Protein AF-A0A921SE31-F1 (afdb_monomer)

Foldseek 3Di:
DPCPLVCLVVVVDALVNVLVVLLVVVVVVVVVDVDDDDDADDAQQPCVSRPCGNLLSCLSNVHADEAEAEDDQPVRLVSVVVRVVSNVVSVHHHQAYEHEQHAPVCQVVCQPCVCVVCVVVVDNHYHPYYHHRFLLQFFDFLLLLCVLQVFDWLEQPVRRRQGASEEDEPPDDLVVLLVQLPDPVCQQYEYEYELVPPSNLVSVQVSQVVCCVVVVDGRRYAYEYEEPPPVSHRDPVSSVSSHPGNHTYTYHRHDSVVSVVSVVPDGDDDDPPSVVSVQLVLLLAAAQAEAEEDDPQFFPLVVLQVQLLVLLLVLCCVLPVVLCVVQPSVNLVVQLVVCLVVPVLCVLPSLCSNLVSVVVSCVVSDCVVSVNPDPVSSVVSSVVSSCSNQLSSQEGDTDPQSLVLLVLQVVLSVVLDPDPDPWFHYAYQYSDDHDLVSHDPSSNVRHPYYFYCNNQSHAFLALSSVVVVVVSGDPPDDLSSYEYEYADLRGTQVSSVVNVHAYEHAALPPPDAWFLALVSDDPVCCVVSVSHRTYHPHSNCVSVSSNSSSVSNVVSVVD

Secondary structure (DSSP, 8-state):
-TTHHHHHHTTSS-HHHHHHHHHHHHHHHHHHSS----PPPSSTTTTGGGT--HHHHHHHHT--EEEEEES-SHHHHHHHHHHHHHHHHTTPPEEEEEEEEE-GGGHHHH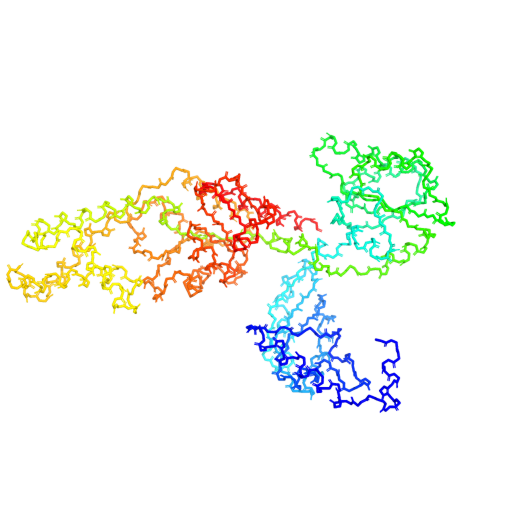HHHHHHHHGGGSS---EEEEEE--HHHHSPBHHHHHHHHT--BSS-GGGTT-B-SEEEE--S-HHHHHHHHTSGGGTTEEEEEETT-HHHHHHHHHHHHHHHHHHSS----EEEEE-SSTT-PPPHHHHHHHHH--S-EEEE-S-HHHHHHHHHT------TT-HHHHHHHHHTSPP-EEEE--BTTTB-HHHHHHHHHHHHHHHHHHH-HHHHHHS-HHHHHHHHHHHHHH-GGGTT-HHHHHHHHHHHHHHHH-TTTTT--SHHHHHHHHHHHHHHHHHHHT---BPTTHHHHHHHHHHHHHHH--S------EEEEESS---GGGS-HHHHHH---EEEHHHHT--TTSHHHHHHHHTTS-TT--GGGEEEEES-IIIIIIHHHHTT-EEEEE-TT--SPPBSSGGGS-HHHHHHTTT-SEEESSGGGHHHHHHHHHHHHHHHHH-

Mean predicted aligned error: 13.55 Å

Nearest PDB structures (foldseek):
  4ygs-assembly1_A  TM=6.760E-01  e=1.000E-08  Thermococcus onnurineus NA1
  3i76-assembly1_A  TM=6.382E-01  e=3.552E-08  Bacillus subtilis
  3i76-assembly3_C  TM=6.240E-01  e=3.744E-08  Bacillus subtilis
  4yb8-assembly1_A  TM=1.518E-01  e=4.815E-01  Candidatus Korarchaeum cryptofilum OPF8
  4yaj-assembly1_C  TM=1.578E-01  e=3.980E+00  Candidatus Korarchaeum cryptofilum OPF8

Radius of gyration: 31.65 Å; Cα contacts (8 Å, |Δi|>4): 863; chains: 1; bounding box: 87×54×91 Å

pLDDT: mean 89.16, std 10.4, range [32.12, 98.75]

Solvent-accessible surface area (backbone atoms only — not comparable to full-atom values): 30206 Å² total; per-residue (Å²): 114,92,61,54,72,54,40,38,76,73,62,79,44,57,58,63,66,50,51,54,51,52,52,52,52,47,53,55,52,45,73,75,36,100,70,76,86,85,85,67,66,86,57,40,62,44,41,56,93,64,72,56,16,41,25,49,49,30,38,79,68,71,43,75,40,71,48,76,38,57,47,53,74,63,69,23,49,56,54,44,51,59,37,49,52,51,19,55,76,44,68,34,53,60,73,22,35,30,32,34,60,18,57,68,95,46,48,67,57,45,70,64,49,47,55,62,59,44,54,77,74,77,51,97,51,43,72,76,43,77,41,56,54,51,63,83,74,56,38,43,26,50,53,52,50,26,65,75,70,73,42,61,64,64,21,36,72,92,48,33,76,48,47,27,84,40,79,43,76,64,82,67,59,55,74,62,46,52,60,44,63,75,30,81,95,35,41,35,25,30,36,34,40,56,41,85,44,57,64,51,54,51,51,51,52,54,46,40,54,51,45,23,70,74,69,76,44,84,49,53,35,34,40,39,34,17,19,64,60,77,82,49,55,56,55,70,72,54,42,55,54,48,55,73,34,83,51,40,31,33,56,42,75,35,48,60,67,63,50,49,56,52,57,75,72,56,74,66,69,92,52,96,83,51,56,66,49,60,53,46,63,69,38,48,44,44,56,52,32,43,32,29,36,48,68,63,43,48,25,58,40,68,61,28,49,49,54,9,52,50,40,25,53,50,47,37,42,70,80,37,47,73,56,32,70,77,44,41,69,74,55,44,54,49,50,37,57,49,46,38,68,75,35,67,94,47,48,46,27,64,65,56,43,51,46,51,42,51,52,51,54,41,58,76,74,32,31,64,81,71,75,34,64,46,72,68,57,35,53,51,51,46,48,53,43,47,46,44,22,44,53,43,44,10,52,66,68,67,44,88,50,54,68,62,30,53,56,50,41,52,53,54,31,58,73,68,51,94,68,94,68,93,66,56,44,32,31,36,48,36,60,59,80,66,46,69,89,52,33,58,68,72,57,51,78,58,42,68,46,76,42,35,6,58,82,66,73,40,33,66,40,45,45,65,44,51,51,59,52,56,67,68,39,65,88,87,59,56,49,62,23,29,34,35,36,22,45,48,58,66,38,38,21,39,15,33,31,76,54,46,29,37,21,37,33,36,34,75,83,57,88,64,80,69,18,63,33,48,85,65,43,53,72,68,54,38,64,74,44,60,46,36,46,17,40,28,48,48,65,49,51,52,44,58,27,54,51,51,34,36,47,45,12,52,51,59,70,75,108

Sequence (559 aa):
MPGYTKRFLDGEITVQDQLDKIRRSFEVISKANEFTVVEGTGHTGVGSIVDCNNARIAAELGVDMVLVANGGLGSAFDDLALNYSMCKVHGVKIRGVILNKVRRDRVAMLREYFPKAMKLWGEDVPLIGIVPNLPALSDPSMLDFEGLFKTQMLTSRSRRFQQYSKTTLVTAGLRRFLSKLTSPEFDNALFVTHVSRNDIILGFLSHAQTFELTNGIPYGGGLILTGSPSEDQPQDYLMNIIKHAQAPILYVPMTTFAAMEKITHFTAKFNPTDENRVHTLSSSVAVRGVTFDLDDTLWCGKTVIHKATSAFHAFLTQETPQLAEKFPPAVFDTLLSDFQRSLPDHAHDYTFLRKYTLRYCVKEVGAQNLQLGDAIKLETYLEEAFQAFLVPRSQPDLFDGVEQLFQGLEMELKASHTGTDSAPLLGVITNGNCEMDGLPKYFQDHMSFMVSAELVGTPKPSRVIFDAAVAKFPASYSRQHLVHVGDHYECDVEGAKRAGLRTIWVNAMWSKPDALTQADLTKEDAEQYAAADAIVKEVNAVLSVVKRWNMLAKTSLKE

Structure (mmCIF, N/CA/C/O backbone):
data_AF-A0A921SE31-F1
#
_entry.id   AF-A0A921SE31-F1
#
loop_
_atom_site.group_PDB
_atom_site.id
_atom_site.type_symbol
_atom_site.label_atom_id
_atom_site.label_alt_id
_atom_site.label_comp_id
_atom_site.label_asym_id
_atom_site.label_entity_id
_atom_site.label_seq_id
_atom_site.pdbx_PDB_ins_code
_atom_site.Cartn_x
_atom_site.Cartn_y
_atom_site.Cartn_z
_atom_site.occupancy
_atom_site.B_iso_or_equiv
_atom_site.auth_seq_id
_atom_site.auth_comp_id
_atom_site.auth_asym_id
_atom_site.auth_atom_id
_atom_site.pdbx_PDB_model_num
ATOM 1 N N . MET A 1 1 ? 7.044 -19.687 -32.511 1.00 45.94 1 MET A N 1
ATOM 2 C CA . MET A 1 1 ? 7.802 -20.708 -33.271 1.00 45.94 1 MET A CA 1
ATOM 3 C C . MET A 1 1 ? 7.979 -20.220 -34.699 1.00 45.94 1 MET A C 1
ATOM 5 O O . MET A 1 1 ? 6.991 -19.755 -35.267 1.00 45.94 1 MET A O 1
ATOM 9 N N . PRO A 1 2 ? 9.189 -20.279 -35.279 1.00 55.50 2 PRO A N 1
ATOM 10 C CA . PRO A 1 2 ? 9.375 -19.991 -36.699 1.00 55.50 2 PRO A CA 1
ATOM 11 C C . PRO A 1 2 ? 8.421 -20.855 -37.535 1.00 55.50 2 PRO A C 1
ATOM 13 O O . PRO A 1 2 ? 8.280 -22.044 -37.270 1.00 55.50 2 PRO A O 1
ATOM 16 N N . GLY A 1 3 ? 7.723 -20.250 -38.498 1.00 77.56 3 GLY A N 1
ATOM 17 C CA . GLY A 1 3 ? 6.825 -20.972 -39.407 1.00 77.56 3 GLY A CA 1
ATOM 18 C C . GLY A 1 3 ? 5.404 -21.246 -38.898 1.00 77.56 3 GLY A C 1
ATOM 19 O O . GLY A 1 3 ? 4.632 -21.826 -39.648 1.00 77.56 3 GLY A O 1
ATOM 20 N N . TYR A 1 4 ? 5.016 -20.799 -37.695 1.00 82.75 4 TYR A N 1
ATOM 21 C CA . TYR A 1 4 ? 3.659 -21.016 -37.155 1.00 82.75 4 TYR A CA 1
ATOM 22 C C . TYR A 1 4 ? 2.538 -20.588 -38.118 1.00 82.75 4 TYR A C 1
ATOM 24 O O . TYR A 1 4 ? 1.668 -21.381 -38.458 1.00 82.75 4 TYR A O 1
ATOM 32 N N . THR A 1 5 ? 2.605 -19.351 -38.612 1.00 86.06 5 THR A N 1
ATOM 33 C CA . THR A 1 5 ? 1.625 -18.803 -39.558 1.00 86.06 5 THR A CA 1
ATOM 34 C C . THR A 1 5 ? 1.603 -19.564 -40.883 1.00 86.06 5 THR A C 1
ATOM 36 O O . THR A 1 5 ? 0.540 -19.725 -41.465 1.00 86.06 5 THR A O 1
ATOM 39 N N . LYS A 1 6 ? 2.759 -20.060 -41.348 1.00 88.75 6 LYS A N 1
ATOM 40 C CA . LYS A 1 6 ? 2.844 -20.849 -42.587 1.00 88.75 6 LYS A CA 1
ATOM 41 C C . LYS A 1 6 ? 2.113 -22.179 -42.425 1.00 88.75 6 LYS A C 1
ATOM 43 O O . LYS A 1 6 ? 1.202 -22.447 -43.184 1.00 88.75 6 LYS A O 1
ATOM 48 N N . ARG A 1 7 ? 2.390 -22.905 -41.339 1.00 88.50 7 ARG A N 1
ATOM 49 C CA . ARG A 1 7 ? 1.728 -24.178 -41.013 1.00 88.50 7 ARG A CA 1
ATOM 50 C C . ARG A 1 7 ? 0.205 -24.062 -40.897 1.00 88.50 7 ARG A C 1
ATOM 52 O O . ARG A 1 7 ? -0.504 -24.988 -41.266 1.00 88.50 7 ARG A O 1
ATOM 59 N N . PHE A 1 8 ? -0.301 -22.933 -40.394 1.00 89.75 8 PHE A N 1
ATOM 60 C CA . PHE A 1 8 ? -1.740 -22.653 -40.403 1.00 89.75 8 PHE A CA 1
ATOM 61 C C . PHE A 1 8 ? -2.286 -22.491 -41.828 1.00 89.75 8 PHE A C 1
ATOM 63 O O . PHE A 1 8 ? -3.282 -23.114 -42.174 1.00 89.75 8 PHE A O 1
ATOM 70 N N . LEU A 1 9 ? -1.618 -21.689 -42.665 1.00 89.88 9 LEU A N 1
ATOM 71 C CA . LEU A 1 9 ? -2.009 -21.494 -44.067 1.00 89.88 9 LEU A CA 1
ATOM 72 C C . LEU A 1 9 ? -1.899 -22.787 -44.892 1.00 89.88 9 LEU A C 1
ATOM 74 O O . LEU A 1 9 ? -2.696 -22.994 -45.802 1.00 89.88 9 LEU A O 1
ATOM 78 N N . ASP A 1 10 ? -0.963 -23.664 -44.531 1.00 92.44 10 ASP A N 1
ATOM 79 C CA . ASP A 1 10 ? -0.776 -24.992 -45.120 1.00 92.44 10 ASP A CA 1
ATOM 80 C C . ASP A 1 10 ? -1.804 -26.025 -44.595 1.00 92.44 10 ASP A C 1
ATOM 82 O O . ASP A 1 10 ? -1.807 -27.176 -45.026 1.00 92.44 10 ASP A O 1
ATOM 86 N N . GLY A 1 11 ? -2.692 -25.632 -43.670 1.00 89.00 11 GLY A N 1
ATOM 87 C CA . GLY A 1 11 ? -3.770 -26.471 -43.134 1.00 89.00 11 GLY A CA 1
ATOM 88 C C . GLY A 1 11 ? -3.342 -27.482 -42.065 1.00 89.00 11 GLY A C 1
ATOM 89 O O . GLY A 1 11 ? -4.162 -28.278 -41.616 1.00 89.00 11 GLY A O 1
ATOM 90 N N . GLU A 1 12 ? -2.085 -27.452 -41.613 1.00 90.44 12 GLU A N 1
ATOM 91 C CA . GLU A 1 12 ? -1.586 -28.339 -40.551 1.00 90.44 12 GLU A CA 1
ATOM 92 C C . GLU A 1 12 ? -2.132 -27.980 -39.160 1.00 90.44 12 GLU A C 1
ATOM 94 O O . GLU A 1 12 ? -2.024 -28.765 -38.216 1.00 90.44 12 GLU A O 1
ATOM 99 N N . ILE A 1 13 ? -2.636 -26.754 -39.002 1.00 88.19 13 ILE A N 1
ATOM 100 C CA . ILE A 1 13 ? -3.166 -26.218 -37.750 1.00 88.19 13 ILE A CA 1
ATOM 101 C C . ILE A 1 13 ? -4.526 -25.608 -38.054 1.00 88.19 13 ILE A C 1
ATOM 103 O O . ILE A 1 13 ? -4.623 -24.718 -38.894 1.00 88.19 13 ILE A O 1
ATOM 107 N N . THR A 1 14 ? -5.565 -26.041 -37.343 1.00 90.81 14 THR A N 1
ATOM 108 C CA . THR A 1 14 ? -6.908 -25.472 -37.498 1.00 90.81 14 THR A CA 1
ATOM 109 C C . THR A 1 14 ? -7.176 -24.373 -36.468 1.00 90.81 14 THR A C 1
ATOM 111 O O . THR A 1 14 ? -6.492 -24.261 -35.446 1.00 90.81 14 THR A O 1
ATOM 114 N N . VAL A 1 15 ? -8.176 -23.527 -36.729 1.00 90.88 15 VAL A N 1
ATOM 115 C CA . VAL A 1 15 ? -8.653 -22.525 -35.755 1.00 90.88 15 VAL A CA 1
ATOM 116 C C . VAL A 1 15 ? -9.191 -23.225 -34.503 1.00 90.88 15 VAL A C 1
ATOM 118 O O . VAL A 1 15 ? -8.845 -22.844 -33.387 1.00 90.88 15 VAL A O 1
ATOM 121 N N . GLN A 1 16 ? -9.968 -24.297 -34.683 1.00 91.06 16 GLN A N 1
ATOM 122 C CA . GLN A 1 16 ? -10.597 -25.023 -33.580 1.00 91.06 16 GLN A CA 1
ATOM 123 C C . GLN A 1 16 ? -9.561 -25.633 -32.628 1.00 91.06 16 GLN A C 1
ATOM 125 O O . GLN A 1 16 ? -9.652 -25.427 -31.421 1.00 91.06 16 GLN A O 1
ATOM 130 N N . ASP A 1 17 ? -8.514 -26.272 -33.163 1.00 89.81 17 ASP A N 1
ATOM 131 C CA . ASP A 1 17 ? -7.447 -26.859 -32.340 1.00 89.81 17 ASP A CA 1
ATOM 132 C C . ASP A 1 17 ? -6.728 -25.816 -31.474 1.00 89.81 17 ASP A C 1
ATOM 134 O O . ASP A 1 17 ? -6.214 -26.127 -30.397 1.00 89.81 17 ASP A O 1
ATOM 138 N N . GLN A 1 18 ? -6.628 -24.577 -31.962 1.00 90.44 18 GLN A N 1
ATOM 139 C CA . GLN A 1 18 ? -6.024 -23.475 -31.217 1.00 90.44 18 GLN A CA 1
ATOM 140 C C . GLN A 1 18 ? -6.957 -22.996 -30.104 1.00 90.44 18 GLN A C 1
ATOM 142 O O . GLN A 1 18 ? -6.515 -22.866 -28.961 1.00 90.44 18 GLN A O 1
ATOM 147 N N . LEU A 1 19 ? -8.235 -22.773 -30.421 1.00 91.75 19 LEU A N 1
ATOM 148 C CA . LEU A 1 19 ? -9.238 -22.333 -29.451 1.00 91.75 19 LEU A CA 1
ATOM 149 C C . LEU A 1 19 ? -9.420 -23.355 -28.325 1.00 91.75 19 LEU A C 1
ATOM 151 O O . LEU A 1 19 ? -9.438 -22.971 -27.157 1.00 91.75 19 LEU A O 1
ATOM 155 N N . ASP A 1 20 ? -9.450 -24.648 -28.645 1.00 93.31 20 ASP A N 1
ATOM 156 C CA . ASP A 1 20 ? -9.587 -25.713 -27.648 1.00 93.31 20 ASP A CA 1
ATOM 157 C C . ASP A 1 20 ? -8.391 -25.751 -26.686 1.00 93.31 20 ASP A C 1
ATOM 159 O O . ASP A 1 20 ? -8.559 -25.919 -25.474 1.00 93.31 20 ASP A O 1
ATOM 163 N N . LYS A 1 21 ? -7.170 -25.532 -27.196 1.00 92.75 21 LYS A N 1
ATOM 164 C CA . LYS A 1 21 ? -5.966 -25.417 -26.356 1.00 92.75 21 LYS A CA 1
ATOM 165 C C . LYS A 1 21 ? -6.038 -24.204 -25.437 1.00 92.75 21 LYS A C 1
ATOM 167 O O . LYS A 1 21 ? -5.751 -24.340 -24.250 1.00 92.75 21 LYS A O 1
ATOM 172 N N . ILE A 1 22 ? -6.437 -23.046 -25.966 1.00 93.00 22 ILE A N 1
ATOM 173 C CA . ILE A 1 22 ? -6.564 -21.806 -25.190 1.00 93.00 22 ILE A CA 1
ATOM 174 C C . ILE A 1 22 ? -7.615 -21.975 -24.089 1.00 93.00 22 ILE A C 1
ATOM 176 O O . ILE A 1 22 ? -7.317 -21.700 -22.927 1.00 93.00 22 ILE A O 1
ATOM 180 N N . ARG A 1 23 ? -8.804 -22.497 -24.422 1.00 94.38 23 ARG A N 1
ATOM 181 C CA . ARG A 1 23 ? -9.887 -22.742 -23.459 1.00 94.38 23 ARG A CA 1
ATOM 182 C C . ARG A 1 23 ? -9.435 -23.684 -22.349 1.00 94.38 23 ARG A C 1
ATOM 184 O O . ARG A 1 23 ? -9.585 -23.362 -21.175 1.00 94.38 23 ARG A O 1
ATOM 191 N N . ARG A 1 24 ? -8.803 -24.806 -22.707 1.00 94.94 24 ARG A N 1
ATOM 192 C CA . ARG A 1 24 ? -8.286 -25.767 -21.726 1.00 94.94 24 ARG A CA 1
ATOM 193 C C . ARG A 1 24 ? -7.247 -25.136 -20.799 1.00 94.94 24 ARG A C 1
ATOM 195 O O . ARG A 1 24 ? -7.298 -25.362 -19.594 1.00 94.94 24 ARG A O 1
ATOM 202 N N . SER A 1 25 ? -6.302 -24.367 -21.338 1.00 93.62 25 SER A N 1
ATOM 203 C CA . SER A 1 25 ? -5.296 -23.674 -20.527 1.00 93.62 25 SER A CA 1
ATOM 204 C C . SER A 1 25 ? -5.926 -22.644 -19.590 1.00 93.62 25 SER A C 1
ATOM 206 O O . SER A 1 25 ? -5.564 -22.605 -18.416 1.00 93.62 25 SER A O 1
ATOM 208 N N . PHE A 1 26 ? -6.887 -21.861 -20.083 1.00 95.19 26 PHE A N 1
ATOM 209 C CA . PHE A 1 26 ? -7.617 -20.887 -19.277 1.00 95.19 26 PHE A CA 1
ATOM 210 C C . PHE A 1 26 ? -8.385 -21.563 -18.138 1.00 95.19 26 PHE A C 1
ATOM 212 O O . PHE A 1 26 ? -8.190 -21.202 -16.985 1.00 95.19 26 PHE A O 1
ATOM 219 N N . GLU A 1 27 ? -9.161 -22.613 -18.419 1.00 94.81 27 GLU A N 1
ATOM 220 C CA . GLU A 1 27 ? -9.915 -23.349 -17.395 1.00 94.81 27 GLU A CA 1
ATOM 221 C C . GLU A 1 27 ? -9.021 -23.942 -16.300 1.00 94.81 27 GLU A C 1
ATOM 223 O O . GLU A 1 27 ? -9.385 -23.917 -15.124 1.00 94.81 27 GLU A O 1
ATOM 228 N N . VAL A 1 28 ? -7.858 -24.487 -16.670 1.00 95.06 28 VAL A N 1
ATOM 229 C CA . VAL A 1 28 ? -6.901 -25.045 -15.703 1.00 95.06 28 VAL A CA 1
ATOM 230 C C . VAL A 1 28 ? -6.371 -23.951 -14.779 1.00 95.06 28 VAL A C 1
ATOM 232 O O . VAL A 1 28 ? -6.342 -24.145 -13.566 1.00 95.06 28 VAL A O 1
ATOM 235 N N . ILE A 1 29 ? -5.984 -22.802 -15.336 1.00 93.81 29 ILE A N 1
ATOM 236 C CA . ILE A 1 29 ? -5.458 -21.678 -14.553 1.00 93.81 29 ILE A CA 1
ATOM 237 C C . ILE A 1 29 ? -6.565 -21.082 -13.679 1.00 93.81 29 ILE A C 1
ATOM 239 O O . ILE A 1 29 ? -6.357 -20.891 -12.485 1.00 93.81 29 ILE A O 1
ATOM 243 N N . SER A 1 30 ? -7.757 -20.855 -14.226 1.00 93.56 30 SER A N 1
ATOM 244 C CA . SER A 1 30 ? -8.867 -20.246 -13.491 1.00 93.56 30 SER A CA 1
ATOM 245 C C . SER A 1 30 ? -9.441 -21.130 -12.393 1.00 93.56 30 SER A C 1
ATOM 247 O O . SER A 1 30 ? -9.904 -20.607 -11.391 1.00 93.56 30 SER A O 1
ATOM 249 N N . LYS A 1 31 ? -9.379 -22.462 -12.513 1.00 93.25 31 LYS A N 1
ATOM 250 C CA . LYS A 1 31 ? -9.761 -23.360 -11.407 1.00 93.25 31 LYS A CA 1
ATOM 251 C C . LYS A 1 31 ? -8.754 -23.361 -10.258 1.00 93.25 31 LYS A C 1
ATOM 253 O O . LYS A 1 31 ? -9.133 -23.660 -9.132 1.00 93.25 31 LYS A O 1
ATOM 258 N N . ALA A 1 32 ? -7.485 -23.080 -10.545 1.00 90.94 32 ALA A N 1
ATOM 259 C CA . ALA A 1 32 ? -6.412 -23.109 -9.555 1.00 90.94 32 ALA A CA 1
ATOM 260 C C . ALA A 1 32 ? -6.214 -21.770 -8.824 1.00 90.94 32 ALA A C 1
ATOM 262 O O . ALA A 1 32 ? -5.442 -21.721 -7.872 1.00 90.94 32 ALA A O 1
ATOM 263 N N . ASN A 1 33 ? -6.867 -20.693 -9.270 1.00 86.88 33 ASN A N 1
ATOM 264 C CA . ASN A 1 33 ? -6.637 -19.339 -8.772 1.00 86.88 33 ASN A CA 1
ATOM 265 C C . ASN A 1 33 ? -7.968 -18.624 -8.511 1.00 86.88 33 ASN A C 1
ATOM 267 O O . ASN A 1 33 ? -8.901 -18.752 -9.296 1.00 86.88 33 ASN A O 1
ATOM 271 N N . GLU A 1 34 ? -8.037 -17.807 -7.459 1.00 83.31 34 GLU A N 1
ATOM 272 C CA . GLU A 1 34 ? -9.233 -17.004 -7.142 1.00 83.31 34 GLU A CA 1
ATOM 273 C C . GLU A 1 34 ? -9.549 -15.954 -8.221 1.00 83.31 34 GLU A C 1
ATOM 275 O O . GLU A 1 34 ? -10.698 -15.549 -8.398 1.00 83.31 34 GLU A O 1
ATOM 280 N N . PHE A 1 35 ? -8.528 -15.516 -8.961 1.00 88.50 35 PHE A N 1
ATOM 281 C CA . PHE A 1 35 ? -8.648 -14.546 -10.041 1.00 88.50 35 PHE A CA 1
ATOM 282 C C . PHE A 1 35 ? -7.652 -14.856 -11.162 1.00 88.50 35 PHE A C 1
ATOM 284 O O . PHE A 1 35 ? -6.535 -15.303 -10.909 1.00 88.50 35 PHE A O 1
ATOM 291 N N . THR A 1 36 ? -8.041 -14.621 -12.417 1.00 90.69 36 THR A N 1
ATOM 292 C CA . THR A 1 36 ? -7.179 -14.833 -13.592 1.00 90.69 36 THR A CA 1
ATOM 293 C C . THR A 1 36 ? -7.123 -13.569 -14.437 1.00 90.69 36 THR A C 1
ATOM 295 O O . THR A 1 36 ? -8.154 -13.064 -14.873 1.00 90.69 36 THR A O 1
ATOM 298 N N . VAL A 1 37 ? -5.909 -13.087 -14.708 1.00 91.75 37 VAL A N 1
ATOM 299 C CA . VAL A 1 37 ? -5.653 -11.997 -15.658 1.00 91.75 37 VAL A CA 1
ATOM 300 C C . VAL A 1 37 ? -5.124 -12.595 -16.955 1.00 91.75 37 VAL A C 1
ATOM 302 O O . VAL A 1 37 ? -4.167 -13.366 -16.935 1.00 91.75 37 VAL A O 1
ATOM 305 N N . VAL A 1 38 ? -5.734 -12.224 -18.082 1.00 92.06 38 VAL A N 1
ATOM 306 C CA . VAL A 1 38 ? -5.299 -12.646 -19.419 1.00 92.06 38 VAL A CA 1
ATOM 307 C C . VAL A 1 38 ? -4.651 -11.459 -20.124 1.00 92.06 38 VAL A C 1
ATOM 309 O O . VAL A 1 38 ? -5.313 -10.466 -20.418 1.00 92.06 38 VAL A O 1
ATOM 312 N N . GLU A 1 39 ? -3.350 -11.554 -20.395 1.00 91.44 39 GLU A N 1
ATOM 313 C CA . GLU A 1 39 ? -2.622 -10.551 -21.174 1.00 91.44 39 GLU A CA 1
ATOM 314 C C . GLU A 1 39 ? -2.725 -10.870 -22.674 1.00 91.44 39 GLU A C 1
ATOM 316 O O . GLU A 1 39 ? -2.334 -11.948 -23.124 1.00 91.44 39 GLU A O 1
ATOM 321 N N . GLY A 1 40 ? -3.250 -9.925 -23.456 1.00 85.44 40 GLY A N 1
ATOM 322 C CA . GLY A 1 40 ? -3.248 -10.005 -24.917 1.00 85.44 40 GLY A CA 1
ATOM 323 C C . GLY A 1 40 ? -1.899 -9.593 -25.510 1.00 85.44 40 GLY A C 1
ATOM 324 O O . GLY A 1 40 ? -1.165 -8.791 -24.937 1.00 85.44 40 GLY A O 1
ATOM 325 N N . THR A 1 41 ? -1.566 -10.095 -26.699 1.00 81.00 41 THR A N 1
ATOM 326 C CA . THR A 1 41 ? -0.307 -9.720 -27.360 1.00 81.00 41 THR A CA 1
ATOM 327 C C . THR A 1 41 ? -0.498 -8.505 -28.257 1.00 81.00 41 THR A C 1
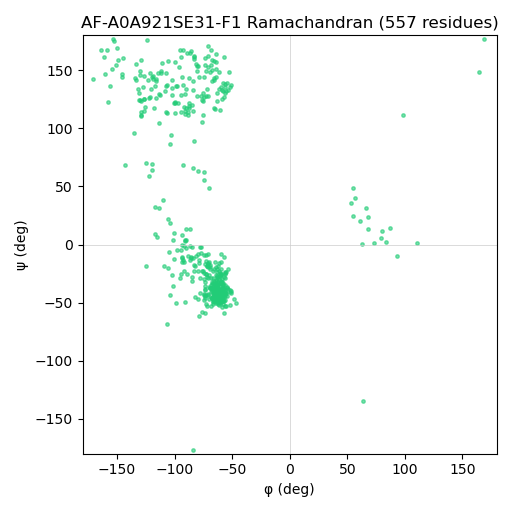ATOM 329 O O . THR A 1 41 ? -1.209 -8.598 -29.253 1.00 81.00 41 THR A O 1
ATOM 332 N N . GLY A 1 42 ? 0.175 -7.390 -27.968 1.00 83.62 42 GLY A N 1
ATOM 333 C CA . GLY A 1 42 ? 0.124 -6.196 -28.818 1.00 83.62 42 GLY A CA 1
ATOM 334 C C . GLY A 1 42 ? -1.276 -5.573 -28.890 1.00 83.62 42 GLY A C 1
ATOM 335 O O . GLY A 1 42 ? -1.928 -5.400 -27.867 1.00 83.62 42 GLY A O 1
ATOM 336 N N . HIS A 1 43 ? -1.723 -5.213 -30.095 1.00 87.06 43 HIS A N 1
ATOM 337 C CA . HIS A 1 43 ? -3.045 -4.619 -30.327 1.00 87.06 43 HIS A CA 1
ATOM 338 C C . HIS A 1 43 ? -4.131 -5.704 -30.492 1.00 87.06 43 HIS A C 1
ATOM 340 O O . HIS A 1 43 ? -3.832 -6.881 -30.700 1.00 87.06 43 HIS A O 1
ATOM 346 N N . THR A 1 44 ? -5.415 -5.350 -30.431 1.00 90.06 44 THR A N 1
ATOM 347 C CA . THR A 1 44 ? -6.530 -6.320 -30.378 1.00 90.06 44 THR A CA 1
ATOM 348 C C . THR A 1 44 ? -6.657 -7.213 -31.619 1.00 90.06 44 THR A C 1
ATOM 350 O O . THR A 1 44 ? -7.227 -8.297 -31.544 1.00 90.06 44 THR A O 1
ATOM 353 N N . GLY A 1 45 ? -6.085 -6.785 -32.747 1.00 87.88 45 GLY A N 1
ATOM 354 C CA . GLY A 1 45 ? -6.074 -7.499 -34.027 1.00 87.88 45 GLY A CA 1
ATOM 355 C C . GLY A 1 45 ? -4.868 -8.421 -34.254 1.00 87.88 45 GLY A C 1
ATOM 356 O O . GLY A 1 45 ? -4.774 -9.049 -35.306 1.00 87.88 45 GLY A O 1
ATOM 357 N N . VAL A 1 46 ? -3.914 -8.516 -33.325 1.00 87.25 46 VAL A N 1
ATOM 358 C CA . VAL A 1 46 ? -2.803 -9.470 -33.475 1.00 87.25 46 VAL A CA 1
ATOM 359 C C . VAL A 1 46 ? -3.370 -10.887 -33.483 1.00 87.25 46 VAL A C 1
ATOM 361 O O . VAL A 1 46 ? -4.060 -11.261 -32.546 1.00 87.25 46 VAL A O 1
ATOM 364 N N . GLY A 1 47 ? -3.083 -11.660 -34.536 1.00 86.94 47 GLY A N 1
ATOM 365 C CA . GLY A 1 47 ? -3.626 -13.013 -34.729 1.00 86.94 47 GLY A CA 1
ATOM 366 C C . GLY A 1 47 ? -4.631 -13.151 -35.877 1.00 86.94 47 GLY A C 1
ATOM 367 O O . GLY A 1 47 ? -5.092 -14.260 -36.128 1.00 86.94 47 GLY A O 1
ATOM 368 N N . SER A 1 48 ? -4.927 -12.081 -36.629 1.00 87.62 48 SER A N 1
ATOM 369 C CA . SER A 1 48 ? -5.930 -12.118 -37.710 1.00 87.62 48 SER A CA 1
ATOM 370 C C . SER A 1 48 ? -5.675 -13.149 -38.816 1.00 87.62 48 SER A C 1
ATOM 372 O O . SER A 1 48 ? -6.636 -13.691 -39.342 1.00 87.62 48 SER A O 1
ATOM 374 N N . ILE A 1 49 ? -4.418 -13.464 -39.169 1.00 88.69 49 ILE A N 1
ATOM 375 C CA . ILE A 1 49 ? -4.137 -14.489 -40.203 1.00 88.69 49 ILE A CA 1
ATOM 376 C C . ILE A 1 49 ? -4.618 -15.873 -39.757 1.00 88.69 49 ILE A C 1
ATOM 378 O O . ILE A 1 49 ? -5.101 -16.643 -40.576 1.00 88.69 49 ILE A O 1
ATOM 382 N N . VAL A 1 50 ? -4.473 -16.182 -38.468 1.00 88.81 50 VAL A N 1
ATOM 383 C CA . VAL A 1 50 ? -4.888 -17.470 -37.895 1.00 88.81 50 VAL A CA 1
ATOM 384 C C . VAL A 1 50 ? -6.302 -17.423 -37.317 1.00 88.81 50 VAL A C 1
ATOM 386 O O . VAL A 1 50 ? -6.716 -18.362 -36.647 1.00 88.81 50 VAL A O 1
ATOM 389 N N . ASP A 1 51 ? -7.010 -16.314 -37.552 1.00 88.19 51 ASP A N 1
ATOM 390 C CA . ASP A 1 51 ? -8.368 -16.036 -37.087 1.00 88.19 51 ASP A CA 1
ATOM 391 C C . ASP A 1 51 ? -8.559 -16.161 -35.558 1.00 88.19 51 ASP A C 1
ATOM 393 O O . ASP A 1 51 ? -9.660 -16.358 -35.056 1.00 88.19 51 ASP A O 1
ATOM 397 N N . CYS A 1 52 ? -7.476 -15.999 -34.795 1.00 90.19 52 CYS A N 1
ATOM 398 C CA . CYS A 1 52 ? -7.455 -16.032 -33.329 1.00 90.19 52 CYS A CA 1
ATOM 399 C C . CYS A 1 52 ? -6.890 -14.712 -32.800 1.00 90.19 52 CYS A C 1
ATOM 401 O O . CYS A 1 52 ? -5.843 -14.687 -32.152 1.00 90.19 52 CYS A O 1
ATOM 403 N N . ASN A 1 53 ? -7.537 -13.597 -33.146 1.00 93.38 53 ASN A N 1
ATOM 404 C CA . ASN A 1 53 ? -7.133 -12.294 -32.628 1.00 93.38 53 ASN A CA 1
ATOM 405 C C . ASN A 1 53 ? -7.525 -12.121 -31.146 1.00 93.38 53 ASN A C 1
ATOM 407 O O . ASN A 1 53 ? -8.399 -12.831 -30.645 1.00 93.38 53 ASN A O 1
ATOM 411 N N . ASN A 1 54 ? -6.891 -11.180 -30.439 1.00 94.50 54 ASN A N 1
ATOM 412 C CA . ASN A 1 54 ? -7.122 -10.986 -29.001 1.00 94.50 54 ASN A CA 1
ATOM 413 C C . ASN A 1 54 ? -8.598 -10.694 -28.665 1.00 94.50 54 ASN A C 1
ATOM 415 O O . ASN A 1 54 ? -9.093 -11.188 -27.655 1.00 94.50 54 ASN A O 1
ATOM 419 N N . ALA A 1 55 ? -9.306 -9.920 -29.497 1.00 94.44 55 ALA A N 1
ATOM 420 C CA . ALA A 1 55 ? -10.725 -9.629 -29.278 1.00 94.44 55 ALA A CA 1
ATOM 421 C C . ALA A 1 55 ? -11.589 -10.892 -29.415 1.00 94.44 55 ALA A C 1
ATOM 423 O O . ALA A 1 55 ? -12.428 -11.169 -28.563 1.00 94.44 55 ALA A O 1
ATOM 424 N N . ARG A 1 56 ? -11.348 -11.714 -30.439 1.00 94.38 56 ARG A N 1
ATOM 425 C CA .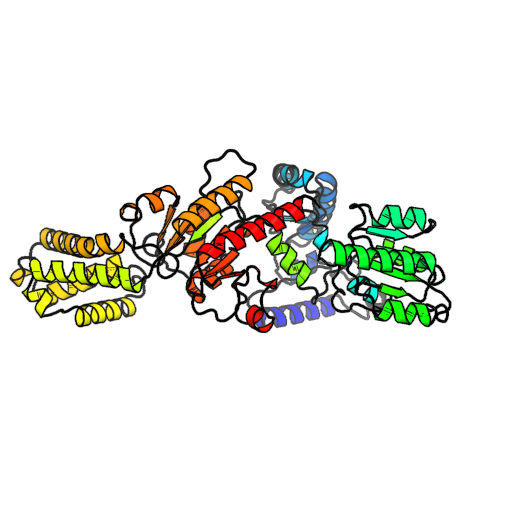 ARG A 1 56 ? -12.040 -12.995 -30.584 1.00 94.38 56 ARG A CA 1
ATOM 426 C C . ARG A 1 56 ? -11.744 -13.919 -29.411 1.00 94.38 56 ARG A C 1
ATOM 428 O O . ARG A 1 56 ? -12.670 -14.498 -28.862 1.00 94.38 56 ARG A O 1
ATOM 435 N N . ILE A 1 57 ? -10.478 -14.045 -29.013 1.00 94.88 57 ILE A N 1
ATOM 436 C CA . ILE A 1 57 ? -10.090 -14.888 -27.876 1.00 94.88 57 ILE A CA 1
ATOM 437 C C . ILE A 1 57 ? -10.829 -14.443 -26.609 1.00 94.88 57 ILE A C 1
ATOM 439 O O . ILE A 1 57 ? -11.360 -15.287 -25.894 1.00 94.88 57 ILE A O 1
ATOM 443 N N . ALA A 1 58 ? -10.920 -13.136 -26.350 1.00 95.56 58 ALA A N 1
ATOM 444 C CA . ALA A 1 58 ? -11.671 -12.622 -25.208 1.00 95.56 58 ALA A CA 1
ATOM 445 C C . ALA A 1 58 ? -13.160 -13.009 -25.266 1.00 95.56 58 ALA A C 1
ATOM 447 O O . ALA A 1 58 ? -13.712 -13.456 -24.262 1.00 95.56 58 ALA A O 1
ATOM 448 N N . ALA A 1 59 ? -13.784 -12.914 -26.445 1.00 95.00 59 ALA A N 1
ATOM 449 C CA . ALA A 1 59 ? -15.168 -13.340 -26.650 1.00 95.00 59 ALA A CA 1
ATOM 450 C C . ALA A 1 59 ? -15.357 -14.852 -26.424 1.00 95.00 59 ALA A C 1
ATOM 452 O O . ALA A 1 59 ? -16.270 -15.257 -25.711 1.00 95.00 59 ALA A O 1
ATOM 453 N N . GLU A 1 60 ? -14.466 -15.683 -26.971 1.00 93.88 60 GLU A N 1
ATOM 454 C CA . GLU A 1 60 ? -14.498 -17.149 -26.836 1.00 93.88 60 GLU A CA 1
ATOM 455 C C . GLU A 1 60 ? -14.300 -17.623 -25.390 1.00 93.88 60 GLU A C 1
ATOM 457 O O . GLU A 1 60 ? -14.822 -18.667 -24.995 1.00 93.88 60 GLU A O 1
ATOM 462 N N . LEU A 1 61 ? -13.537 -16.865 -24.599 1.00 94.56 61 LEU A N 1
ATOM 463 C CA . LEU A 1 61 ? -13.332 -17.115 -23.172 1.00 94.56 61 LEU A CA 1
ATOM 464 C C . LEU A 1 61 ? -14.419 -16.485 -22.288 1.00 94.56 61 LEU A C 1
ATOM 466 O O . LEU A 1 61 ? -14.474 -16.784 -21.097 1.00 94.56 61 LEU A O 1
ATOM 470 N N . GLY A 1 62 ? -15.272 -15.618 -22.843 1.00 94.31 62 GLY A N 1
ATOM 471 C CA . GLY A 1 62 ? -16.290 -14.885 -22.091 1.00 94.31 62 GLY A CA 1
ATOM 472 C C . GLY A 1 62 ? -15.712 -13.881 -21.090 1.00 94.31 62 GLY A C 1
ATOM 473 O O . GLY A 1 62 ? -16.309 -13.663 -20.037 1.00 94.31 62 GLY A O 1
ATOM 474 N N . VAL A 1 63 ? -14.544 -13.296 -21.383 1.00 94.94 63 VAL A N 1
ATOM 475 C CA . VAL A 1 63 ? -13.862 -12.348 -20.487 1.00 94.94 63 VAL A CA 1
ATOM 476 C C . VAL A 1 63 ? -14.046 -10.898 -20.931 1.00 94.94 63 VAL A C 1
ATOM 478 O O . VAL A 1 63 ? -14.004 -10.566 -22.116 1.00 94.94 63 VAL A O 1
ATOM 481 N N . ASP A 1 64 ? -14.208 -10.018 -19.946 1.00 94.31 64 ASP A N 1
ATOM 482 C CA . ASP A 1 64 ? -14.220 -8.569 -20.132 1.00 94.31 64 ASP A CA 1
ATOM 483 C C . ASP A 1 64 ? -12.795 -8.049 -20.428 1.00 94.31 64 ASP A C 1
ATOM 485 O O . ASP A 1 64 ? -11.807 -8.576 -19.912 1.00 94.31 64 ASP A O 1
ATOM 489 N N . MET A 1 65 ? -12.672 -6.971 -21.211 1.00 94.81 65 MET A N 1
ATOM 490 C CA . MET A 1 65 ? -11.374 -6.374 -21.561 1.00 94.81 65 MET A CA 1
ATOM 491 C C . MET A 1 65 ? -11.147 -4.996 -20.933 1.00 94.81 65 MET A C 1
ATOM 493 O O . MET A 1 65 ? -12.056 -4.174 -20.805 1.00 94.81 65 MET A O 1
ATOM 497 N N . VAL A 1 66 ? -9.884 -4.709 -20.622 1.00 95.56 66 VAL A N 1
ATOM 498 C CA . VAL A 1 66 ? -9.372 -3.359 -20.361 1.00 95.56 66 VAL A CA 1
ATOM 499 C C . VAL A 1 66 ? -8.406 -3.011 -21.483 1.00 95.56 66 VAL A C 1
ATOM 501 O O . VAL A 1 66 ? -7.501 -3.789 -21.781 1.00 95.56 66 VAL A O 1
ATOM 504 N N . LEU A 1 67 ? -8.588 -1.850 -22.112 1.00 94.75 67 LEU A N 1
ATOM 505 C CA . LEU A 1 67 ? -7.680 -1.390 -23.160 1.00 94.75 67 LEU A CA 1
ATOM 506 C C . LEU A 1 67 ? -6.581 -0.509 -22.566 1.00 94.75 67 LEU A C 1
ATOM 508 O O . LEU A 1 67 ? -6.848 0.366 -21.742 1.00 94.75 67 LEU A O 1
ATOM 512 N N . VAL A 1 68 ? -5.347 -0.714 -23.017 1.00 94.25 68 VAL A N 1
ATOM 513 C CA . VAL A 1 68 ? -4.183 0.063 -22.584 1.00 94.25 68 VAL A CA 1
ATOM 514 C C . VAL A 1 68 ? -3.553 0.722 -23.803 1.00 94.25 68 VAL A C 1
ATOM 516 O O . VAL A 1 68 ? -3.228 0.035 -24.766 1.00 94.25 68 VAL A O 1
ATOM 519 N N . ALA A 1 69 ? -3.354 2.038 -23.755 1.00 93.12 69 ALA A N 1
ATOM 520 C CA . ALA A 1 69 ? -2.692 2.787 -24.823 1.00 93.12 69 ALA A CA 1
ATOM 521 C C . ALA A 1 69 ? -1.638 3.740 -24.269 1.00 93.12 69 ALA A C 1
ATOM 523 O O . ALA A 1 69 ? -1.719 4.178 -23.122 1.00 93.12 69 ALA A O 1
ATOM 524 N N . ASN A 1 70 ? -0.643 4.082 -25.087 1.00 90.94 70 ASN A N 1
ATOM 525 C CA . ASN A 1 70 ? 0.341 5.095 -24.711 1.00 90.94 70 ASN A CA 1
ATOM 526 C C . ASN A 1 70 ? -0.297 6.488 -24.668 1.00 90.94 70 ASN A C 1
ATOM 528 O O . ASN A 1 70 ? -1.202 6.802 -25.434 1.00 90.94 70 ASN A O 1
ATOM 532 N N . GLY A 1 71 ? 0.202 7.340 -23.780 1.00 88.44 71 GLY A N 1
ATOM 533 C CA . GLY A 1 71 ? -0.368 8.645 -23.497 1.00 88.44 71 GLY A CA 1
ATOM 534 C C . GLY A 1 71 ? -0.393 9.607 -24.683 1.00 88.44 71 GLY A C 1
ATOM 535 O O . GLY A 1 71 ? 0.614 9.840 -25.345 1.00 88.44 71 GLY A O 1
ATOM 536 N N . GLY A 1 72 ? -1.540 10.250 -24.875 1.00 89.81 72 GLY A N 1
ATOM 537 C CA . GLY A 1 72 ? -1.780 11.277 -25.884 1.00 89.81 72 GLY A CA 1
ATOM 538 C C . GLY A 1 72 ? -3.282 11.489 -26.034 1.00 89.81 72 GLY A C 1
ATOM 539 O O . GLY A 1 72 ? -4.044 10.560 -25.811 1.00 89.81 72 GLY A O 1
ATOM 540 N N . LEU A 1 73 ? -3.736 12.701 -26.361 1.00 90.25 73 LEU A N 1
ATOM 541 C CA . LEU A 1 73 ? -5.178 12.921 -26.523 1.00 90.25 73 LEU A CA 1
ATOM 542 C C . LEU A 1 73 ? -5.657 12.354 -27.864 1.00 90.25 73 LEU A C 1
ATOM 544 O O . LEU A 1 73 ? -6.488 11.461 -27.873 1.00 90.25 73 LEU A O 1
ATOM 548 N N . GLY A 1 74 ? -5.084 12.828 -28.975 1.00 91.31 74 GLY A N 1
ATOM 549 C CA . GLY A 1 74 ? -5.408 12.327 -30.316 1.00 91.31 74 GLY A CA 1
ATOM 550 C C . GLY A 1 74 ? -4.814 10.946 -30.577 1.00 91.31 74 GLY A C 1
ATOM 551 O O . GLY A 1 74 ? -5.548 9.985 -30.740 1.00 91.31 74 GLY A O 1
ATOM 552 N N . SER A 1 75 ? -3.485 10.817 -30.495 1.00 92.38 75 SER A N 1
ATOM 553 C CA . SER A 1 75 ? -2.785 9.574 -30.853 1.00 92.38 75 SER A CA 1
ATOM 554 C C . SER A 1 75 ? -3.269 8.338 -30.091 1.00 92.38 75 SER A C 1
ATOM 556 O O . SER A 1 75 ? -3.373 7.269 -30.680 1.00 92.38 75 SER A O 1
ATOM 558 N N . ALA A 1 76 ? -3.567 8.469 -28.793 1.00 93.75 76 ALA A N 1
ATOM 559 C CA . ALA A 1 76 ? -4.085 7.348 -28.013 1.00 93.75 76 ALA A CA 1
ATOM 560 C C . ALA A 1 76 ? -5.542 7.047 -28.363 1.00 93.75 76 ALA A C 1
ATOM 562 O O . ALA A 1 76 ? -5.922 5.885 -28.416 1.00 93.75 76 ALA A O 1
ATOM 563 N N . PHE A 1 77 ? -6.358 8.079 -28.591 1.00 94.06 77 PHE A N 1
ATOM 564 C CA . PHE A 1 77 ? -7.751 7.895 -28.976 1.00 94.06 77 PHE A CA 1
ATOM 565 C C . PHE A 1 77 ? -7.870 7.229 -30.349 1.00 94.06 77 PHE A C 1
ATOM 567 O O . PHE A 1 77 ? -8.668 6.310 -30.493 1.00 94.06 77 PHE A O 1
ATOM 574 N N . ASP A 1 78 ? -7.042 7.626 -31.316 1.00 92.56 78 ASP A N 1
ATOM 575 C CA . ASP A 1 78 ? -7.005 7.031 -32.655 1.00 92.56 78 ASP A CA 1
ATOM 576 C C . ASP A 1 78 ? -6.603 5.549 -32.598 1.00 92.56 78 ASP A C 1
ATOM 578 O O . ASP A 1 78 ? -7.286 4.694 -33.166 1.00 92.56 78 ASP A O 1
ATOM 582 N N . ASP A 1 79 ? -5.537 5.226 -31.855 1.00 92.44 79 ASP A N 1
ATOM 583 C CA . ASP A 1 79 ? -5.102 3.842 -31.629 1.00 92.44 79 ASP A CA 1
ATOM 584 C C . ASP A 1 79 ? -6.206 3.026 -30.937 1.00 92.44 79 ASP A C 1
ATOM 586 O O . ASP A 1 79 ? -6.619 1.960 -31.404 1.00 92.44 79 ASP A O 1
ATOM 590 N N . LEU A 1 80 ? -6.776 3.554 -29.853 1.00 94.50 80 LEU A N 1
ATOM 591 C CA . LEU A 1 80 ? -7.847 2.878 -29.133 1.00 94.50 80 LEU A CA 1
ATOM 592 C C . LEU A 1 80 ? -9.118 2.721 -29.963 1.00 94.50 80 LEU A C 1
ATOM 594 O O . LEU A 1 80 ? -9.780 1.705 -29.805 1.00 94.50 80 LEU A O 1
ATOM 598 N N . ALA A 1 81 ? -9.465 3.655 -30.849 1.00 92.56 81 ALA A N 1
ATOM 599 C CA . ALA A 1 81 ? -10.659 3.557 -31.686 1.00 92.56 81 ALA A CA 1
ATOM 600 C C . ALA A 1 81 ? -10.584 2.359 -32.645 1.00 92.56 81 ALA A C 1
ATOM 602 O O . ALA A 1 81 ? -11.573 1.639 -32.823 1.00 92.56 81 ALA A O 1
ATOM 603 N N . LEU A 1 82 ? -9.402 2.090 -33.211 1.00 90.56 82 LEU A N 1
ATOM 604 C CA . LEU A 1 82 ? -9.163 0.889 -34.016 1.00 90.56 82 LEU A CA 1
ATOM 605 C C . LEU A 1 82 ? -9.307 -0.378 -33.166 1.00 90.56 82 LEU A C 1
ATOM 607 O O . LEU A 1 82 ? -9.994 -1.323 -33.559 1.00 90.56 82 LEU A O 1
ATOM 611 N N . ASN A 1 83 ? -8.709 -0.375 -31.972 1.00 92.88 83 ASN A N 1
ATOM 612 C CA . ASN A 1 83 ? -8.760 -1.516 -31.063 1.00 92.88 83 ASN A CA 1
ATOM 613 C C . ASN A 1 83 ? -10.186 -1.808 -30.564 1.00 92.88 83 ASN A C 1
ATOM 615 O O . ASN A 1 83 ? -10.624 -2.960 -30.566 1.00 92.88 83 ASN A O 1
ATOM 619 N N . TYR A 1 84 ? -10.908 -0.753 -30.192 1.00 92.56 84 TYR A N 1
ATOM 620 C CA . TYR A 1 84 ? -12.295 -0.746 -29.743 1.00 92.56 84 TYR A CA 1
ATOM 621 C C . TYR A 1 84 ? -13.236 -1.306 -30.808 1.00 92.56 84 TYR A C 1
ATOM 623 O O . TYR A 1 84 ? -14.092 -2.137 -30.508 1.00 92.56 84 TYR A O 1
ATOM 631 N N . SER A 1 85 ? -13.040 -0.906 -32.068 1.00 91.75 85 SER A N 1
ATOM 632 C CA . SER A 1 85 ? -13.852 -1.385 -33.190 1.00 91.75 85 SER A CA 1
ATOM 633 C C . SER A 1 85 ? -13.759 -2.904 -33.348 1.00 91.75 85 SER A C 1
ATOM 635 O O . SER A 1 85 ? -14.778 -3.563 -33.541 1.00 91.75 85 SER A O 1
ATOM 637 N N . MET A 1 86 ? -12.562 -3.478 -33.189 1.00 92.19 86 MET A N 1
ATOM 638 C CA . MET A 1 86 ? -12.373 -4.931 -33.232 1.00 92.19 86 MET A CA 1
ATOM 639 C C . MET A 1 86 ? -13.090 -5.641 -32.073 1.00 92.19 86 MET A C 1
ATOM 641 O O . MET A 1 86 ? -13.743 -6.662 -32.280 1.00 92.19 86 MET A O 1
ATOM 645 N N . CYS A 1 87 ? -13.026 -5.081 -30.862 1.00 92.94 87 CYS A N 1
ATOM 646 C CA . CYS A 1 87 ? -13.759 -5.614 -29.711 1.00 92.94 87 CYS A CA 1
ATOM 647 C C . CYS A 1 87 ? -15.276 -5.578 -29.930 1.00 92.94 87 CYS A C 1
ATOM 649 O O . CYS A 1 87 ? -15.947 -6.565 -29.634 1.00 92.94 87 CYS A O 1
ATOM 651 N N . LYS A 1 88 ? -15.811 -4.497 -30.519 1.00 91.50 88 LYS A N 1
ATOM 652 C CA . LYS A 1 88 ? -17.234 -4.410 -30.879 1.00 91.50 88 LYS A CA 1
ATOM 653 C C . LYS A 1 88 ? -17.661 -5.484 -31.869 1.00 91.50 88 LYS A C 1
ATOM 655 O O . LYS A 1 88 ? -18.712 -6.084 -31.672 1.00 91.50 88 LYS A O 1
ATOM 660 N N . VAL A 1 89 ? -16.859 -5.740 -32.905 1.00 93.31 89 VAL A N 1
ATOM 661 C CA . VAL A 1 89 ? -17.158 -6.780 -33.907 1.00 93.31 89 VAL A CA 1
ATOM 662 C C . VAL A 1 89 ? -17.322 -8.153 -33.252 1.00 93.31 89 VAL A C 1
ATOM 664 O O . VAL A 1 89 ? -18.212 -8.907 -33.635 1.00 93.31 89 VAL A O 1
ATOM 667 N N . HIS A 1 90 ? -16.512 -8.458 -32.238 1.00 93.94 90 HIS A N 1
ATOM 668 C CA . HIS A 1 90 ? -16.582 -9.720 -31.501 1.00 93.94 90 HIS A CA 1
ATOM 669 C C . HIS A 1 90 ? -17.503 -9.681 -30.267 1.00 93.94 90 HIS A C 1
ATOM 671 O O . HIS A 1 90 ? -17.590 -10.673 -29.549 1.00 93.94 90 HIS A O 1
ATOM 677 N N . GLY A 1 91 ? -18.203 -8.570 -30.009 1.00 93.31 91 GLY A N 1
ATOM 678 C CA . GLY A 1 91 ? -19.121 -8.439 -28.873 1.00 93.31 91 GLY A CA 1
ATOM 679 C C . GLY A 1 91 ? -18.438 -8.427 -27.500 1.00 93.31 91 GLY A C 1
ATOM 680 O O . GLY A 1 91 ? -19.067 -8.771 -26.501 1.00 93.31 91 GLY A O 1
ATOM 681 N N . VAL A 1 92 ? -17.160 -8.049 -27.431 1.00 94.50 92 VAL A N 1
ATOM 682 C CA . VAL A 1 92 ? -16.402 -8.022 -26.175 1.00 94.50 92 VAL A CA 1
ATOM 683 C C . VAL A 1 92 ? -16.715 -6.758 -25.389 1.00 94.50 92 VAL A C 1
ATOM 685 O O . VAL A 1 92 ? -16.558 -5.642 -25.889 1.00 94.50 92 VAL A O 1
ATOM 688 N N . LYS A 1 93 ? -17.087 -6.925 -24.120 1.00 92.75 93 LYS A N 1
ATOM 689 C CA . LYS A 1 93 ? -17.355 -5.808 -23.219 1.00 92.75 93 LYS A CA 1
ATOM 690 C C . LYS A 1 93 ? -16.055 -5.184 -22.719 1.00 92.75 93 LYS A C 1
ATOM 692 O O . LYS A 1 93 ? -15.196 -5.858 -22.150 1.00 92.75 93 LYS A O 1
ATOM 697 N N . ILE A 1 94 ? -15.940 -3.868 -22.870 1.00 94.00 94 ILE A N 1
ATOM 698 C CA . ILE A 1 94 ? -14.783 -3.110 -22.392 1.00 94.00 94 ILE A CA 1
ATOM 699 C C . ILE A 1 94 ? -15.132 -2.442 -21.064 1.00 94.00 94 ILE A C 1
ATOM 701 O O . ILE A 1 94 ? -16.088 -1.676 -20.968 1.00 94.00 94 ILE A O 1
ATOM 705 N N . ARG A 1 95 ? -14.349 -2.730 -20.021 1.00 93.31 95 ARG A N 1
ATOM 706 C CA . ARG A 1 95 ? -14.571 -2.219 -18.655 1.00 93.31 95 ARG A CA 1
ATOM 707 C C . ARG A 1 95 ? -13.833 -0.935 -18.347 1.00 93.31 95 ARG A C 1
ATOM 709 O O . ARG A 1 95 ? -14.158 -0.280 -17.362 1.00 93.31 95 ARG A O 1
ATOM 716 N N . GLY A 1 96 ? -12.881 -0.562 -19.189 1.00 94.12 96 GLY A N 1
ATOM 717 C CA . GLY A 1 96 ? -12.250 0.737 -19.107 1.00 94.12 96 GLY A CA 1
ATOM 718 C C . GLY A 1 96 ? -11.008 0.863 -19.968 1.00 94.12 96 GLY A C 1
ATOM 719 O O . GLY A 1 96 ? -10.555 -0.092 -20.603 1.00 94.12 96 GLY A O 1
ATOM 720 N N . VAL A 1 97 ? -10.461 2.073 -19.953 1.00 95.19 97 VAL A N 1
ATOM 721 C CA . VAL A 1 97 ? -9.203 2.429 -20.609 1.00 95.19 97 VAL A CA 1
ATOM 722 C C . VAL A 1 97 ? -8.167 2.846 -19.570 1.00 95.19 97 VAL A C 1
ATOM 724 O O . VAL A 1 97 ? -8.481 3.561 -18.614 1.00 95.19 97 VAL A O 1
ATOM 727 N N . ILE A 1 98 ? -6.920 2.432 -19.789 1.00 95.44 98 ILE A N 1
ATOM 728 C CA . ILE A 1 98 ? -5.743 2.924 -19.077 1.00 95.44 98 ILE A CA 1
ATOM 729 C C . ILE A 1 98 ? -4.823 3.634 -20.070 1.00 95.44 98 ILE A C 1
ATOM 731 O O . ILE A 1 98 ? -4.404 3.059 -21.074 1.00 95.44 98 ILE A O 1
ATOM 735 N N . LEU A 1 99 ? -4.462 4.879 -19.763 1.00 94.31 99 LEU A N 1
ATOM 736 C CA . LEU A 1 99 ? -3.436 5.609 -20.505 1.00 94.31 99 LEU A CA 1
ATOM 737 C C . LEU A 1 99 ? -2.089 5.434 -19.816 1.00 94.31 99 LEU A C 1
ATOM 739 O O . LEU A 1 99 ? -1.901 5.906 -18.699 1.00 94.31 99 LEU A O 1
ATOM 743 N N . ASN A 1 100 ? -1.154 4.766 -20.479 1.00 90.56 100 ASN A N 1
ATOM 744 C CA . ASN A 1 100 ? 0.169 4.460 -19.957 1.00 90.56 100 ASN A CA 1
ATOM 745 C C . ASN A 1 100 ? 1.237 5.427 -20.484 1.00 90.56 100 ASN A C 1
ATOM 747 O O . ASN A 1 100 ? 1.079 6.020 -21.549 1.00 90.56 100 ASN A O 1
ATOM 751 N N . LYS A 1 101 ? 2.350 5.578 -19.760 1.00 86.50 101 LYS A N 1
ATOM 752 C CA . LYS A 1 101 ? 3.503 6.411 -20.155 1.00 86.50 101 LYS A CA 1
ATOM 753 C C . LYS A 1 101 ? 3.117 7.851 -20.512 1.00 86.50 101 LYS A C 1
ATOM 755 O O . LYS A 1 101 ? 3.680 8.473 -21.414 1.00 86.50 101 LYS A O 1
ATOM 760 N N . VAL A 1 102 ? 2.133 8.399 -19.808 1.00 85.94 102 VAL A N 1
ATOM 761 C CA . VAL A 1 102 ? 1.638 9.754 -20.055 1.00 85.94 102 VAL A CA 1
ATOM 762 C C . VAL A 1 102 ? 2.658 10.767 -19.557 1.00 85.94 102 VAL A C 1
ATOM 764 O O . VAL A 1 102 ? 3.059 10.736 -18.397 1.00 85.94 102 VAL A O 1
ATOM 767 N N . ARG A 1 103 ? 3.063 11.716 -20.404 1.00 82.56 103 ARG A N 1
ATOM 768 C CA . ARG A 1 103 ? 3.911 12.821 -19.936 1.00 82.56 103 ARG A CA 1
ATOM 769 C C . ARG A 1 103 ? 3.243 13.539 -18.760 1.00 82.56 103 ARG A C 1
ATOM 771 O O . ARG A 1 103 ? 2.062 13.878 -18.841 1.00 82.56 103 ARG A O 1
ATOM 778 N N . ARG A 1 104 ? 3.993 13.780 -17.682 1.00 76.94 104 ARG A N 1
ATOM 779 C CA . ARG A 1 104 ? 3.446 14.313 -16.421 1.00 76.94 104 ARG A CA 1
ATOM 780 C C . ARG A 1 104 ? 2.687 15.625 -16.591 1.00 76.94 104 ARG A C 1
ATOM 782 O O . ARG A 1 104 ? 1.590 15.760 -16.057 1.00 76.94 104 ARG A O 1
ATOM 789 N N . ASP A 1 105 ? 3.214 16.532 -17.408 1.00 78.12 105 ASP A N 1
ATOM 790 C CA . ASP A 1 105 ? 2.594 17.819 -17.746 1.00 78.12 105 ASP A CA 1
ATOM 791 C C . ASP A 1 105 ? 1.231 17.682 -18.448 1.00 78.12 105 ASP A C 1
ATOM 793 O O . ASP A 1 105 ? 0.453 18.630 -18.495 1.00 78.12 105 ASP A O 1
ATOM 797 N N . ARG A 1 106 ? 0.905 16.493 -18.969 1.00 83.44 106 ARG A N 1
ATOM 798 C CA . ARG A 1 106 ? -0.357 16.201 -19.659 1.00 83.44 106 ARG A CA 1
ATOM 799 C C . ARG A 1 106 ? -1.346 15.379 -18.839 1.00 83.44 106 ARG A C 1
ATOM 801 O O . ARG A 1 106 ? -2.477 15.214 -19.286 1.00 83.44 106 ARG A O 1
ATOM 808 N N . VAL A 1 107 ? -0.976 14.887 -17.654 1.00 81.12 107 VAL A N 1
ATOM 809 C CA . VAL A 1 107 ? -1.845 14.020 -16.832 1.00 81.12 107 VAL A CA 1
ATOM 810 C C . VAL A 1 107 ? -3.154 14.715 -16.462 1.00 81.12 107 VAL A C 1
ATOM 812 O O . VAL A 1 107 ? -4.220 14.131 -16.643 1.00 81.12 107 VAL A O 1
ATOM 815 N N . ALA A 1 108 ? -3.089 15.958 -15.972 1.00 76.06 108 ALA A N 1
ATOM 816 C CA . ALA A 1 108 ? -4.277 16.715 -15.571 1.00 76.06 108 ALA A CA 1
ATOM 817 C C . ALA A 1 108 ? -5.217 16.962 -16.761 1.00 76.06 108 ALA A C 1
ATOM 819 O O . ALA A 1 108 ? -6.414 16.695 -16.678 1.00 76.06 108 ALA A O 1
ATOM 820 N N . MET A 1 109 ? -4.648 17.373 -17.897 1.00 90.12 109 MET A N 1
ATOM 821 C CA . MET A 1 109 ? -5.395 17.586 -19.133 1.00 90.12 109 MET A CA 1
ATOM 822 C C . MET A 1 109 ? -6.060 16.291 -19.623 1.00 90.12 109 MET A C 1
ATOM 824 O O . MET A 1 109 ? -7.255 16.284 -19.900 1.00 90.12 109 MET A O 1
ATOM 828 N N . LEU A 1 110 ? -5.347 15.164 -19.671 1.00 89.56 110 LEU A N 1
ATOM 829 C CA . LEU A 1 110 ? -5.950 13.900 -20.106 1.00 89.56 110 LEU A CA 1
ATOM 830 C C . LEU A 1 110 ? -7.022 13.399 -19.134 1.00 89.56 110 LEU A C 1
ATOM 832 O O . LEU A 1 110 ? -8.042 12.886 -19.582 1.00 89.56 110 LEU A O 1
ATOM 836 N N . ARG A 1 111 ? -6.846 13.600 -17.824 1.00 89.19 111 ARG A N 1
ATOM 837 C CA . ARG A 1 111 ? -7.866 13.249 -16.825 1.00 89.19 111 ARG A CA 1
ATOM 838 C C . ARG A 1 111 ? -9.184 13.977 -17.069 1.00 89.19 111 ARG A C 1
ATOM 840 O O . ARG A 1 111 ? -10.241 13.388 -16.876 1.00 89.19 111 ARG A O 1
ATOM 847 N N . GLU A 1 112 ? -9.121 15.229 -17.504 1.00 86.44 112 GLU A N 1
ATOM 848 C CA . GLU A 1 112 ? -10.311 16.032 -17.767 1.00 86.44 112 GLU A CA 1
ATOM 849 C C . GLU A 1 112 ? -10.921 15.759 -19.153 1.00 86.44 112 GLU A C 1
ATOM 851 O O . GLU A 1 112 ? -12.138 15.622 -19.287 1.00 86.44 112 GLU A O 1
ATOM 856 N N . TYR A 1 113 ? -10.094 15.697 -20.200 1.00 92.00 113 TYR A N 1
ATOM 857 C CA . TYR A 1 113 ? -10.573 15.711 -21.586 1.00 92.00 113 TYR A CA 1
ATOM 858 C C . TYR A 1 113 ? -10.731 14.324 -22.206 1.00 92.00 113 TYR A C 1
ATOM 860 O O . TYR A 1 113 ? -11.601 14.144 -23.058 1.00 92.00 113 TYR A O 1
ATOM 868 N N . PHE A 1 114 ? -9.950 13.329 -21.785 1.00 93.88 114 PHE A N 1
ATOM 869 C CA . PHE A 1 114 ? -10.031 11.993 -22.375 1.00 93.88 114 PHE A CA 1
ATOM 870 C C . PHE A 1 114 ? -11.388 11.305 -22.122 1.00 93.88 114 PHE A C 1
ATOM 872 O O . PHE A 1 114 ? -11.960 10.782 -23.080 1.00 93.88 114 PHE A O 1
ATOM 879 N N . PRO A 1 115 ? -12.001 11.392 -20.918 1.00 92.12 115 PRO A N 1
ATOM 880 C CA . PRO A 1 115 ? -13.360 10.889 -20.708 1.00 92.12 115 PRO A CA 1
ATOM 881 C C . PRO A 1 115 ? -14.400 11.580 -21.599 1.00 92.12 115 PRO A C 1
ATOM 883 O O . PRO A 1 115 ? -15.353 10.945 -22.039 1.00 92.12 115 PRO A O 1
ATOM 886 N N . LYS A 1 116 ? -14.218 12.876 -21.906 1.00 92.00 116 LYS A N 1
ATOM 887 C CA . LYS A 1 116 ? -15.102 13.611 -22.829 1.00 92.00 116 LYS A CA 1
ATOM 888 C C . LYS A 1 116 ? -14.994 13.051 -24.252 1.00 92.00 116 LYS A C 1
ATOM 890 O O . LYS A 1 116 ? -16.020 12.893 -24.903 1.00 92.00 116 LYS A O 1
ATOM 895 N N . ALA A 1 117 ? -13.783 12.720 -24.709 1.00 90.94 117 ALA A N 1
ATOM 896 C CA . ALA A 1 117 ? -13.557 12.112 -26.022 1.00 90.94 117 ALA A CA 1
ATOM 897 C C . ALA A 1 117 ? -14.172 10.706 -26.124 1.00 90.94 117 ALA A C 1
ATOM 899 O O . ALA A 1 117 ? -14.822 10.385 -27.114 1.00 90.94 117 ALA A O 1
ATOM 900 N N . MET A 1 118 ? -14.045 9.888 -25.076 1.00 90.69 118 MET A N 1
ATOM 901 C CA . MET A 1 118 ? -14.586 8.522 -25.054 1.00 90.69 118 MET A CA 1
ATOM 902 C C . MET A 1 118 ? -16.115 8.452 -25.152 1.00 90.69 118 MET A C 1
ATOM 904 O O . MET A 1 118 ? -16.636 7.462 -25.659 1.00 90.69 118 MET A O 1
ATOM 908 N N . LYS A 1 119 ? -16.843 9.517 -24.779 1.00 89.06 119 LYS A N 1
ATOM 909 C CA . LYS A 1 119 ? -18.303 9.593 -24.988 1.00 89.06 119 LYS A CA 1
ATOM 910 C C . LYS A 1 119 ? -18.714 9.407 -26.452 1.00 89.06 119 LYS A C 1
ATOM 912 O O . LYS A 1 119 ? -19.838 8.992 -26.716 1.00 89.06 119 LYS A O 1
ATOM 917 N N . LEU A 1 120 ? -17.816 9.677 -27.403 1.00 84.88 120 LEU A N 1
ATOM 918 C CA . LEU A 1 120 ? -18.060 9.471 -28.833 1.00 84.88 120 LEU A CA 1
ATOM 919 C C . LEU A 1 120 ? -18.281 7.996 -29.207 1.00 84.88 120 LEU A C 1
ATOM 921 O O . LEU A 1 120 ? -18.849 7.721 -30.259 1.00 84.88 120 LEU A O 1
ATOM 925 N N . TRP A 1 121 ? -17.860 7.042 -28.371 1.00 83.88 121 TRP A N 1
ATOM 926 C CA . TRP A 1 121 ? -18.039 5.609 -28.633 1.00 83.88 121 TRP A CA 1
ATOM 927 C C . TRP A 1 121 ? -19.450 5.084 -28.305 1.00 83.88 121 TRP A C 1
ATOM 929 O O . TRP A 1 121 ? -19.778 3.948 -28.665 1.00 83.88 121 TRP A O 1
ATOM 939 N N . GLY A 1 122 ? -20.300 5.907 -27.674 1.00 69.38 122 GLY A N 1
ATOM 940 C CA . GLY A 1 122 ? -21.705 5.596 -27.374 1.00 69.38 122 GLY A CA 1
ATOM 941 C C . GLY A 1 122 ? -21.923 4.582 -26.243 1.00 69.38 122 GLY A C 1
ATOM 942 O O . GLY A 1 122 ? -23.065 4.256 -25.936 1.00 69.38 122 GLY A O 1
ATOM 943 N N . GLU A 1 123 ? -20.848 4.096 -25.626 1.00 68.94 123 GLU A N 1
ATOM 944 C CA . GLU A 1 123 ? -20.861 3.235 -24.443 1.00 68.94 123 GLU A CA 1
ATOM 945 C C . GLU A 1 123 ? -20.241 3.975 -23.253 1.00 68.94 123 GLU A C 1
ATOM 947 O O . GLU A 1 123 ? -19.297 4.751 -23.423 1.00 68.94 123 GLU A O 1
ATOM 952 N N . ASP A 1 124 ? -20.725 3.690 -22.041 1.00 79.19 124 ASP A N 1
ATOM 953 C CA . ASP A 1 124 ? -20.145 4.185 -20.787 1.00 79.19 124 ASP A CA 1
ATOM 954 C C . ASP A 1 124 ? -18.847 3.430 -20.452 1.00 79.19 124 ASP A C 1
ATOM 956 O O . ASP A 1 124 ? -18.752 2.720 -19.451 1.00 79.19 124 ASP A O 1
ATOM 960 N N . VAL A 1 125 ? -17.831 3.549 -21.311 1.00 89.56 125 VAL A N 1
ATOM 961 C CA . VAL A 1 125 ? -16.487 3.031 -21.032 1.00 89.56 125 VAL A CA 1
ATOM 962 C C . VAL A 1 125 ? -15.731 4.073 -20.199 1.00 89.56 125 VAL A C 1
ATOM 964 O O . VAL A 1 125 ? -15.450 5.165 -20.698 1.00 89.56 125 VAL A O 1
ATOM 967 N N . PRO A 1 126 ? -15.370 3.782 -18.936 1.00 91.06 126 PRO A N 1
ATOM 968 C CA . PRO A 1 126 ? -14.663 4.743 -18.102 1.00 91.06 126 PRO A CA 1
ATOM 969 C C . PRO A 1 126 ? -13.163 4.787 -18.414 1.00 91.06 126 PRO A C 1
ATOM 971 O O . PRO A 1 126 ? -12.523 3.777 -18.721 1.00 91.06 126 PRO A O 1
ATOM 974 N N . LEU A 1 127 ? -12.561 5.962 -18.235 1.00 91.69 127 LEU A N 1
ATOM 975 C CA . LEU A 1 127 ? -11.118 6.064 -18.040 1.00 91.69 127 LEU A CA 1
ATOM 976 C C . LEU A 1 127 ? -10.806 5.627 -16.605 1.00 91.69 127 LEU A C 1
ATOM 978 O O . LEU A 1 127 ? -11.068 6.368 -15.660 1.00 91.69 127 LEU A O 1
ATOM 982 N N . ILE A 1 128 ? -10.259 4.426 -16.443 1.00 91.38 128 ILE A N 1
ATOM 983 C CA . ILE A 1 128 ? -10.017 3.828 -15.121 1.00 91.38 128 ILE A CA 1
ATOM 984 C C . ILE A 1 128 ? -8.607 4.102 -14.597 1.00 91.38 128 ILE A C 1
ATOM 986 O O . ILE A 1 128 ? -8.358 3.939 -13.405 1.00 91.38 128 ILE A O 1
ATOM 990 N N . GLY A 1 129 ? -7.682 4.549 -15.454 1.00 86.38 129 GLY A N 1
ATOM 991 C CA . GLY A 1 129 ? -6.315 4.834 -15.030 1.00 86.38 129 GLY A CA 1
ATOM 992 C C . GLY A 1 129 ? -5.535 5.748 -15.968 1.00 86.38 129 GLY A C 1
ATOM 993 O O . GLY A 1 129 ? -5.676 5.706 -17.188 1.00 86.38 129 GLY A O 1
ATOM 994 N N . ILE A 1 130 ? -4.660 6.558 -15.374 1.00 87.44 130 ILE A N 1
ATOM 995 C CA . ILE A 1 130 ? -3.605 7.291 -16.073 1.00 87.44 130 ILE A CA 1
ATOM 996 C C . ILE A 1 130 ? -2.304 6.996 -15.339 1.00 87.44 130 ILE A C 1
ATOM 998 O O . ILE A 1 130 ? -2.141 7.401 -14.188 1.00 87.44 130 ILE A O 1
ATOM 1002 N N . VAL A 1 131 ? -1.390 6.307 -16.010 1.00 84.44 131 VAL A N 1
ATOM 1003 C CA . VAL A 1 131 ? -0.055 6.006 -15.507 1.00 84.44 131 VAL A CA 1
ATOM 1004 C C . VAL A 1 131 ? 0.915 7.011 -16.133 1.00 84.44 131 VAL A C 1
ATOM 1006 O O . VAL A 1 131 ? 1.095 7.012 -17.359 1.00 84.44 131 VAL A O 1
ATOM 1009 N N . PRO A 1 132 ? 1.511 7.915 -15.334 1.00 80.19 132 PRO A N 1
ATOM 1010 C CA . PRO A 1 132 ? 2.503 8.843 -15.848 1.00 80.19 132 PRO A CA 1
ATOM 1011 C C . PRO A 1 132 ? 3.738 8.086 -16.347 1.00 80.19 132 PRO A C 1
ATOM 1013 O O . PRO A 1 132 ? 4.023 6.972 -15.915 1.00 80.19 132 PRO A O 1
ATOM 1016 N N . ASN A 1 133 ? 4.499 8.703 -17.245 1.00 79.94 133 ASN A N 1
ATOM 1017 C CA . ASN A 1 133 ? 5.815 8.203 -17.595 1.00 79.94 133 ASN A CA 1
ATOM 1018 C C . ASN A 1 133 ? 6.721 8.321 -16.366 1.00 79.94 133 ASN A C 1
ATOM 1020 O O . ASN A 1 133 ? 6.943 9.425 -15.867 1.00 79.94 133 ASN A O 1
ATOM 1024 N N . LEU A 1 134 ? 7.199 7.179 -15.882 1.00 72.25 134 LEU A N 1
ATOM 1025 C CA . LEU A 1 134 ? 8.130 7.068 -14.769 1.00 72.25 134 LEU A CA 1
ATOM 1026 C C . LEU A 1 134 ? 9.447 6.522 -15.342 1.00 72.25 134 LEU A C 1
ATOM 1028 O O . LEU A 1 134 ? 9.494 5.331 -15.672 1.00 72.25 134 LEU A O 1
ATOM 1032 N N . PRO A 1 135 ? 10.490 7.363 -15.508 1.00 66.12 135 PRO A N 1
ATOM 1033 C CA . PRO A 1 135 ? 11.787 6.931 -16.037 1.00 66.12 135 PRO A CA 1
ATOM 1034 C C . PRO A 1 135 ? 12.346 5.713 -15.294 1.00 66.12 135 PRO A C 1
ATOM 1036 O O . PRO A 1 135 ? 12.697 4.72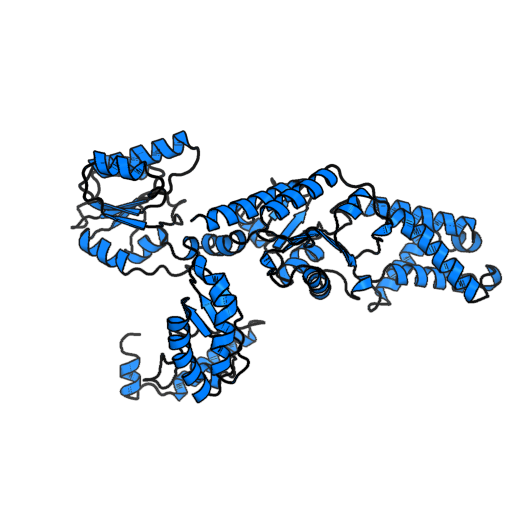6 -15.930 1.00 66.12 135 PRO A O 1
ATOM 1039 N N . ALA A 1 136 ? 12.213 5.690 -13.963 1.00 63.12 136 ALA A N 1
ATOM 1040 C CA . ALA A 1 136 ? 12.617 4.576 -13.098 1.00 63.12 136 ALA A CA 1
ATOM 1041 C C . ALA A 1 136 ? 11.976 3.201 -13.418 1.00 63.12 136 ALA A C 1
ATOM 1043 O O . ALA A 1 136 ? 12.379 2.174 -12.878 1.00 63.12 136 ALA A O 1
ATOM 1044 N N . LEU A 1 137 ? 10.955 3.144 -14.280 1.00 65.75 137 LEU A N 1
ATOM 1045 C CA . LEU A 1 137 ? 10.351 1.891 -14.757 1.00 65.75 137 LEU A CA 1
ATOM 1046 C C . LEU A 1 137 ? 10.733 1.539 -16.194 1.00 65.75 137 LEU A C 1
ATOM 1048 O O . LEU A 1 137 ? 10.588 0.387 -16.608 1.00 65.75 137 LEU A O 1
ATOM 1052 N N . SER A 1 138 ? 11.179 2.533 -16.959 1.00 71.00 138 SER A N 1
ATOM 1053 C CA . SER A 1 138 ? 11.476 2.415 -18.387 1.00 71.00 138 SER A CA 1
ATOM 1054 C C . SER A 1 138 ? 12.974 2.315 -18.665 1.00 71.00 138 SER A C 1
ATOM 1056 O O . SER A 1 138 ? 13.355 1.722 -19.675 1.00 71.00 138 SER A O 1
ATOM 1058 N N . ASP A 1 139 ? 13.804 2.860 -17.778 1.00 82.56 139 ASP A N 1
ATOM 1059 C CA . ASP A 1 139 ? 15.246 2.947 -17.961 1.00 82.56 139 ASP A CA 1
ATOM 1060 C C . ASP A 1 139 ? 15.900 1.564 -17.837 1.00 82.56 139 ASP A C 1
ATOM 1062 O O . ASP A 1 139 ? 15.668 0.849 -16.855 1.00 82.56 139 ASP A O 1
ATOM 1066 N N . PRO A 1 140 ? 16.710 1.145 -18.825 1.00 87.38 140 PRO A N 1
ATOM 1067 C CA . PRO A 1 140 ? 17.347 -0.162 -18.816 1.00 87.38 140 PRO A CA 1
ATOM 1068 C C . PRO A 1 140 ? 18.363 -0.274 -17.676 1.00 87.38 140 PRO A C 1
ATOM 1070 O O . PRO A 1 140 ? 19.102 0.663 -17.370 1.00 87.38 140 PRO A O 1
ATOM 1073 N N . SER A 1 141 ? 18.402 -1.453 -17.064 1.00 88.12 141 SER A N 1
ATOM 1074 C CA . SER A 1 141 ? 19.366 -1.822 -16.032 1.00 88.12 141 SER A CA 1
ATOM 1075 C C . SER A 1 141 ? 20.597 -2.514 -16.622 1.00 88.12 141 SER A C 1
ATOM 1077 O O . SER A 1 141 ? 20.588 -2.958 -17.772 1.00 88.12 141 SER A O 1
ATOM 1079 N N . MET A 1 142 ? 21.665 -2.681 -15.837 1.00 90.50 142 MET A N 1
ATOM 1080 C CA . MET A 1 142 ? 22.811 -3.475 -16.301 1.00 90.50 142 MET A CA 1
ATOM 1081 C C . MET A 1 142 ? 22.440 -4.947 -16.568 1.00 90.50 142 MET A C 1
ATOM 1083 O O . MET A 1 142 ? 22.960 -5.551 -17.507 1.00 90.50 142 MET A O 1
ATOM 1087 N N . LEU A 1 143 ? 21.487 -5.499 -15.807 1.00 88.94 143 LEU A N 1
ATOM 1088 C CA . LEU A 1 143 ? 20.890 -6.817 -16.041 1.00 88.94 143 LEU A CA 1
ATOM 1089 C C . LEU A 1 143 ? 20.269 -6.926 -17.439 1.00 88.94 143 LEU A C 1
ATOM 1091 O O . LEU A 1 143 ? 20.441 -7.936 -18.125 1.00 88.94 143 LEU A O 1
ATOM 1095 N N . ASP A 1 144 ? 19.558 -5.882 -17.864 1.00 89.19 144 ASP A N 1
ATOM 1096 C CA . ASP A 1 144 ? 18.935 -5.834 -19.184 1.00 89.19 144 ASP A CA 1
ATOM 1097 C C . ASP A 1 144 ? 19.993 -5.911 -20.293 1.00 89.19 144 ASP A C 1
ATOM 1099 O O . ASP A 1 144 ? 19.834 -6.651 -21.269 1.00 89.19 144 ASP A O 1
ATOM 1103 N N . PHE A 1 145 ? 21.114 -5.204 -20.119 1.00 92.56 145 PHE A N 1
ATOM 1104 C CA . PHE A 1 145 ? 22.214 -5.213 -21.081 1.00 92.56 145 PHE A CA 1
ATOM 1105 C C . PHE A 1 145 ? 22.976 -6.541 -21.116 1.00 92.56 145 PHE A C 1
ATOM 1107 O O . PHE A 1 145 ? 23.336 -7.001 -22.200 1.00 92.56 145 PHE A O 1
ATOM 1114 N N . GLU A 1 146 ? 23.168 -7.217 -19.983 1.00 91.31 146 GLU A N 1
ATOM 1115 C CA . GLU A 1 146 ? 23.692 -8.590 -19.976 1.00 91.31 146 GLU A CA 1
ATOM 1116 C C . GLU A 1 146 ? 22.791 -9.546 -20.766 1.00 91.31 146 GLU A C 1
ATOM 1118 O O . GLU A 1 146 ? 23.290 -10.366 -21.538 1.00 91.31 146 GLU A O 1
ATOM 1123 N N . GLY A 1 147 ? 21.466 -9.414 -20.631 1.00 89.06 147 GLY A N 1
ATOM 1124 C CA . GLY A 1 147 ? 20.497 -10.179 -21.416 1.00 89.06 147 GLY A CA 1
ATOM 1125 C C . GLY A 1 147 ? 20.562 -9.861 -22.913 1.00 89.06 147 GLY A C 1
ATOM 1126 O O . GLY A 1 147 ? 20.594 -10.775 -23.742 1.00 89.06 147 GLY A O 1
ATOM 1127 N N . LEU A 1 148 ? 20.640 -8.572 -23.265 1.00 92.25 148 LEU A N 1
ATOM 1128 C CA . LEU A 1 148 ? 20.749 -8.093 -24.647 1.00 92.25 148 LEU A CA 1
ATOM 1129 C C . LEU A 1 148 ? 22.006 -8.624 -25.348 1.00 92.25 148 LEU A C 1
ATOM 1131 O O . LEU A 1 148 ? 21.950 -9.062 -26.502 1.00 92.25 148 LEU A O 1
ATOM 1135 N N . PHE A 1 149 ? 23.145 -8.575 -24.658 1.00 93.25 149 PHE A N 1
ATOM 1136 C CA . PHE A 1 149 ? 24.442 -8.939 -25.221 1.00 93.25 149 PHE A CA 1
ATOM 1137 C C . PHE A 1 149 ? 24.844 -10.391 -24.972 1.00 93.25 149 PHE A C 1
ATOM 1139 O O . PHE A 1 149 ? 25.765 -10.874 -25.630 1.00 93.25 149 PHE A O 1
ATOM 1146 N N . LYS A 1 150 ? 24.128 -11.101 -24.093 1.00 90.38 150 LYS A N 1
ATOM 1147 C CA . LYS A 1 150 ? 24.456 -12.456 -23.625 1.00 90.38 150 LYS A CA 1
ATOM 1148 C C . LYS A 1 150 ? 25.855 -12.527 -23.003 1.00 90.38 150 LYS A C 1
ATOM 1150 O O . LYS A 1 150 ? 26.592 -13.487 -23.223 1.00 90.38 150 LYS A O 1
ATOM 1155 N N . THR A 1 151 ? 26.219 -11.500 -22.239 1.00 90.44 151 THR A N 1
ATOM 1156 C CA . THR A 1 151 ? 27.492 -11.404 -21.508 1.00 90.44 151 THR A CA 1
ATOM 1157 C C . THR A 1 151 ? 27.243 -11.182 -20.019 1.00 90.44 151 THR A C 1
ATOM 1159 O O . THR A 1 151 ? 26.096 -11.103 -19.586 1.00 90.44 151 THR A O 1
ATOM 1162 N N . GLN A 1 152 ? 28.311 -11.151 -19.218 1.00 87.50 152 GLN A N 1
ATOM 1163 C CA . GLN A 1 152 ? 28.231 -10.906 -17.778 1.00 87.50 152 GLN A CA 1
ATOM 1164 C C . GLN A 1 152 ? 29.061 -9.683 -17.388 1.00 87.50 152 GLN A C 1
ATOM 1166 O O . GLN A 1 152 ? 30.110 -9.425 -17.986 1.00 87.50 152 GLN A O 1
ATOM 1171 N N . MET A 1 153 ? 28.605 -8.951 -16.370 1.00 90.62 153 MET A N 1
ATOM 1172 C CA . MET A 1 153 ? 29.347 -7.841 -15.780 1.00 90.62 153 MET A CA 1
ATOM 1173 C C . MET A 1 153 ? 30.727 -8.308 -15.311 1.00 90.62 153 MET A C 1
ATOM 1175 O O . MET A 1 153 ? 30.872 -9.370 -14.696 1.00 90.62 153 MET A O 1
ATOM 1179 N N . LEU A 1 154 ? 31.736 -7.477 -15.571 1.00 88.75 154 LEU A N 1
ATOM 1180 C CA . LEU A 1 154 ? 33.113 -7.718 -15.146 1.00 88.75 154 LEU A CA 1
ATOM 1181 C C . LEU A 1 154 ? 33.303 -7.516 -13.636 1.00 88.75 154 LEU A C 1
ATOM 1183 O O . LEU A 1 154 ? 34.215 -8.099 -13.056 1.00 88.75 154 LEU A O 1
ATOM 1187 N N . THR A 1 155 ? 32.461 -6.699 -13.000 1.00 88.19 155 THR A N 1
ATOM 1188 C CA . THR A 1 155 ? 32.540 -6.380 -11.568 1.00 88.19 155 THR A CA 1
ATOM 1189 C C . THR A 1 155 ? 31.165 -6.004 -11.000 1.00 88.19 155 THR A C 1
ATOM 1191 O O . THR A 1 155 ? 30.201 -5.896 -11.751 1.00 88.19 155 THR A O 1
ATOM 1194 N N . SER A 1 156 ? 31.070 -5.790 -9.683 1.00 82.31 156 SER A N 1
ATOM 1195 C CA . SER A 1 156 ? 29.939 -5.137 -9.006 1.00 82.31 156 SER A CA 1
ATOM 1196 C C . SER A 1 156 ? 28.579 -5.771 -9.288 1.00 82.31 156 SER A C 1
ATOM 1198 O O . SER A 1 156 ? 27.598 -5.089 -9.578 1.00 82.31 156 SER A O 1
ATOM 1200 N N . ARG A 1 157 ? 28.497 -7.103 -9.166 1.00 81.38 157 ARG A N 1
ATOM 1201 C CA . ARG A 1 157 ? 27.241 -7.851 -9.359 1.00 81.38 157 ARG A CA 1
ATOM 1202 C C . ARG A 1 157 ? 26.129 -7.449 -8.392 1.00 81.38 157 ARG A C 1
ATOM 1204 O O . ARG A 1 157 ? 24.963 -7.603 -8.729 1.00 81.38 157 ARG A O 1
ATOM 1211 N N . SER A 1 158 ? 26.465 -6.903 -7.225 1.00 80.62 158 SER A N 1
ATOM 1212 C CA . SER A 1 158 ? 25.490 -6.298 -6.307 1.00 80.62 158 SER A CA 1
ATOM 1213 C C . SER A 1 158 ? 24.748 -5.108 -6.930 1.00 80.62 158 SER A C 1
ATOM 1215 O O . SER A 1 158 ? 23.636 -4.797 -6.522 1.00 80.62 158 SER A O 1
ATOM 1217 N N . ARG A 1 159 ? 25.324 -4.472 -7.958 1.00 85.00 159 ARG A N 1
ATOM 1218 C CA . ARG A 1 159 ? 24.789 -3.290 -8.651 1.00 85.00 159 ARG A CA 1
ATOM 1219 C C . ARG A 1 159 ? 24.179 -3.606 -10.018 1.00 85.00 159 ARG A C 1
ATOM 1221 O O . ARG A 1 159 ? 23.989 -2.718 -10.843 1.00 85.00 159 ARG A O 1
ATOM 1228 N N . ARG A 1 160 ? 23.852 -4.873 -10.268 1.00 85.69 160 ARG A N 1
ATOM 1229 C CA . ARG A 1 160 ? 23.290 -5.370 -11.536 1.00 85.69 160 ARG A CA 1
ATOM 1230 C C . ARG A 1 160 ? 21.949 -4.722 -11.914 1.00 85.69 160 ARG A C 1
ATOM 1232 O O . ARG A 1 160 ? 21.629 -4.625 -13.093 1.00 85.69 160 ARG A O 1
ATOM 1239 N N . PHE A 1 161 ? 21.201 -4.240 -10.924 1.00 83.44 161 PHE A N 1
ATOM 1240 C CA . PHE A 1 161 ? 19.923 -3.543 -11.104 1.00 83.44 161 PHE A CA 1
ATOM 1241 C C . PHE A 1 161 ? 20.061 -2.017 -11.249 1.00 83.44 161 PHE A C 1
ATOM 1243 O O . PHE A 1 161 ? 19.049 -1.332 -11.349 1.00 83.44 161 PHE A O 1
ATOM 1250 N N . GLN A 1 162 ? 21.287 -1.470 -11.272 1.00 84.69 162 GLN A N 1
ATOM 1251 C CA . GLN A 1 162 ? 21.511 -0.046 -11.544 1.00 84.69 162 GLN A CA 1
ATOM 1252 C C . GLN A 1 162 ? 20.896 0.320 -12.897 1.00 84.69 162 GLN A C 1
ATOM 1254 O O . GLN A 1 162 ? 21.205 -0.323 -13.903 1.00 84.69 162 GLN A O 1
ATOM 1259 N N . GLN A 1 163 ? 20.048 1.347 -12.900 1.00 85.81 163 GLN A N 1
ATOM 1260 C CA . GLN A 1 163 ? 19.359 1.854 -14.083 1.00 85.81 163 GLN A CA 1
ATOM 1261 C C . GLN A 1 163 ? 20.095 3.038 -14.696 1.00 85.81 163 GLN A C 1
ATOM 1263 O O . GLN A 1 163 ? 20.780 3.788 -13.994 1.00 85.81 163 GLN A O 1
ATOM 1268 N N . TYR A 1 164 ? 19.917 3.201 -16.007 1.00 88.31 164 TYR A N 1
ATOM 1269 C CA . TYR A 1 164 ? 20.578 4.244 -16.775 1.00 88.31 164 TYR A CA 1
ATOM 1270 C C . TYR A 1 164 ? 19.585 5.079 -17.572 1.00 88.31 164 TYR A C 1
ATOM 1272 O O . TYR A 1 164 ? 18.993 4.599 -18.539 1.00 88.31 164 TYR A O 1
ATOM 1280 N N . SER A 1 165 ? 19.480 6.359 -17.219 1.00 83.25 165 SER A N 1
ATOM 1281 C CA . SER A 1 165 ? 18.550 7.307 -17.849 1.00 83.25 165 SER A CA 1
ATOM 1282 C C . SER A 1 165 ? 18.962 7.713 -19.260 1.00 83.25 165 SER A C 1
ATOM 1284 O O . SER A 1 165 ? 18.168 8.225 -20.051 1.00 83.25 165 SER A O 1
ATOM 1286 N N . LYS A 1 166 ? 20.233 7.495 -19.605 1.00 87.88 166 LYS A N 1
ATOM 1287 C CA . LYS A 1 166 ? 20.759 7.745 -20.945 1.00 87.88 166 LYS A CA 1
ATOM 1288 C C . LYS A 1 166 ? 21.962 6.884 -21.254 1.00 87.88 166 LYS A C 1
ATOM 1290 O O . LYS A 1 166 ? 22.769 6.586 -20.382 1.00 87.88 166 LYS A O 1
ATOM 1295 N N . THR A 1 167 ? 22.129 6.581 -22.537 1.00 92.38 167 THR A N 1
ATOM 1296 C CA . THR A 1 167 ? 23.349 5.969 -23.068 1.00 92.38 167 THR A CA 1
ATOM 1297 C C . THR A 1 167 ? 24.128 6.987 -23.893 1.00 92.38 167 THR A C 1
ATOM 1299 O O . THR A 1 167 ? 23.563 7.665 -24.747 1.00 92.38 167 THR A O 1
ATOM 1302 N N . THR A 1 168 ? 25.433 7.102 -23.652 1.00 93.00 168 THR A N 1
ATOM 1303 C CA . THR A 1 168 ? 26.329 8.027 -24.351 1.00 93.00 168 THR A CA 1
ATOM 1304 C C . THR A 1 168 ? 27.557 7.299 -24.880 1.00 93.00 168 THR A C 1
ATOM 1306 O O . THR A 1 168 ? 28.337 6.732 -24.118 1.00 93.00 168 THR A O 1
ATOM 1309 N N . LEU A 1 169 ? 27.794 7.401 -26.187 1.00 94.81 169 LEU A N 1
ATOM 1310 C CA . LEU A 1 169 ? 29.058 6.985 -26.787 1.00 94.81 169 LEU A CA 1
ATOM 1311 C C . LEU A 1 169 ? 30.166 8.005 -26.469 1.00 94.81 169 LEU A C 1
ATOM 1313 O O . LEU A 1 169 ? 30.026 9.202 -26.742 1.00 94.81 169 LEU A O 1
ATOM 1317 N N . VAL A 1 170 ? 31.289 7.542 -25.919 1.00 95.25 170 VAL A N 1
ATOM 1318 C CA . VAL A 1 170 ? 32.437 8.395 -25.587 1.00 95.25 170 VAL A CA 1
ATOM 1319 C C . VAL A 1 170 ? 33.306 8.614 -26.825 1.00 95.25 170 VAL A C 1
ATOM 1321 O O . VAL A 1 170 ? 34.261 7.890 -27.091 1.00 95.25 170 VAL A O 1
ATOM 1324 N N . THR A 1 171 ? 32.984 9.656 -27.588 1.00 90.44 171 THR A N 1
ATOM 1325 C CA . THR A 1 171 ? 33.759 10.065 -28.775 1.00 90.44 171 THR A CA 1
ATOM 1326 C C . THR A 1 171 ? 34.837 11.107 -28.472 1.00 90.44 171 THR A C 1
ATOM 1328 O O . THR A 1 171 ? 35.729 11.334 -29.283 1.00 90.44 171 THR A O 1
ATOM 1331 N N . ALA A 1 172 ? 34.774 11.754 -27.306 1.00 90.88 172 ALA A N 1
ATOM 1332 C CA . ALA A 1 172 ? 35.681 12.834 -26.935 1.00 90.88 172 ALA A CA 1
ATOM 1333 C C . ALA A 1 172 ? 36.960 12.334 -26.229 1.00 90.88 172 ALA A C 1
ATOM 1335 O O . ALA A 1 172 ? 37.042 11.202 -25.743 1.00 90.88 172 ALA A O 1
ATOM 1336 N N . GLY A 1 173 ? 37.966 13.209 -26.145 1.00 93.69 173 GLY A N 1
ATOM 1337 C CA . GLY A 1 173 ? 39.149 12.986 -25.309 1.00 93.69 173 GLY A CA 1
ATOM 1338 C C . GLY A 1 173 ? 38.842 13.091 -23.809 1.00 93.69 173 GLY A C 1
ATOM 1339 O O . GLY A 1 173 ? 37.838 13.696 -23.413 1.00 93.69 173 GLY A O 1
ATOM 1340 N N . LEU A 1 174 ? 39.741 12.551 -22.977 1.00 94.31 174 LEU A N 1
ATOM 1341 C CA . LEU A 1 174 ? 39.578 12.430 -21.522 1.00 94.31 174 LEU A CA 1
ATOM 1342 C C . LEU A 1 174 ? 39.110 13.720 -20.832 1.00 94.31 174 LEU A C 1
ATOM 1344 O O . LEU A 1 174 ? 38.150 13.687 -20.070 1.00 94.31 174 LEU A O 1
ATOM 1348 N N . ARG A 1 175 ? 39.710 14.877 -21.142 1.00 93.81 175 ARG A N 1
ATOM 1349 C CA . ARG A 1 175 ? 39.342 16.163 -20.516 1.00 93.81 175 ARG A CA 1
ATOM 1350 C C . ARG A 1 175 ? 37.848 16.482 -20.648 1.00 93.81 175 ARG A C 1
ATOM 1352 O O . ARG A 1 175 ? 37.219 16.917 -19.689 1.00 93.81 175 ARG A O 1
ATOM 1359 N N . ARG A 1 176 ? 37.273 16.273 -21.836 1.00 92.94 176 ARG A N 1
ATOM 1360 C CA . ARG A 1 176 ? 35.852 16.559 -22.082 1.00 92.94 176 ARG A CA 1
ATOM 1361 C C . ARG A 1 176 ? 34.950 15.467 -21.517 1.00 92.94 176 ARG A C 1
ATOM 1363 O O . ARG A 1 176 ? 33.826 15.766 -21.135 1.00 92.94 176 ARG A O 1
ATOM 1370 N N . PHE A 1 177 ? 35.440 14.232 -21.449 1.00 95.62 177 PHE A N 1
ATOM 1371 C CA . PHE A 1 177 ? 34.739 13.143 -20.781 1.00 95.62 177 PHE A CA 1
ATOM 1372 C C . PHE A 1 177 ? 34.628 13.376 -19.267 1.00 95.62 177 PHE A C 1
ATOM 1374 O O . PHE A 1 177 ? 33.522 13.330 -18.745 1.00 95.62 177 PHE A O 1
ATOM 1381 N N . LEU A 1 178 ? 35.715 13.752 -18.585 1.00 93.12 178 LEU A N 1
ATOM 1382 C CA . LEU A 1 178 ? 35.685 14.101 -17.158 1.00 93.12 178 LEU A CA 1
ATOM 1383 C C . LEU A 1 178 ? 34.732 15.268 -16.872 1.00 93.12 178 LEU A C 1
ATOM 1385 O O . LEU A 1 178 ? 33.955 15.199 -15.931 1.00 93.12 178 LEU A O 1
ATOM 1389 N N . SER A 1 179 ? 34.717 16.294 -17.730 1.00 91.00 179 SER A N 1
ATOM 1390 C CA . SER A 1 179 ? 33.754 17.399 -17.610 1.00 91.00 179 SER A CA 1
ATOM 1391 C C . SER A 1 179 ? 32.293 16.956 -17.753 1.00 91.00 179 SER A C 1
ATOM 1393 O O . SER A 1 179 ? 31.416 17.618 -17.202 1.00 91.00 179 SER A O 1
ATOM 1395 N N . LYS A 1 180 ? 32.016 15.882 -18.509 1.00 91.19 180 LYS A N 1
ATOM 1396 C CA . LYS A 1 180 ? 30.674 15.285 -18.571 1.00 91.19 180 LYS A CA 1
ATOM 1397 C C . LYS A 1 180 ? 30.366 14.502 -17.302 1.00 91.19 180 LYS A C 1
ATOM 1399 O O . LYS A 1 180 ? 29.271 14.644 -16.787 1.00 91.19 180 LYS A O 1
ATOM 1404 N N . LEU A 1 181 ? 31.323 13.721 -16.801 1.00 90.81 181 LEU A N 1
ATOM 1405 C CA . LEU A 1 181 ? 31.157 12.936 -15.575 1.00 90.81 181 LEU A CA 1
ATOM 1406 C C . LEU A 1 181 ? 30.854 13.815 -14.355 1.00 90.81 181 LEU A C 1
ATOM 1408 O O . LEU A 1 181 ? 30.067 13.427 -13.511 1.00 90.81 181 LEU A O 1
ATOM 1412 N N . THR A 1 182 ? 31.413 15.026 -14.290 1.00 87.31 182 THR A N 1
ATOM 1413 C CA . THR A 1 182 ? 31.127 15.990 -13.212 1.00 87.31 182 THR A CA 1
ATOM 1414 C C . THR A 1 182 ? 29.788 16.721 -13.352 1.00 87.31 182 THR A C 1
ATOM 1416 O O . THR A 1 182 ? 29.484 17.586 -12.535 1.00 87.31 182 THR A O 1
ATOM 1419 N N . SER A 1 183 ? 29.029 16.478 -14.421 1.00 87.00 183 SER A N 1
ATOM 1420 C CA . SER A 1 183 ? 27.749 17.145 -14.650 1.00 87.00 183 SER A CA 1
ATOM 1421 C C . SER A 1 183 ? 26.604 16.285 -14.103 1.00 87.00 183 SER A C 1
ATOM 1423 O O . SER A 1 183 ? 26.490 15.138 -14.534 1.00 87.00 183 SER A O 1
ATOM 1425 N N . PRO A 1 184 ? 25.697 16.849 -13.276 1.00 80.25 184 PRO A N 1
ATOM 1426 C CA . PRO A 1 184 ? 24.565 16.107 -12.705 1.00 80.25 184 PRO A CA 1
ATOM 1427 C C . PRO A 1 184 ? 23.660 15.442 -13.750 1.00 80.25 184 PRO A C 1
ATOM 1429 O O . PRO A 1 184 ? 23.005 14.439 -13.492 1.00 80.25 184 PRO A O 1
ATOM 1432 N N . GLU A 1 185 ? 23.643 15.976 -14.975 1.00 80.75 185 GLU A N 1
ATOM 1433 C CA . GLU A 1 185 ? 22.910 15.402 -16.105 1.00 80.75 185 GLU A CA 1
ATOM 1434 C C . GLU A 1 185 ? 23.359 13.960 -16.451 1.00 80.75 185 GLU A C 1
ATOM 1436 O O . GLU A 1 185 ? 22.625 13.220 -17.119 1.00 80.75 185 GLU A O 1
ATOM 1441 N N . PHE A 1 186 ? 24.565 13.567 -16.033 1.00 86.12 186 PHE A N 1
ATOM 1442 C CA . PHE A 1 186 ? 25.203 12.299 -16.375 1.00 86.12 186 PHE A CA 1
ATOM 1443 C C . PHE A 1 186 ? 25.460 11.383 -15.169 1.00 86.12 186 PHE A C 1
ATOM 1445 O O . PHE A 1 186 ? 26.096 10.344 -15.346 1.00 86.12 186 PHE A O 1
ATOM 1452 N N . ASP A 1 187 ? 24.935 11.706 -13.984 1.00 83.94 187 ASP A N 1
ATOM 1453 C CA . ASP A 1 187 ? 25.154 10.909 -12.767 1.00 83.94 187 ASP A CA 1
ATOM 1454 C C . ASP A 1 187 ? 24.651 9.463 -12.908 1.00 83.94 187 ASP A C 1
ATOM 1456 O O . ASP A 1 187 ? 25.270 8.544 -12.383 1.00 83.94 187 ASP A O 1
ATOM 1460 N N . ASN A 1 188 ? 23.585 9.252 -13.691 1.00 87.75 188 ASN A N 1
ATOM 1461 C CA . ASN A 1 188 ? 23.002 7.940 -14.004 1.00 87.75 188 ASN A CA 1
ATOM 1462 C C . ASN A 1 188 ? 23.164 7.566 -15.492 1.00 87.75 188 ASN A C 1
ATOM 1464 O O . ASN A 1 188 ? 22.302 6.917 -16.085 1.00 87.75 188 ASN A O 1
ATOM 1468 N N . ALA A 1 189 ? 24.240 8.018 -16.143 1.00 92.38 189 ALA A N 1
ATOM 1469 C CA . ALA A 1 189 ? 24.489 7.714 -17.551 1.00 92.38 189 ALA A CA 1
ATOM 1470 C C . ALA A 1 189 ? 25.252 6.393 -17.748 1.00 92.38 189 ALA A C 1
ATOM 1472 O O . ALA A 1 189 ? 26.185 6.058 -17.018 1.00 92.38 189 ALA A O 1
ATOM 1473 N N . LEU A 1 190 ? 24.893 5.674 -18.811 1.00 95.62 190 LEU A N 1
ATOM 1474 C CA . LEU A 1 190 ? 25.652 4.553 -19.346 1.00 95.62 190 LEU A CA 1
ATOM 1475 C C . LEU A 1 190 ? 26.616 5.051 -20.416 1.00 95.62 190 LEU A C 1
ATOM 1477 O O . LEU A 1 190 ? 26.207 5.573 -21.455 1.00 95.62 190 LEU A O 1
ATOM 1481 N N . PHE A 1 191 ? 27.905 4.867 -20.190 1.00 97.12 191 PHE A N 1
ATOM 1482 C CA . PHE A 1 191 ? 28.937 5.246 -21.140 1.00 97.12 191 PHE A CA 1
ATOM 1483 C C . PHE A 1 191 ? 29.367 4.043 -21.964 1.00 97.12 191 PHE A C 1
ATOM 1485 O O . PHE A 1 191 ? 29.588 2.964 -21.429 1.00 97.12 191 PHE A O 1
ATOM 1492 N N . VAL A 1 192 ? 29.524 4.229 -23.271 1.00 97.38 192 VAL A N 1
ATOM 1493 C CA . VAL A 1 192 ? 30.031 3.193 -24.178 1.00 97.38 192 VAL A CA 1
ATOM 1494 C C . VAL A 1 192 ? 31.380 3.646 -24.717 1.00 97.38 192 VAL A C 1
ATOM 1496 O O . VAL A 1 192 ? 31.505 4.770 -25.207 1.00 97.38 192 VAL A O 1
ATOM 1499 N N . THR A 1 193 ? 32.399 2.796 -24.632 1.00 95.94 193 THR A N 1
ATOM 1500 C CA . THR A 1 193 ? 33.726 3.075 -25.199 1.00 95.94 193 THR A CA 1
ATOM 1501 C C . THR A 1 193 ? 34.371 1.805 -25.747 1.00 95.94 193 THR A C 1
ATOM 1503 O O . THR A 1 193 ? 33.987 0.686 -25.401 1.00 95.94 193 THR A O 1
ATOM 1506 N N . HIS A 1 194 ? 35.354 1.969 -26.629 1.00 94.31 194 HIS A N 1
ATOM 1507 C CA . HIS A 1 194 ? 36.191 0.859 -27.065 1.00 94.31 194 HIS A CA 1
ATOM 1508 C C . HIS A 1 194 ? 37.182 0.481 -25.959 1.00 94.31 194 HIS A C 1
ATOM 1510 O O . HIS A 1 194 ? 37.706 1.348 -25.258 1.00 94.31 194 HIS A O 1
ATOM 1516 N N . VAL A 1 195 ? 37.471 -0.807 -25.835 1.00 92.56 195 VAL A N 1
ATOM 1517 C CA . VAL A 1 195 ? 38.362 -1.391 -24.826 1.00 92.56 195 VAL A CA 1
ATOM 1518 C C . VAL A 1 195 ? 39.801 -0.859 -24.876 1.00 92.56 195 VAL A C 1
ATOM 1520 O O . VAL A 1 195 ? 40.468 -0.800 -23.851 1.00 92.56 195 VAL A O 1
ATOM 1523 N N . SER A 1 196 ? 40.259 -0.387 -26.039 1.00 90.44 196 SER A N 1
ATOM 1524 C CA . SER A 1 196 ? 41.591 0.217 -26.210 1.00 90.44 196 SER A CA 1
ATOM 1525 C C . SER A 1 196 ? 41.720 1.632 -25.627 1.00 90.44 196 SER A C 1
ATOM 1527 O O . SER A 1 196 ? 42.822 2.180 -25.566 1.00 90.44 196 SER A O 1
ATOM 1529 N N . ARG A 1 197 ? 40.615 2.256 -25.196 1.00 92.62 197 ARG A N 1
ATOM 1530 C CA . ARG A 1 197 ? 40.605 3.600 -24.594 1.00 92.62 197 ARG A CA 1
ATOM 1531 C C . ARG A 1 197 ? 40.919 3.546 -23.101 1.00 92.62 197 ARG A C 1
ATOM 1533 O O . ARG A 1 197 ? 40.082 3.887 -22.264 1.00 92.62 197 ARG A O 1
ATOM 1540 N N . ASN A 1 198 ? 42.148 3.147 -22.777 1.00 92.69 198 ASN A N 1
ATOM 1541 C CA . ASN A 1 198 ? 42.644 3.051 -21.399 1.00 92.69 198 ASN A CA 1
ATOM 1542 C C . ASN A 1 198 ? 42.475 4.373 -20.626 1.00 92.69 198 ASN A C 1
ATOM 1544 O O . ASN A 1 198 ? 42.130 4.359 -19.448 1.00 92.69 198 ASN A O 1
ATOM 1548 N N . ASP A 1 199 ? 42.656 5.512 -21.303 1.00 93.88 199 ASP A N 1
ATOM 1549 C CA . ASP A 1 199 ? 42.468 6.854 -20.743 1.00 93.88 199 ASP A CA 1
ATOM 1550 C C . ASP A 1 199 ? 41.044 7.070 -20.211 1.00 93.88 199 ASP A C 1
ATOM 1552 O O . ASP A 1 199 ? 40.861 7.556 -19.097 1.00 93.88 199 ASP A O 1
ATOM 1556 N N . ILE A 1 200 ? 40.032 6.669 -20.985 1.00 96.25 200 ILE A N 1
ATOM 1557 C CA . ILE A 1 200 ? 38.616 6.805 -20.620 1.00 96.25 200 ILE A CA 1
ATOM 1558 C C . ILE A 1 200 ? 38.243 5.846 -19.499 1.00 96.25 200 ILE A C 1
ATOM 1560 O O . ILE A 1 200 ? 37.543 6.247 -18.573 1.00 96.25 200 ILE A O 1
ATOM 1564 N N . ILE A 1 201 ? 38.721 4.602 -19.567 1.00 95.19 201 ILE A N 1
ATOM 1565 C CA . ILE A 1 201 ? 38.411 3.578 -18.565 1.00 95.19 201 ILE A CA 1
ATOM 1566 C C . ILE A 1 201 ? 38.965 4.003 -17.202 1.00 95.19 201 ILE A C 1
ATOM 1568 O O . ILE A 1 201 ? 38.226 4.035 -16.220 1.00 95.19 201 ILE A O 1
ATOM 1572 N N . LEU A 1 202 ? 40.236 4.412 -17.147 1.00 94.56 202 LEU A N 1
ATOM 1573 C CA . LEU A 1 202 ? 40.856 4.908 -15.917 1.00 94.56 202 LEU A CA 1
ATOM 1574 C C . LEU A 1 202 ? 40.207 6.208 -15.429 1.00 94.56 202 LEU A C 1
ATOM 1576 O O . LEU A 1 202 ? 39.978 6.360 -14.231 1.00 94.56 202 LEU A O 1
ATOM 1580 N N . GLY A 1 203 ? 39.861 7.122 -16.341 1.00 95.75 203 GLY A N 1
ATOM 1581 C CA . GLY A 1 203 ? 39.155 8.357 -16.003 1.00 95.75 203 GLY A CA 1
ATOM 1582 C C . GLY A 1 203 ? 37.786 8.112 -15.365 1.00 95.75 203 GLY A C 1
ATOM 1583 O O . GLY A 1 203 ? 37.462 8.735 -14.356 1.00 95.75 203 GLY A O 1
ATOM 1584 N N . PHE A 1 204 ? 37.007 7.177 -15.916 1.00 96.38 204 PHE A N 1
ATOM 1585 C CA . PHE A 1 204 ? 35.714 6.768 -15.364 1.00 96.38 204 PHE A CA 1
ATOM 1586 C C . PHE A 1 204 ? 35.868 6.152 -13.971 1.00 96.38 204 PHE A C 1
ATOM 1588 O O . PHE A 1 204 ? 35.191 6.571 -13.036 1.00 96.38 204 PHE A O 1
ATOM 1595 N N . LEU A 1 205 ? 36.795 5.202 -13.820 1.00 95.06 205 LEU A N 1
ATOM 1596 C CA . LEU A 1 205 ? 37.056 4.525 -12.549 1.00 95.06 205 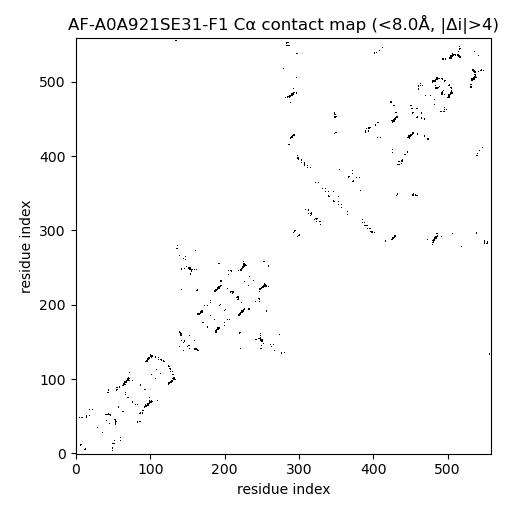LEU A CA 1
ATOM 1597 C C . LEU A 1 205 ? 37.509 5.501 -11.455 1.00 95.06 205 LEU A C 1
ATOM 1599 O O . LEU A 1 205 ? 36.993 5.458 -10.340 1.00 95.06 205 LEU A O 1
ATOM 1603 N N . SER A 1 206 ? 38.427 6.412 -11.786 1.00 94.25 206 SER A N 1
ATOM 1604 C CA . SER A 1 206 ? 38.916 7.438 -10.861 1.00 94.25 206 SER A CA 1
ATOM 1605 C C . SER A 1 206 ? 37.802 8.389 -10.425 1.00 94.25 206 SER A C 1
ATOM 1607 O O . SER A 1 206 ? 37.696 8.710 -9.239 1.00 94.25 206 SER A O 1
ATOM 1609 N N . HIS A 1 207 ? 36.944 8.808 -11.358 1.00 94.06 207 HIS A N 1
ATOM 1610 C CA . HIS A 1 207 ? 35.797 9.646 -11.036 1.00 94.06 207 HIS A CA 1
ATOM 1611 C C . HIS A 1 207 ? 34.803 8.921 -10.124 1.00 94.06 207 HIS A C 1
ATOM 1613 O O . HIS A 1 207 ? 34.454 9.465 -9.080 1.00 94.06 207 HIS A O 1
ATOM 1619 N N . ALA A 1 208 ? 34.402 7.694 -10.475 1.00 92.44 208 ALA A N 1
ATOM 1620 C CA . ALA A 1 208 ? 33.459 6.904 -9.688 1.00 92.44 208 ALA A CA 1
ATOM 1621 C C . ALA A 1 208 ? 33.952 6.718 -8.245 1.00 92.44 208 ALA A C 1
ATOM 1623 O O . ALA A 1 208 ? 33.232 7.023 -7.301 1.00 92.44 208 ALA A O 1
ATOM 1624 N N . GLN A 1 209 ? 35.217 6.328 -8.069 1.00 91.94 209 GLN A N 1
ATOM 1625 C CA . GLN A 1 209 ? 35.813 6.169 -6.742 1.00 91.94 209 GLN A CA 1
ATOM 1626 C C . GLN A 1 209 ? 35.837 7.485 -5.951 1.00 91.94 209 GLN A C 1
ATOM 1628 O O . GLN A 1 209 ? 35.520 7.505 -4.764 1.00 91.94 209 GLN A O 1
ATOM 1633 N N . THR A 1 210 ? 36.200 8.595 -6.600 1.00 90.62 210 THR A N 1
ATOM 1634 C CA . THR A 1 210 ? 36.242 9.914 -5.947 1.00 90.62 210 THR A CA 1
ATOM 1635 C C . THR A 1 210 ? 34.845 10.366 -5.528 1.00 90.62 210 THR A C 1
ATOM 1637 O O . THR A 1 210 ? 34.673 10.872 -4.420 1.00 90.62 210 THR A O 1
ATOM 1640 N N . PHE A 1 211 ? 33.843 10.163 -6.386 1.00 88.81 211 PHE A N 1
ATOM 1641 C CA . PHE A 1 211 ? 32.451 10.486 -6.095 1.00 88.81 211 PHE A CA 1
ATOM 1642 C C . PHE A 1 211 ? 31.948 9.710 -4.874 1.00 88.81 211 PHE A C 1
ATOM 1644 O O . PHE A 1 211 ? 31.364 10.308 -3.973 1.00 88.81 211 PHE A O 1
ATOM 1651 N N . GLU A 1 212 ? 32.224 8.407 -4.816 1.00 88.31 212 GLU A N 1
ATOM 1652 C CA . GLU A 1 212 ? 31.795 7.539 -3.716 1.00 88.31 212 GLU A CA 1
ATOM 1653 C C . GLU A 1 212 ? 32.451 7.924 -2.388 1.00 88.31 212 GLU A C 1
ATOM 1655 O O . GLU A 1 212 ? 31.766 8.048 -1.373 1.00 88.31 212 GLU A O 1
ATOM 1660 N N . LEU A 1 213 ? 33.757 8.206 -2.400 1.00 88.12 213 LEU A N 1
ATOM 1661 C CA . LEU A 1 213 ? 34.482 8.682 -1.218 1.00 88.12 213 LEU A CA 1
ATOM 1662 C C . LEU A 1 213 ? 33.994 10.054 -0.736 1.00 88.12 213 LEU A C 1
ATOM 1664 O O . LEU A 1 213 ? 33.959 10.301 0.466 1.00 88.12 213 LEU A O 1
ATOM 1668 N N . THR A 1 214 ? 33.636 10.948 -1.660 1.00 85.06 214 THR A N 1
ATOM 1669 C CA . THR A 1 214 ? 33.237 12.325 -1.326 1.00 85.06 214 THR A CA 1
ATOM 1670 C C . THR A 1 214 ? 31.807 12.392 -0.798 1.00 85.06 214 THR A C 1
ATOM 1672 O O . THR A 1 214 ? 31.537 13.128 0.147 1.00 85.06 214 THR A O 1
ATOM 1675 N N . ASN A 1 215 ? 30.888 11.640 -1.406 1.00 77.62 215 ASN A N 1
ATOM 1676 C CA . ASN A 1 215 ? 29.457 11.746 -1.118 1.00 77.62 215 ASN A CA 1
ATOM 1677 C C . ASN A 1 215 ? 28.938 10.642 -0.184 1.00 77.62 215 ASN A C 1
ATOM 1679 O O . ASN A 1 215 ? 27.810 10.735 0.291 1.00 77.62 215 ASN A O 1
ATOM 1683 N N . GLY A 1 216 ? 29.723 9.588 0.066 1.00 79.81 216 GLY A N 1
ATOM 1684 C CA . GLY A 1 216 ? 29.307 8.450 0.890 1.00 79.81 216 GLY A CA 1
ATOM 1685 C C . GLY A 1 216 ? 28.205 7.587 0.261 1.00 79.81 216 GLY A C 1
ATOM 1686 O O . GLY A 1 216 ? 27.602 6.773 0.955 1.00 79.81 216 GLY A O 1
ATOM 1687 N N . ILE A 1 217 ? 27.934 7.761 -1.037 1.00 80.44 217 ILE A N 1
ATOM 1688 C CA . ILE A 1 217 ? 26.922 7.018 -1.801 1.00 80.44 217 ILE A CA 1
ATOM 1689 C C . ILE A 1 217 ? 27.520 6.456 -3.104 1.00 80.44 217 ILE A C 1
ATOM 1691 O O . ILE A 1 217 ? 28.415 7.094 -3.662 1.00 80.44 217 ILE A O 1
ATOM 1695 N N . PRO A 1 218 ? 27.033 5.305 -3.619 1.00 84.06 218 PRO A N 1
ATOM 1696 C CA . PRO A 1 218 ? 27.504 4.724 -4.880 1.00 84.06 218 PRO A CA 1
ATOM 1697 C C . PRO A 1 218 ? 27.339 5.672 -6.078 1.00 84.06 218 PRO A C 1
ATOM 1699 O O . PRO A 1 218 ? 26.294 6.304 -6.227 1.00 84.06 218 PRO A O 1
ATOM 1702 N N . TYR A 1 219 ? 28.326 5.731 -6.977 1.00 88.50 219 TYR A N 1
ATOM 1703 C CA . TYR A 1 219 ? 28.225 6.540 -8.199 1.00 88.50 219 TYR A CA 1
ATOM 1704 C C . TYR A 1 219 ? 27.315 5.862 -9.224 1.00 88.50 219 TYR A C 1
ATOM 1706 O O . TYR A 1 219 ? 27.594 4.728 -9.608 1.00 88.50 219 TYR A O 1
ATOM 1714 N N . GLY A 1 220 ? 26.259 6.529 -9.694 1.00 87.69 220 GLY A N 1
ATOM 1715 C CA . GLY A 1 220 ? 25.205 5.931 -10.528 1.00 87.69 220 GLY A CA 1
ATOM 1716 C C . GLY A 1 220 ? 25.609 5.530 -11.955 1.00 87.69 220 GLY A C 1
ATOM 1717 O O . GLY A 1 220 ? 24.922 4.721 -12.581 1.00 87.69 220 GLY A O 1
ATOM 1718 N N . GLY A 1 221 ? 26.728 6.045 -12.470 1.00 92.25 221 GLY A N 1
ATOM 1719 C CA . GLY A 1 221 ? 27.161 5.817 -13.847 1.00 92.25 221 GLY A CA 1
ATOM 1720 C C . GLY A 1 221 ? 27.648 4.389 -14.112 1.00 92.25 221 GLY A C 1
ATOM 1721 O O . GLY A 1 221 ? 28.144 3.694 -13.226 1.00 92.25 221 GLY A O 1
ATOM 1722 N N . GLY A 1 222 ? 27.525 3.945 -15.363 1.00 95.50 222 GLY A N 1
ATOM 1723 C CA . GLY A 1 222 ? 27.948 2.614 -15.813 1.00 95.50 222 GLY A CA 1
ATOM 1724 C C . GLY A 1 222 ? 28.825 2.679 -17.056 1.00 95.50 222 GLY A C 1
ATOM 1725 O O . GLY A 1 222 ? 28.781 3.659 -17.800 1.00 95.50 222 GLY A O 1
ATOM 1726 N N . LEU A 1 223 ? 29.604 1.626 -17.308 1.00 96.75 223 LEU A N 1
ATOM 1727 C CA . LEU A 1 223 ? 30.502 1.560 -18.462 1.00 96.75 223 LEU A CA 1
ATOM 1728 C C . LEU A 1 223 ? 30.328 0.257 -19.254 1.00 96.75 223 LEU A C 1
ATOM 1730 O O . LEU A 1 223 ? 30.502 -0.838 -18.725 1.00 96.75 223 LEU A O 1
ATOM 1734 N N . ILE A 1 224 ? 30.050 0.378 -20.550 1.00 96.81 224 ILE A N 1
ATOM 1735 C CA . ILE A 1 224 ? 30.119 -0.713 -21.522 1.00 96.81 224 ILE A CA 1
ATOM 1736 C C . ILE A 1 224 ? 31.425 -0.598 -22.305 1.00 96.81 224 ILE A C 1
ATOM 1738 O O . ILE A 1 224 ? 31.685 0.396 -22.991 1.00 96.81 224 ILE A O 1
ATOM 1742 N N . LEU A 1 225 ? 32.224 -1.656 -22.232 1.00 95.44 225 LEU A N 1
ATOM 1743 C CA . LEU A 1 225 ? 33.446 -1.840 -22.999 1.00 95.44 225 LEU A CA 1
ATOM 1744 C C . LEU A 1 225 ? 33.145 -2.692 -24.229 1.00 95.44 225 LEU A C 1
ATOM 1746 O O . LEU A 1 225 ? 32.677 -3.822 -24.111 1.00 95.44 225 LEU A O 1
ATOM 1750 N N . THR A 1 226 ? 33.427 -2.145 -25.406 1.00 94.69 226 THR A N 1
ATOM 1751 C CA . THR A 1 226 ? 33.255 -2.825 -26.700 1.00 94.69 226 THR A CA 1
ATOM 1752 C C . THR A 1 226 ? 34.609 -3.207 -27.290 1.00 94.69 226 THR A C 1
ATOM 1754 O O . THR A 1 226 ? 35.587 -2.488 -27.083 1.00 94.69 226 THR A O 1
ATOM 1757 N N . GLY A 1 227 ? 34.676 -4.317 -28.019 1.00 89.62 227 GLY A N 1
ATOM 1758 C CA . GLY A 1 227 ? 35.903 -4.807 -28.655 1.00 89.62 227 GLY A CA 1
ATOM 1759 C C . GLY A 1 227 ? 35.614 -5.970 -29.601 1.00 89.62 227 GLY A C 1
ATOM 1760 O O . GLY A 1 227 ? 34.718 -6.770 -29.333 1.00 89.62 227 GLY A O 1
ATOM 1761 N N . SER A 1 228 ? 36.311 -6.038 -30.736 1.00 81.69 228 SER A N 1
ATOM 1762 C CA . SER A 1 228 ? 36.153 -7.111 -31.723 1.00 81.69 228 SER A CA 1
ATOM 1763 C C . SER A 1 228 ? 37.416 -7.219 -32.585 1.00 81.69 228 SER A C 1
ATOM 1765 O O . SER A 1 228 ? 37.695 -6.258 -33.308 1.00 81.69 228 SER A O 1
ATOM 1767 N N . PRO A 1 229 ? 38.089 -8.388 -32.652 1.00 73.31 229 PRO A N 1
ATOM 1768 C CA . PRO A 1 229 ? 37.645 -9.720 -32.209 1.00 73.31 229 PRO A CA 1
ATOM 1769 C C . PRO A 1 229 ? 37.578 -9.877 -30.680 1.00 73.31 229 PRO A C 1
ATOM 1771 O O . PRO A 1 229 ? 38.022 -9.010 -29.941 1.00 73.31 229 PRO A O 1
ATOM 1774 N N . SER A 1 230 ? 37.007 -10.978 -30.178 1.00 62.38 230 SER A N 1
ATOM 1775 C CA . SER A 1 230 ? 36.828 -11.242 -28.731 1.00 62.38 230 SER A CA 1
ATOM 1776 C C . SER A 1 230 ? 38.127 -11.283 -27.910 1.00 62.38 230 SER A C 1
ATOM 1778 O O . SER A 1 230 ? 38.078 -11.378 -26.684 1.00 62.38 230 SER A O 1
ATOM 1780 N N . GLU A 1 231 ? 39.270 -11.250 -28.594 1.00 66.38 231 GLU A N 1
ATOM 1781 C CA . GLU A 1 231 ? 40.624 -11.134 -28.048 1.00 66.38 231 GLU A CA 1
ATOM 1782 C C . GLU A 1 231 ? 40.974 -9.689 -27.646 1.00 66.38 231 GLU A C 1
ATOM 1784 O O . GLU A 1 231 ? 41.887 -9.489 -26.849 1.00 66.38 231 GLU A O 1
ATOM 1789 N N . ASP A 1 232 ? 40.205 -8.691 -28.102 1.00 71.44 232 ASP A N 1
ATOM 1790 C CA . ASP A 1 232 ? 40.296 -7.290 -27.678 1.00 71.44 232 ASP A CA 1
ATOM 1791 C C . ASP A 1 232 ? 39.706 -7.111 -26.267 1.00 71.44 232 ASP A C 1
ATOM 1793 O O . ASP A 1 232 ? 38.752 -6.362 -26.046 1.00 71.44 232 ASP A O 1
ATOM 1797 N N . GLN A 1 233 ? 40.204 -7.857 -25.287 1.00 74.38 233 GLN A N 1
ATOM 1798 C CA . GLN A 1 233 ? 39.845 -7.669 -23.885 1.00 74.38 233 GLN A CA 1
ATOM 1799 C C . GLN A 1 233 ? 40.685 -6.550 -23.257 1.00 74.38 233 GLN A C 1
ATOM 1801 O O . GLN A 1 233 ? 41.749 -6.200 -23.779 1.00 74.38 233 GLN A O 1
ATOM 1806 N N . PRO A 1 234 ? 40.230 -5.959 -22.132 1.00 79.69 234 PRO A N 1
ATOM 1807 C CA . PRO A 1 234 ? 41.075 -5.056 -21.365 1.00 79.69 234 PRO A CA 1
ATOM 1808 C C . PRO A 1 234 ? 42.412 -5.731 -21.055 1.00 79.69 234 PRO A C 1
ATOM 1810 O O . PRO A 1 234 ? 42.431 -6.890 -20.646 1.00 79.69 234 PRO A O 1
ATOM 1813 N N . GLN A 1 235 ? 43.513 -4.997 -21.220 1.00 81.19 235 GLN A N 1
ATOM 1814 C CA . GLN A 1 235 ? 44.851 -5.475 -20.855 1.00 81.19 235 GLN A CA 1
ATOM 1815 C C . GLN A 1 235 ? 44.867 -5.969 -19.399 1.00 81.19 235 GLN A C 1
ATOM 1817 O O . GLN A 1 235 ? 44.157 -5.411 -18.561 1.00 81.19 235 GLN A O 1
ATOM 1822 N N . ASP A 1 236 ? 45.701 -6.962 -19.075 1.00 84.88 236 ASP A N 1
ATOM 1823 C CA . ASP A 1 236 ? 45.676 -7.652 -17.772 1.00 84.88 236 ASP A CA 1
ATOM 1824 C C . ASP A 1 236 ? 45.710 -6.705 -16.565 1.00 84.88 236 ASP A C 1
ATOM 1826 O O . ASP A 1 236 ? 44.953 -6.882 -15.607 1.00 84.88 236 ASP A O 1
ATOM 1830 N N . TYR A 1 237 ? 46.535 -5.652 -16.618 1.00 86.25 237 TYR A N 1
ATOM 1831 C CA . TYR A 1 237 ? 46.590 -4.665 -15.536 1.00 86.25 237 TYR A CA 1
ATOM 1832 C C . TYR A 1 237 ? 45.255 -3.923 -15.374 1.00 86.25 237 TYR A C 1
ATOM 1834 O O . TYR A 1 237 ? 44.809 -3.694 -14.253 1.00 86.25 237 TYR A O 1
ATOM 1842 N N . LEU A 1 238 ? 44.593 -3.568 -16.479 1.00 87.56 238 LEU A N 1
ATOM 1843 C CA . LEU A 1 238 ? 43.331 -2.837 -16.468 1.00 87.56 238 LEU A CA 1
ATOM 1844 C C . LEU A 1 238 ? 42.192 -3.748 -16.021 1.00 87.56 238 LEU A C 1
ATOM 1846 O O . LEU A 1 238 ? 41.342 -3.329 -15.241 1.00 87.56 238 LEU A O 1
ATOM 1850 N N . MET A 1 239 ? 42.218 -5.011 -16.448 1.00 88.25 239 MET A N 1
ATOM 1851 C CA . MET A 1 239 ? 41.300 -6.036 -15.966 1.00 88.25 239 MET A CA 1
ATOM 1852 C C . MET A 1 239 ? 41.416 -6.212 -14.448 1.00 88.25 239 MET A C 1
ATOM 1854 O O . MET A 1 239 ? 40.401 -6.322 -13.763 1.00 88.25 239 MET A O 1
ATOM 1858 N N . ASN A 1 240 ? 42.637 -6.190 -13.904 1.00 87.81 240 ASN A N 1
ATOM 1859 C CA . ASN A 1 240 ? 42.846 -6.264 -12.462 1.00 87.81 240 ASN A CA 1
ATOM 1860 C C . ASN A 1 240 ? 42.233 -5.055 -11.734 1.00 87.81 240 ASN A C 1
ATOM 1862 O O . ASN A 1 240 ? 41.546 -5.233 -10.733 1.00 87.81 240 ASN A O 1
ATOM 1866 N N . ILE A 1 241 ? 42.401 -3.838 -12.264 1.00 90.38 241 ILE A N 1
ATOM 1867 C CA . ILE A 1 241 ? 41.775 -2.633 -11.693 1.00 90.38 241 ILE A CA 1
ATOM 1868 C C . ILE A 1 241 ? 40.241 -2.731 -11.768 1.00 90.38 241 ILE A C 1
ATOM 1870 O O . ILE A 1 241 ? 39.564 -2.498 -10.769 1.00 90.38 241 ILE A O 1
ATOM 1874 N N . ILE A 1 242 ? 39.686 -3.126 -12.920 1.00 91.38 242 ILE A N 1
ATOM 1875 C CA . ILE A 1 242 ? 38.234 -3.261 -13.128 1.00 91.38 242 ILE A CA 1
ATOM 1876 C C . ILE A 1 242 ? 37.622 -4.261 -12.140 1.00 91.38 242 ILE A C 1
ATOM 1878 O O . ILE A 1 242 ? 36.588 -3.969 -11.546 1.00 91.38 242 ILE A O 1
ATOM 1882 N N . LYS A 1 243 ? 38.262 -5.418 -11.926 1.00 87.75 243 LYS A N 1
ATOM 1883 C CA . LYS A 1 243 ? 37.766 -6.463 -11.012 1.00 87.75 243 LYS A CA 1
ATOM 1884 C C . LYS A 1 243 ? 37.635 -6.000 -9.559 1.00 87.75 243 LYS A C 1
ATOM 1886 O O . LYS A 1 243 ? 36.820 -6.554 -8.830 1.00 87.75 243 LYS A O 1
ATOM 1891 N N . HIS A 1 244 ? 38.416 -5.004 -9.147 1.00 87.50 244 HIS A N 1
ATOM 1892 C CA . HIS A 1 244 ? 38.378 -4.442 -7.795 1.00 87.50 244 HIS A CA 1
ATOM 1893 C C . HIS A 1 244 ? 37.544 -3.154 -7.702 1.00 87.50 244 HIS A C 1
ATOM 1895 O O . HIS A 1 244 ? 37.358 -2.618 -6.610 1.00 87.50 244 HIS A O 1
ATOM 1901 N N . ALA A 1 245 ? 37.035 -2.646 -8.826 1.00 87.19 245 ALA A N 1
ATOM 1902 C CA . ALA A 1 245 ? 36.208 -1.450 -8.853 1.00 87.19 245 ALA A CA 1
ATOM 1903 C C . ALA A 1 245 ? 34.763 -1.743 -8.425 1.00 87.19 245 ALA A C 1
ATOM 1905 O O . ALA A 1 245 ? 34.201 -2.772 -8.793 1.00 87.19 245 ALA A O 1
ATOM 1906 N N . GLN A 1 246 ? 34.140 -0.791 -7.725 1.00 86.06 246 GLN A N 1
ATOM 1907 C CA . GLN A 1 246 ? 32.728 -0.841 -7.306 1.00 86.06 246 GLN A CA 1
ATOM 1908 C C . GLN A 1 246 ? 31.752 -0.289 -8.369 1.00 86.06 246 GLN A C 1
ATOM 1910 O O . GLN A 1 246 ? 30.533 -0.280 -8.180 1.00 86.06 246 GLN A O 1
ATOM 1915 N N . ALA A 1 247 ? 32.274 0.190 -9.502 1.00 89.69 247 ALA A N 1
ATOM 1916 C CA . ALA A 1 247 ? 31.469 0.740 -10.586 1.00 89.69 247 ALA A CA 1
ATOM 1917 C C . ALA A 1 247 ? 30.938 -0.374 -11.516 1.00 89.69 247 ALA A C 1
ATOM 1919 O O . ALA A 1 247 ? 31.694 -1.288 -11.844 1.00 89.69 247 ALA A O 1
ATOM 1920 N N . PRO A 1 248 ? 29.687 -0.310 -12.007 1.00 93.56 248 PRO A N 1
ATOM 1921 C CA . PRO A 1 248 ? 29.142 -1.280 -12.957 1.00 93.56 248 PRO A CA 1
ATOM 1922 C C . PRO A 1 248 ? 29.868 -1.240 -14.310 1.00 93.56 248 PRO A C 1
ATOM 1924 O O . PRO A 1 248 ? 29.807 -0.238 -15.027 1.00 93.56 248 PRO A O 1
ATOM 1927 N N . ILE A 1 249 ? 30.528 -2.342 -14.687 1.00 95.31 249 ILE A N 1
ATOM 1928 C CA . ILE A 1 249 ? 31.236 -2.460 -15.972 1.00 95.31 249 ILE A CA 1
ATOM 1929 C C . ILE A 1 249 ? 30.845 -3.754 -16.686 1.00 95.31 249 ILE A C 1
ATOM 1931 O O . ILE A 1 249 ? 30.919 -4.836 -16.103 1.00 95.31 249 ILE A O 1
ATOM 1935 N N . LEU A 1 250 ? 30.475 -3.647 -17.963 1.00 94.62 250 LEU A N 1
ATOM 1936 C CA . LEU A 1 250 ? 30.105 -4.764 -18.832 1.00 94.62 250 LEU A CA 1
ATOM 1937 C C . LEU A 1 250 ? 31.028 -4.816 -20.052 1.00 94.62 250 LEU A C 1
ATOM 1939 O O . LEU A 1 250 ? 31.250 -3.799 -20.703 1.00 94.62 250 LEU A O 1
ATOM 1943 N N . TYR A 1 251 ? 31.539 -6.000 -20.392 1.00 93.44 251 TYR A N 1
ATOM 1944 C CA . TYR A 1 251 ? 32.251 -6.215 -21.652 1.00 93.44 251 TYR A CA 1
ATOM 1945 C C . TYR A 1 251 ? 31.331 -6.845 -22.696 1.00 93.44 251 TYR A C 1
ATOM 1947 O O . TYR A 1 251 ? 30.570 -7.772 -22.403 1.00 93.44 251 TYR A O 1
ATOM 1955 N N . VAL A 1 252 ? 31.412 -6.331 -23.921 1.00 93.56 252 VAL A N 1
ATOM 1956 C CA . VAL A 1 252 ? 30.603 -6.753 -25.059 1.00 93.56 252 VAL A CA 1
ATOM 1957 C C . VAL A 1 252 ? 31.538 -7.035 -26.245 1.00 93.56 252 VAL A C 1
ATOM 1959 O O . VAL A 1 252 ? 32.093 -6.090 -26.812 1.00 93.56 252 VAL A O 1
ATOM 1962 N N . PRO A 1 253 ? 31.701 -8.308 -26.658 1.00 91.50 253 PRO A N 1
ATOM 1963 C CA . PRO A 1 253 ? 32.616 -8.714 -27.724 1.00 91.50 253 PRO A CA 1
ATOM 1964 C C . PRO A 1 253 ? 32.012 -8.442 -29.113 1.00 91.50 253 PRO A C 1
ATOM 1966 O O . PRO A 1 253 ? 31.695 -9.357 -29.873 1.00 91.50 253 PRO A O 1
ATOM 1969 N N . MET A 1 254 ? 31.761 -7.171 -29.423 1.00 92.94 254 MET A N 1
ATOM 1970 C CA . MET A 1 254 ? 31.364 -6.702 -30.749 1.00 92.94 254 MET A CA 1
ATOM 1971 C C . MET A 1 254 ? 31.850 -5.275 -30.989 1.00 92.94 254 MET A C 1
ATOM 1973 O O . MET A 1 254 ? 32.281 -4.577 -30.069 1.00 92.94 254 MET A O 1
ATOM 1977 N N . THR A 1 255 ? 31.755 -4.821 -32.239 1.00 93.00 255 THR A N 1
ATOM 1978 C CA . THR A 1 255 ? 32.112 -3.448 -32.598 1.00 93.00 255 THR A CA 1
ATOM 1979 C C . THR A 1 255 ? 31.226 -2.443 -31.863 1.00 93.00 255 THR A C 1
ATOM 1981 O O . THR A 1 255 ? 30.041 -2.679 -31.615 1.00 93.00 255 THR A O 1
ATOM 1984 N N . THR A 1 256 ? 31.788 -1.275 -31.559 1.00 93.25 256 THR A N 1
ATOM 1985 C CA . THR A 1 256 ? 31.063 -0.184 -30.897 1.00 93.25 256 THR A CA 1
ATOM 1986 C C . THR A 1 256 ? 29.788 0.216 -31.646 1.00 93.25 256 THR A C 1
ATOM 1988 O O . THR A 1 256 ? 28.766 0.483 -31.020 1.00 93.25 256 THR A O 1
ATOM 1991 N N . PHE A 1 257 ? 29.827 0.207 -32.982 1.00 93.00 257 PHE A N 1
ATOM 1992 C CA . PHE A 1 257 ? 28.664 0.491 -33.823 1.00 93.00 257 PHE A CA 1
ATOM 1993 C C . PHE A 1 257 ? 27.534 -0.528 -33.607 1.00 93.00 257 PHE A C 1
ATOM 1995 O O . PHE A 1 257 ? 26.413 -0.131 -33.298 1.00 93.00 257 PHE A O 1
ATOM 2002 N N . ALA A 1 258 ? 27.836 -1.829 -33.688 1.00 93.25 258 ALA A N 1
ATOM 2003 C CA . ALA A 1 258 ? 26.842 -2.887 -33.502 1.00 93.25 258 ALA A CA 1
ATOM 2004 C C . ALA A 1 258 ? 26.256 -2.893 -32.079 1.00 93.25 258 ALA A C 1
ATOM 2006 O O . ALA A 1 258 ? 25.066 -3.148 -31.889 1.00 93.25 258 ALA A O 1
ATOM 2007 N N . ALA A 1 259 ? 27.080 -2.585 -31.071 1.00 94.12 259 ALA A N 1
ATOM 2008 C CA . ALA A 1 259 ? 26.611 -2.451 -29.697 1.00 94.12 259 ALA A CA 1
ATOM 2009 C C . ALA A 1 259 ? 25.632 -1.275 -29.545 1.00 94.12 259 ALA A C 1
ATOM 2011 O O . ALA A 1 259 ? 24.553 -1.448 -28.980 1.00 94.12 259 ALA A O 1
ATOM 2012 N N . MET A 1 260 ? 25.975 -0.103 -30.090 1.00 94.56 260 MET A N 1
ATOM 2013 C CA . MET A 1 260 ? 25.108 1.078 -30.049 1.00 94.56 260 MET A CA 1
ATOM 2014 C C . MET A 1 260 ? 23.791 0.855 -30.795 1.00 94.56 260 MET A C 1
ATOM 2016 O O . MET A 1 260 ? 22.741 1.195 -30.260 1.00 94.56 260 MET A O 1
ATOM 2020 N N . GLU A 1 261 ? 23.819 0.234 -31.978 1.00 92.62 261 GLU A N 1
ATOM 2021 C CA . GLU A 1 261 ? 22.607 -0.092 -32.741 1.00 92.62 261 GLU A CA 1
ATOM 2022 C C . GLU A 1 261 ? 21.644 -0.968 -31.927 1.00 92.62 261 GLU A C 1
ATOM 2024 O O . GLU A 1 261 ? 20.445 -0.682 -31.861 1.00 92.62 261 GLU A O 1
ATOM 2029 N N . LYS A 1 262 ? 22.172 -1.996 -31.250 1.00 93.50 262 LYS A N 1
ATOM 2030 C CA . LYS A 1 262 ? 21.381 -2.852 -30.360 1.00 93.50 262 LYS A CA 1
ATOM 2031 C C . LYS A 1 262 ? 20.814 -2.088 -29.170 1.00 93.50 262 LYS A C 1
ATOM 2033 O O . LYS A 1 262 ? 19.648 -2.291 -28.855 1.00 93.50 262 LYS A O 1
ATOM 2038 N N . ILE A 1 263 ? 21.601 -1.221 -28.529 1.00 92.25 263 ILE A N 1
ATOM 2039 C CA . ILE A 1 263 ? 21.139 -0.421 -27.383 1.00 92.25 263 ILE A CA 1
ATOM 2040 C C . ILE A 1 263 ? 20.023 0.537 -27.806 1.00 92.25 263 ILE A C 1
ATOM 2042 O O . ILE A 1 263 ? 19.016 0.634 -27.116 1.00 92.25 263 ILE A O 1
ATOM 2046 N N . THR A 1 264 ? 20.154 1.209 -28.952 1.00 86.69 264 THR A N 1
ATOM 2047 C CA . THR A 1 264 ? 19.145 2.166 -29.432 1.00 86.69 264 THR A CA 1
ATOM 2048 C C . THR A 1 264 ? 17.802 1.506 -29.753 1.00 86.69 264 THR A C 1
ATOM 2050 O O . THR A 1 264 ? 16.760 2.113 -29.522 1.00 86.69 264 THR A O 1
ATOM 2053 N N . HIS A 1 265 ? 17.804 0.265 -30.247 1.00 84.56 265 HIS A N 1
ATOM 2054 C CA . HIS A 1 265 ? 16.575 -0.490 -30.525 1.00 84.56 265 HIS A CA 1
ATOM 2055 C C . HIS A 1 265 ? 16.088 -1.324 -29.332 1.00 84.56 265 HIS A C 1
ATOM 2057 O O . HIS A 1 265 ? 15.050 -1.986 -29.416 1.00 84.56 265 HIS A O 1
ATOM 2063 N N . PHE A 1 266 ? 16.827 -1.327 -28.224 1.00 84.06 266 PHE A N 1
ATOM 2064 C CA . PHE A 1 266 ? 16.464 -2.107 -27.058 1.00 84.06 266 PHE A CA 1
ATOM 2065 C C . PHE A 1 266 ? 15.317 -1.440 -26.300 1.00 84.06 266 PHE A C 1
ATOM 2067 O O . PHE A 1 266 ? 15.400 -0.290 -25.880 1.00 84.06 266 PHE A O 1
ATOM 2074 N N . THR A 1 267 ? 14.240 -2.193 -26.096 1.00 77.19 267 THR A N 1
ATOM 2075 C CA . THR A 1 267 ? 13.156 -1.806 -25.191 1.00 77.19 267 THR A CA 1
ATOM 2076 C C . THR A 1 267 ? 13.251 -2.680 -23.952 1.00 77.19 267 THR A C 1
ATOM 2078 O O . THR A 1 267 ? 13.034 -3.891 -24.045 1.00 77.19 267 THR A O 1
ATOM 2081 N N . ALA A 1 268 ? 13.568 -2.073 -22.807 1.00 72.50 268 ALA A N 1
ATOM 2082 C CA . ALA A 1 268 ? 13.588 -2.778 -21.533 1.00 72.50 268 ALA A CA 1
ATOM 2083 C C . ALA A 1 268 ? 12.204 -3.382 -21.252 1.00 72.50 268 ALA A C 1
ATOM 2085 O O . ALA A 1 268 ? 11.172 -2.723 -21.414 1.00 72.50 268 ALA A O 1
ATOM 2086 N N . LYS A 1 269 ? 12.186 -4.652 -20.850 1.00 69.88 269 LYS A N 1
ATOM 2087 C CA . LYS A 1 269 ? 10.980 -5.352 -20.402 1.00 69.88 269 LYS A CA 1
ATOM 2088 C C . LYS A 1 269 ? 11.122 -5.632 -18.917 1.00 69.88 269 LYS A C 1
ATOM 2090 O O . LYS A 1 269 ? 12.232 -5.840 -18.443 1.00 69.88 269 LYS A O 1
ATOM 2095 N N . PHE A 1 270 ? 10.004 -5.661 -18.200 1.00 63.09 270 PHE A N 1
ATOM 2096 C CA . PHE A 1 270 ? 10.023 -6.073 -16.803 1.00 63.09 270 PHE A CA 1
ATOM 2097 C C . PHE A 1 270 ? 10.566 -7.496 -16.698 1.00 63.09 270 PHE A C 1
ATOM 2099 O O . PHE A 1 270 ? 10.072 -8.414 -17.356 1.00 63.09 270 PHE A O 1
ATOM 2106 N N . ASN A 1 271 ? 11.601 -7.655 -15.883 1.00 61.88 271 ASN A N 1
ATOM 2107 C CA . ASN A 1 271 ? 12.105 -8.958 -15.505 1.00 61.88 271 ASN A CA 1
ATOM 2108 C C . ASN A 1 271 ? 11.381 -9.381 -14.216 1.00 61.88 271 ASN A C 1
ATOM 2110 O O . ASN A 1 271 ? 11.367 -8.585 -13.276 1.00 61.88 271 ASN A O 1
ATOM 2114 N N . PRO A 1 272 ? 10.805 -10.596 -14.130 1.00 56.34 272 PRO A N 1
ATOM 2115 C CA . PRO A 1 272 ? 10.181 -11.093 -12.903 1.00 56.34 272 PRO A CA 1
ATOM 2116 C C . PRO A 1 272 ? 11.085 -11.038 -11.664 1.00 56.34 272 PRO A C 1
ATOM 2118 O O . PRO A 1 272 ? 10.580 -11.049 -10.551 1.00 56.34 272 PRO A O 1
ATOM 2121 N N . THR A 1 273 ? 12.409 -10.978 -11.844 1.00 57.34 273 THR A N 1
ATOM 2122 C CA . THR A 1 273 ? 13.383 -10.881 -10.747 1.00 57.34 273 THR A CA 1
ATOM 2123 C C . THR A 1 273 ? 13.798 -9.446 -10.396 1.00 57.34 273 THR A C 1
ATOM 2125 O O . THR A 1 273 ? 14.666 -9.270 -9.547 1.00 57.34 273 THR A O 1
ATOM 2128 N N . ASP A 1 274 ? 13.276 -8.421 -11.080 1.00 62.00 274 ASP A N 1
ATOM 2129 C CA . ASP A 1 274 ? 13.560 -7.005 -10.791 1.00 62.00 274 ASP A CA 1
ATOM 2130 C C . ASP A 1 274 ? 12.499 -6.431 -9.835 1.00 62.00 274 ASP A C 1
ATOM 2132 O O . ASP A 1 274 ? 11.661 -5.602 -10.200 1.00 62.00 274 ASP A O 1
ATOM 2136 N N . GLU A 1 275 ? 12.527 -6.919 -8.592 1.00 58.38 275 GLU A N 1
ATOM 2137 C CA . GLU A 1 275 ? 11.625 -6.495 -7.509 1.00 58.38 275 GLU A CA 1
ATOM 2138 C C . GLU A 1 275 ? 11.753 -4.983 -7.224 1.00 58.38 275 GLU A C 1
ATOM 2140 O O . GLU A 1 275 ? 10.768 -4.317 -6.904 1.00 58.38 275 GLU A O 1
ATOM 2145 N N . ASN A 1 276 ? 12.934 -4.391 -7.447 1.00 57.44 276 ASN A N 1
ATOM 2146 C CA . ASN A 1 276 ? 13.194 -2.966 -7.213 1.00 57.44 276 ASN A CA 1
ATOM 2147 C C . ASN A 1 276 ? 12.293 -2.046 -8.051 1.00 57.44 276 ASN A C 1
ATOM 2149 O O . ASN A 1 276 ? 11.771 -1.053 -7.534 1.00 57.44 276 ASN A O 1
ATOM 2153 N N . ARG A 1 277 ? 12.048 -2.369 -9.330 1.00 59.69 277 ARG A N 1
ATOM 2154 C CA . ARG A 1 277 ? 11.094 -1.604 -10.159 1.00 59.69 277 ARG A CA 1
ATOM 2155 C C . ARG A 1 277 ? 9.663 -1.707 -9.632 1.00 59.69 277 ARG A C 1
ATOM 2157 O O . ARG A 1 277 ? 8.928 -0.721 -9.668 1.00 59.69 277 ARG A O 1
ATOM 2164 N N . VAL A 1 278 ? 9.277 -2.871 -9.112 1.00 55.06 278 VAL A N 1
ATOM 2165 C CA . VAL A 1 278 ? 7.944 -3.097 -8.530 1.00 55.06 278 VAL A CA 1
ATOM 2166 C C . VAL A 1 278 ? 7.775 -2.295 -7.234 1.00 55.06 278 VAL A C 1
ATOM 2168 O O . VAL A 1 278 ? 6.748 -1.644 -7.052 1.00 55.06 278 VAL A O 1
ATOM 2171 N N . HIS A 1 279 ? 8.800 -2.225 -6.382 1.00 52.38 279 HIS A N 1
ATOM 2172 C CA . HIS A 1 279 ? 8.777 -1.393 -5.169 1.00 52.38 279 HIS A CA 1
ATOM 2173 C C . HIS A 1 279 ? 8.883 0.118 -5.458 1.00 52.38 279 HIS A C 1
ATOM 2175 O O . HIS A 1 279 ? 8.387 0.951 -4.695 1.00 52.38 279 HIS A O 1
ATOM 2181 N N . THR A 1 280 ? 9.480 0.513 -6.585 1.00 52.47 280 THR A N 1
ATOM 2182 C CA . THR A 1 280 ? 9.539 1.929 -6.994 1.00 52.47 280 THR A CA 1
ATOM 2183 C C . THR A 1 280 ? 8.149 2.469 -7.360 1.00 52.47 280 THR A C 1
ATOM 2185 O O . THR A 1 280 ? 7.826 3.626 -7.084 1.00 52.47 280 THR A O 1
ATOM 2188 N N . LEU A 1 281 ? 7.268 1.619 -7.904 1.00 53.38 281 LEU A N 1
ATOM 2189 C CA . LEU A 1 281 ? 5.868 1.975 -8.164 1.00 53.38 281 LEU A CA 1
ATOM 2190 C C . LEU A 1 281 ? 5.121 2.379 -6.883 1.00 53.38 281 LEU A C 1
ATOM 2192 O O . LEU A 1 281 ? 4.438 3.403 -6.893 1.00 53.38 281 LEU A O 1
ATOM 2196 N N . SER A 1 282 ? 5.282 1.637 -5.781 1.00 46.78 282 SER A N 1
ATOM 2197 C CA . SER A 1 282 ? 4.602 1.933 -4.507 1.00 46.78 282 SER A CA 1
ATOM 2198 C C . SER A 1 282 ? 5.197 3.142 -3.772 1.00 46.78 282 SER A C 1
ATOM 2200 O O . SER A 1 282 ? 4.475 3.872 -3.093 1.00 46.78 282 SER A O 1
ATOM 2202 N N . SER A 1 283 ? 6.496 3.405 -3.944 1.00 48.34 283 SER A N 1
ATOM 2203 C CA . SER A 1 283 ? 7.209 4.519 -3.295 1.00 48.34 283 SER A CA 1
ATOM 2204 C C . SER A 1 283 ? 7.150 5.853 -4.057 1.00 48.34 283 SER A C 1
ATOM 2206 O O . SER A 1 283 ? 7.433 6.896 -3.470 1.00 48.34 283 SER A O 1
ATOM 2208 N N . SER A 1 284 ? 6.724 5.855 -5.326 1.00 60.47 284 SER A N 1
ATOM 2209 C CA . SER A 1 284 ? 6.579 7.070 -6.155 1.00 60.47 284 SER A CA 1
ATOM 2210 C C . SER A 1 284 ? 5.327 7.915 -5.856 1.00 60.47 284 SER A C 1
ATOM 2212 O O . SER A 1 284 ? 5.173 9.021 -6.380 1.00 60.47 284 SER A O 1
ATOM 2214 N N . VAL A 1 285 ? 4.421 7.415 -5.010 1.00 75.50 285 VAL A N 1
ATOM 2215 C CA . VAL A 1 285 ? 3.175 8.096 -4.632 1.00 75.50 285 VAL A CA 1
ATOM 2216 C C . VAL A 1 285 ? 3.347 8.763 -3.269 1.00 75.50 285 VAL A C 1
ATOM 2218 O O . VAL A 1 285 ? 3.649 8.101 -2.275 1.00 75.50 285 VAL A O 1
ATOM 2221 N N . ALA A 1 286 ? 3.142 10.081 -3.216 1.00 87.19 286 ALA A N 1
ATOM 2222 C CA . ALA A 1 286 ? 3.182 10.834 -1.965 1.00 87.19 286 ALA A CA 1
ATOM 2223 C C . ALA A 1 286 ? 2.003 10.453 -1.055 1.00 87.19 286 ALA A C 1
ATOM 2225 O O . ALA A 1 286 ? 0.871 10.303 -1.514 1.00 87.19 286 ALA A O 1
ATOM 2226 N N . VAL A 1 287 ? 2.260 10.350 0.242 1.00 92.19 287 VAL A N 1
ATOM 2227 C CA . VAL A 1 287 ? 1.236 10.236 1.277 1.00 92.19 287 VAL A CA 1
ATOM 2228 C C . VAL A 1 287 ? 0.528 11.576 1.430 1.00 92.19 287 VAL A C 1
ATOM 2230 O O . VAL A 1 287 ? 1.168 12.624 1.516 1.00 92.19 287 VAL A O 1
ATOM 2233 N N . ARG A 1 288 ? -0.802 11.531 1.482 1.00 91.94 288 ARG A N 1
ATOM 2234 C CA . ARG A 1 288 ? -1.671 12.699 1.664 1.00 91.94 288 ARG A CA 1
ATOM 2235 C C . ARG A 1 288 ? -2.622 12.578 2.848 1.00 91.94 288 ARG A C 1
ATOM 2237 O O . ARG A 1 288 ? -3.106 13.598 3.315 1.00 91.94 288 ARG A O 1
ATOM 2244 N N . GLY A 1 289 ? -2.859 11.366 3.343 1.00 95.12 289 GLY A N 1
ATOM 2245 C CA . GLY A 1 289 ? -3.675 11.140 4.529 1.00 95.12 289 GLY A CA 1
ATOM 2246 C C . GLY A 1 289 ? -3.160 9.964 5.343 1.00 95.12 289 GLY A C 1
ATOM 2247 O O . GLY A 1 289 ? -2.632 8.999 4.784 1.00 95.12 289 GLY A O 1
ATOM 2248 N N . VAL A 1 290 ? -3.310 10.051 6.660 1.00 98.00 290 VAL A N 1
ATOM 2249 C CA . VAL A 1 290 ? -2.923 8.995 7.598 1.00 98.00 290 VAL A CA 1
ATOM 2250 C C . VAL A 1 290 ? -4.115 8.673 8.487 1.00 98.00 290 VAL A C 1
ATOM 2252 O O . VAL A 1 290 ? -4.808 9.563 8.969 1.00 98.00 290 VAL A O 1
ATOM 2255 N N . THR A 1 291 ? -4.368 7.389 8.689 1.00 98.50 291 THR A N 1
ATOM 2256 C CA . THR A 1 291 ? -5.357 6.901 9.646 1.00 98.50 291 THR A CA 1
ATOM 2257 C C . THR A 1 291 ? -4.678 6.043 10.695 1.00 98.50 291 THR A C 1
ATOM 2259 O O . THR A 1 291 ? -3.743 5.316 10.366 1.00 98.50 291 THR A O 1
ATOM 2262 N N . PHE A 1 292 ? -5.159 6.109 11.928 1.00 98.50 292 PHE A N 1
ATOM 2263 C CA . PHE A 1 292 ? -4.590 5.375 13.052 1.00 98.50 292 PHE A CA 1
ATOM 2264 C C . PHE A 1 292 ? -5.602 4.406 13.655 1.00 98.50 292 PHE A C 1
ATOM 2266 O O . PHE A 1 292 ? -6.790 4.724 13.751 1.00 98.50 292 PHE A O 1
ATOM 2273 N N . ASP A 1 293 ? -5.124 3.240 14.074 1.00 98.12 293 ASP A N 1
ATOM 2274 C CA . ASP A 1 293 ? -5.725 2.534 15.197 1.00 98.12 293 ASP A CA 1
ATOM 2275 C C . ASP A 1 293 ? -5.479 3.297 16.517 1.00 98.12 293 ASP A C 1
ATOM 2277 O O . ASP A 1 293 ? -4.726 4.271 16.565 1.00 98.12 293 ASP A O 1
ATOM 2281 N N . LEU A 1 294 ? -6.179 2.905 17.579 1.00 96.62 294 LEU A N 1
ATOM 2282 C CA . LEU A 1 294 ? -6.128 3.549 18.881 1.00 96.62 294 LEU A CA 1
ATOM 2283 C C . LEU A 1 294 ? -5.369 2.719 19.920 1.00 96.62 294 LEU A C 1
ATOM 2285 O O . LEU A 1 294 ? -4.315 3.141 20.401 1.00 96.62 294 LEU A O 1
ATOM 2289 N N . ASP A 1 295 ? -5.940 1.582 20.311 1.00 95.81 295 ASP A N 1
ATOM 2290 C CA . ASP A 1 295 ? -5.497 0.815 21.471 1.00 95.81 295 ASP A CA 1
ATOM 2291 C C . ASP A 1 295 ? -4.207 0.062 21.134 1.00 95.81 295 ASP A C 1
ATOM 2293 O O . ASP A 1 295 ? -4.113 -0.576 20.104 1.00 95.81 295 ASP A O 1
ATOM 2297 N N . ASP A 1 296 ? -3.195 0.177 21.989 1.00 95.56 296 ASP A N 1
ATOM 2298 C CA . ASP A 1 296 ? -1.834 -0.352 21.808 1.00 95.56 296 ASP A CA 1
ATOM 2299 C C . ASP A 1 296 ? -1.045 0.236 20.612 1.00 95.56 296 ASP A C 1
ATOM 2301 O O . ASP A 1 296 ? 0.153 -0.015 20.474 1.00 95.56 296 ASP A O 1
ATOM 2305 N N . THR A 1 297 ? -1.652 1.161 19.858 1.00 96.44 297 THR A N 1
ATOM 2306 C CA . THR A 1 297 ? -0.984 2.017 18.861 1.00 96.44 297 THR A CA 1
ATOM 2307 C C . THR A 1 297 ? -0.661 3.418 19.402 1.00 96.44 297 THR A C 1
ATOM 2309 O O . THR A 1 297 ? 0.467 3.896 19.269 1.00 96.44 297 THR A O 1
ATOM 2312 N N . LEU A 1 298 ? -1.639 4.103 20.009 1.00 96.88 298 LEU A N 1
ATOM 2313 C CA . LEU A 1 298 ? -1.516 5.491 20.497 1.00 96.88 298 LEU A CA 1
ATOM 2314 C C . LEU A 1 298 ? -1.495 5.597 22.028 1.00 96.88 298 LEU A C 1
ATOM 2316 O O . LEU A 1 298 ? -1.061 6.613 22.573 1.00 96.88 298 LEU A O 1
ATOM 2320 N N . TRP A 1 299 ? -1.962 4.560 22.719 1.00 95.81 299 TRP A N 1
ATOM 2321 C CA . TRP A 1 299 ? -1.944 4.418 24.176 1.00 95.81 299 TRP A CA 1
ATOM 2322 C C . TRP A 1 299 ? -2.066 2.948 24.563 1.00 95.81 299 TRP A C 1
ATOM 2324 O O . TRP A 1 299 ? -2.462 2.121 23.754 1.00 95.81 299 TRP A O 1
ATOM 2334 N N . CYS A 1 300 ? -1.807 2.606 25.826 1.00 96.06 300 CYS A N 1
ATOM 2335 C CA . CYS A 1 300 ? -1.981 1.231 26.295 1.00 96.06 300 CYS A CA 1
ATOM 2336 C C . CYS A 1 300 ? -3.470 0.888 26.486 1.00 96.06 300 CYS A C 1
ATOM 2338 O O . CYS A 1 300 ? -4.114 1.367 27.431 1.00 96.06 300 CYS A O 1
ATOM 2340 N N . GLY A 1 301 ? -4.001 0.005 25.635 1.00 94.50 301 GLY A N 1
ATOM 2341 C CA . GLY A 1 301 ? -5.404 -0.423 25.649 1.00 94.50 301 GLY A CA 1
ATOM 2342 C C . GLY A 1 301 ? -5.791 -1.105 26.963 1.00 94.50 301 GLY A C 1
ATOM 2343 O O . GLY A 1 301 ? -6.827 -0.821 27.569 1.00 94.50 301 GLY A O 1
ATOM 2344 N N . LYS A 1 302 ? -4.903 -1.953 27.488 1.00 94.62 302 LYS A N 1
ATOM 2345 C CA . LYS A 1 302 ? -5.121 -2.658 28.760 1.00 94.62 302 LYS A CA 1
ATOM 2346 C C . LYS A 1 302 ? -5.337 -1.702 29.936 1.00 94.62 302 LYS A C 1
ATOM 2348 O O . LYS A 1 302 ? -6.214 -1.938 30.768 1.00 94.62 302 LYS A O 1
ATOM 2353 N N . THR A 1 303 ? -4.554 -0.627 30.013 1.00 95.75 303 THR A N 1
ATOM 2354 C CA . THR A 1 303 ? -4.637 0.347 31.111 1.00 95.75 303 THR A CA 1
ATOM 2355 C C . THR A 1 303 ? -5.952 1.116 31.067 1.00 95.75 303 THR A C 1
ATOM 2357 O O . THR A 1 303 ? -6.624 1.232 32.095 1.00 95.75 303 THR A O 1
ATOM 2360 N N . VAL A 1 304 ? -6.356 1.600 29.887 1.00 95.56 304 VAL A N 1
ATOM 2361 C CA . VAL A 1 304 ? -7.603 2.366 29.746 1.00 95.56 304 VAL A CA 1
ATOM 2362 C C . VAL A 1 304 ? -8.834 1.486 29.993 1.00 95.56 304 VAL A C 1
ATOM 2364 O O . VAL A 1 304 ? -9.737 1.885 30.728 1.00 95.56 304 VAL A O 1
ATOM 2367 N N . ILE A 1 305 ? -8.835 0.240 29.503 1.00 95.12 305 ILE A N 1
ATOM 2368 C CA . ILE A 1 305 ? -9.914 -0.726 29.764 1.00 95.12 305 ILE A CA 1
ATOM 2369 C C . ILE A 1 305 ? -9.997 -1.087 31.249 1.00 95.12 305 ILE A C 1
ATOM 2371 O O . ILE A 1 305 ? -11.101 -1.205 31.786 1.00 95.12 305 ILE A O 1
ATOM 2375 N N . HIS A 1 306 ? -8.864 -1.229 31.941 1.00 95.94 306 HIS A N 1
ATOM 2376 C CA . HIS A 1 306 ? -8.855 -1.505 33.377 1.00 95.94 306 HIS A CA 1
ATOM 2377 C C . HIS A 1 306 ? -9.440 -0.345 34.195 1.00 95.94 306 HIS A C 1
ATOM 2379 O O . HIS A 1 306 ? -10.285 -0.575 35.065 1.00 95.94 306 HIS A O 1
ATOM 2385 N N . LYS A 1 307 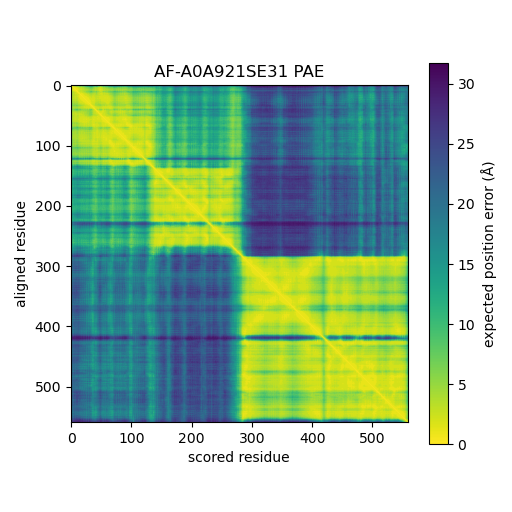? -9.049 0.902 33.888 1.00 96.25 307 LYS A N 1
ATOM 2386 C CA . LYS A 1 307 ? -9.632 2.109 34.502 1.00 96.25 307 LYS A CA 1
ATOM 2387 C C . LYS A 1 307 ? -11.144 2.164 34.268 1.00 96.25 307 LYS A C 1
ATOM 2389 O O . LYS A 1 307 ? -11.907 2.339 35.216 1.00 96.25 307 LYS A O 1
ATOM 2394 N N . ALA A 1 308 ? -11.571 1.936 33.027 1.00 97.12 308 ALA A N 1
ATOM 2395 C CA . ALA A 1 308 ? -12.976 1.983 32.647 1.00 97.12 308 ALA A CA 1
ATOM 2396 C C . ALA A 1 308 ? -13.819 0.894 33.322 1.00 97.12 308 ALA A C 1
ATOM 2398 O O . ALA A 1 308 ? -14.892 1.165 33.859 1.00 97.12 308 ALA A O 1
ATOM 2399 N N . THR A 1 309 ? -13.306 -0.334 33.369 1.00 96.50 309 THR A N 1
ATOM 2400 C CA . THR A 1 309 ? -13.964 -1.459 34.046 1.00 96.50 309 THR A CA 1
ATOM 2401 C C . THR A 1 309 ? -14.055 -1.221 35.554 1.00 96.50 309 THR A C 1
ATOM 2403 O O . THR A 1 309 ? -15.089 -1.493 36.160 1.00 96.50 309 THR A O 1
ATOM 2406 N N . SER A 1 310 ? -13.023 -0.637 36.167 1.00 97.31 310 SER A N 1
ATOM 2407 C CA . SER A 1 310 ? -13.047 -0.295 37.594 1.00 97.31 310 SER A CA 1
ATOM 2408 C C . SER A 1 310 ? -14.112 0.758 37.915 1.00 97.31 310 SER A C 1
ATOM 2410 O O . SER A 1 310 ? -14.861 0.591 38.875 1.00 97.31 310 SER A O 1
ATOM 2412 N N . ALA A 1 311 ? -14.229 1.806 37.093 1.00 98.12 311 ALA A N 1
ATOM 2413 C CA . ALA A 1 311 ? -15.253 2.840 37.253 1.00 98.12 311 ALA A CA 1
ATOM 2414 C C . ALA A 1 311 ? -16.676 2.288 37.062 1.00 98.12 311 ALA A C 1
ATOM 2416 O O . ALA A 1 311 ? -17.560 2.568 37.871 1.00 98.12 311 ALA A O 1
ATOM 2417 N N . PHE A 1 312 ? -16.870 1.431 36.057 1.00 98.31 312 PHE A N 1
ATOM 2418 C CA . PHE A 1 312 ? -18.122 0.709 35.832 1.00 98.31 312 PHE A CA 1
ATOM 2419 C C . PHE A 1 312 ? -18.553 -0.085 37.072 1.00 98.31 312 PHE A C 1
ATOM 2421 O O . PHE A 1 312 ? -19.660 0.086 37.573 1.00 98.31 312 PHE A O 1
ATOM 2428 N N . HIS A 1 313 ? -17.669 -0.919 37.625 1.00 97.94 313 HIS A N 1
ATOM 2429 C CA . HIS A 1 313 ? -18.004 -1.723 38.802 1.00 97.94 313 HIS A CA 1
ATOM 2430 C C . HIS A 1 313 ? -18.144 -0.900 40.087 1.00 97.94 313 HIS A C 1
ATOM 2432 O O . HIS A 1 313 ? -18.934 -1.273 40.958 1.00 97.94 313 HIS A O 1
ATOM 2438 N N . ALA A 1 314 ? -17.435 0.225 40.209 1.00 98.06 314 ALA A N 1
ATOM 2439 C CA . ALA A 1 314 ? -17.645 1.168 41.304 1.00 98.06 314 ALA A CA 1
ATOM 2440 C C . ALA A 1 314 ? -19.064 1.758 41.260 1.00 98.06 314 ALA A C 1
ATOM 2442 O O . ALA A 1 314 ? -19.748 1.752 42.282 1.00 98.06 314 ALA A O 1
ATOM 2443 N N . PHE A 1 315 ? -19.540 2.158 40.073 1.00 98.25 315 PHE A N 1
ATOM 2444 C CA . PHE A 1 315 ? -20.921 2.603 39.870 1.00 98.25 315 PHE A CA 1
ATOM 2445 C C . PHE A 1 315 ? -21.927 1.513 40.266 1.00 98.25 315 PHE A C 1
ATOM 2447 O O . PHE A 1 315 ? -22.824 1.764 41.068 1.00 98.25 315 PHE A O 1
ATOM 2454 N N . LEU A 1 316 ? -21.739 0.272 39.793 1.00 97.69 316 LEU A N 1
ATOM 2455 C CA . LEU A 1 316 ? -22.632 -0.839 40.151 1.00 97.69 316 LEU A CA 1
ATOM 2456 C C . LEU A 1 316 ? -22.664 -1.102 41.662 1.00 97.69 316 LEU A C 1
ATOM 2458 O O . LEU A 1 316 ? -23.724 -1.410 42.204 1.00 97.69 316 LEU A O 1
ATOM 2462 N N . THR A 1 317 ? -21.518 -0.986 42.338 1.00 97.38 317 THR A N 1
ATOM 2463 C CA . THR A 1 317 ? -21.401 -1.185 43.791 1.00 97.38 317 THR A CA 1
ATOM 2464 C C . THR A 1 317 ? -22.130 -0.096 44.567 1.00 97.38 317 THR A C 1
ATOM 2466 O O . THR A 1 317 ? -22.737 -0.387 45.593 1.00 97.38 317 THR A O 1
ATOM 2469 N N . GLN A 1 318 ? -22.081 1.144 44.080 1.00 96.94 318 GLN A N 1
ATOM 2470 C CA . GLN A 1 318 ? -22.744 2.283 44.701 1.00 96.94 318 GLN A CA 1
ATOM 2471 C C . GLN A 1 318 ? -24.266 2.232 44.509 1.00 96.94 318 GLN A C 1
ATOM 2473 O O . GLN A 1 318 ? -25.008 2.326 45.484 1.00 96.94 318 GLN A O 1
ATOM 2478 N N . GLU A 1 319 ? -24.726 2.056 43.270 1.00 96.00 319 GLU A N 1
ATOM 2479 C CA . GLU A 1 319 ? -26.147 2.175 42.919 1.00 96.00 319 GLU A CA 1
ATOM 2480 C C . GLU A 1 319 ? -26.927 0.873 43.158 1.00 96.00 319 GLU A C 1
ATOM 2482 O O . GLU A 1 319 ? -28.108 0.886 43.501 1.00 96.00 319 GLU A O 1
ATOM 2487 N N . THR A 1 320 ? -26.272 -0.283 43.008 1.00 95.62 320 THR A N 1
ATOM 2488 C CA . THR A 1 320 ? -26.907 -1.610 43.102 1.00 95.62 320 THR A CA 1
ATOM 2489 C C . THR A 1 320 ? -26.000 -2.652 43.782 1.00 95.62 320 THR A C 1
ATOM 2491 O O . THR A 1 320 ? -25.577 -3.618 43.137 1.00 95.62 320 THR A O 1
ATOM 2494 N N . PRO A 1 321 ? -25.724 -2.534 45.098 1.00 95.31 321 PRO A N 1
ATOM 2495 C CA . PRO A 1 321 ? -24.786 -3.420 45.801 1.00 95.31 321 PRO A CA 1
ATOM 2496 C C . PRO A 1 321 ? -25.089 -4.918 45.632 1.00 95.31 321 PRO A C 1
ATOM 2498 O O . PRO A 1 321 ? -24.184 -5.724 45.443 1.00 95.31 321 PRO A O 1
ATOM 2501 N N . GLN A 1 322 ? -26.376 -5.284 45.627 1.00 94.50 322 GLN A N 1
ATOM 2502 C CA . GLN A 1 322 ? -26.840 -6.667 45.451 1.00 94.50 322 GLN A CA 1
ATOM 2503 C C . GLN A 1 322 ? -26.459 -7.246 44.077 1.00 94.50 322 GLN A C 1
ATOM 2505 O O . GLN A 1 322 ? -26.155 -8.433 43.957 1.00 94.50 322 GLN A O 1
ATOM 2510 N N . LEU A 1 323 ? -26.475 -6.412 43.029 1.00 95.88 323 LEU A N 1
ATOM 2511 C CA . LEU A 1 323 ? -26.058 -6.807 41.684 1.00 95.88 323 LEU A CA 1
ATOM 2512 C C . LEU A 1 323 ? -24.537 -6.956 41.617 1.00 95.88 323 LEU A C 1
ATOM 2514 O O . LEU A 1 323 ? -24.057 -7.947 41.069 1.00 95.88 323 LEU A O 1
ATOM 2518 N N . ALA A 1 324 ? -23.792 -6.019 42.210 1.00 96.00 324 ALA A N 1
ATOM 2519 C CA . ALA A 1 324 ? -22.331 -6.057 42.252 1.00 96.00 324 ALA A CA 1
ATOM 2520 C C . ALA A 1 324 ? -21.785 -7.268 43.033 1.00 96.00 324 ALA A C 1
ATOM 2522 O O . ALA A 1 324 ? -20.789 -7.859 42.620 1.00 96.00 324 ALA A O 1
ATOM 2523 N N . GLU A 1 325 ? -22.454 -7.677 44.116 1.00 95.69 325 GLU A N 1
ATOM 2524 C CA . GLU A 1 325 ? -22.095 -8.873 44.890 1.00 95.69 325 GLU A CA 1
ATOM 2525 C C . GLU A 1 325 ? -22.281 -10.161 44.074 1.00 95.69 325 GLU A C 1
ATOM 2527 O O . GLU A 1 325 ? -21.408 -11.029 44.070 1.00 95.69 325 GLU A O 1
ATOM 2532 N N . LYS A 1 326 ? -23.401 -10.281 43.346 1.00 96.69 326 LYS A N 1
ATOM 2533 C CA . LYS A 1 326 ? -23.692 -11.463 42.517 1.00 96.69 326 LYS A CA 1
ATOM 2534 C C . LYS A 1 326 ? -22.833 -11.519 41.248 1.00 96.69 326 LYS A C 1
ATOM 2536 O O . LYS A 1 326 ? -22.503 -12.611 40.787 1.00 96.69 326 LYS A O 1
ATOM 2541 N N . PHE A 1 327 ? -22.478 -10.363 40.687 1.00 97.31 327 PHE A N 1
ATOM 2542 C CA . PHE A 1 327 ? -21.728 -10.236 39.435 1.00 97.31 327 PHE A CA 1
ATOM 2543 C C . PHE A 1 327 ? -20.454 -9.394 39.618 1.00 97.31 327 PHE A C 1
ATOM 2545 O O . PHE A 1 327 ? -20.364 -8.278 39.094 1.00 97.31 327 PHE A O 1
ATOM 2552 N N . PRO A 1 328 ? -19.441 -9.921 40.334 1.00 96.25 328 PRO A N 1
ATOM 2553 C CA . PRO A 1 328 ? -18.139 -9.271 40.426 1.00 96.25 328 PRO A CA 1
ATOM 2554 C C . PRO A 1 328 ? -17.453 -9.217 39.044 1.00 96.25 328 PRO A C 1
ATOM 2556 O O . PRO A 1 328 ? -17.835 -9.978 38.148 1.00 96.25 328 PRO A O 1
ATOM 2559 N N . PRO A 1 329 ? -16.406 -8.385 38.861 1.00 95.44 329 PRO A N 1
ATOM 2560 C CA . PRO A 1 329 ? -15.795 -8.125 37.552 1.00 95.44 329 PRO A CA 1
ATOM 2561 C C . PRO A 1 329 ? -15.502 -9.365 36.705 1.00 95.44 329 PRO A C 1
ATOM 2563 O O . PRO A 1 329 ? -15.969 -9.466 35.577 1.00 95.44 329 PRO A O 1
ATOM 2566 N N . ALA A 1 330 ? -14.840 -10.372 37.281 1.00 95.25 330 ALA A N 1
ATOM 2567 C CA . ALA A 1 330 ? -14.500 -11.600 36.560 1.00 95.25 330 ALA A CA 1
ATOM 2568 C C . ALA A 1 330 ? -15.732 -12.364 36.029 1.00 95.25 330 ALA A C 1
ATOM 2570 O O . ALA A 1 330 ? -15.676 -12.971 34.959 1.00 95.25 330 ALA A O 1
ATOM 2571 N N . VAL A 1 331 ? -16.851 -12.336 36.762 1.00 97.44 331 VAL A N 1
ATOM 2572 C CA . VAL A 1 331 ? -18.099 -12.993 36.344 1.00 97.44 331 VAL A CA 1
ATOM 2573 C C . VAL A 1 331 ? -18.769 -12.188 35.234 1.00 97.44 331 VAL A C 1
ATOM 2575 O O . VAL A 1 331 ? -19.213 -12.771 34.247 1.00 97.44 331 VAL A O 1
ATOM 2578 N N . PHE A 1 332 ? -18.802 -10.858 35.358 1.00 97.56 332 PHE A N 1
ATOM 2579 C CA . PHE A 1 332 ? -19.346 -9.982 34.319 1.00 97.56 332 PHE A CA 1
ATOM 2580 C C . PHE A 1 332 ? -18.562 -10.105 33.004 1.00 97.56 332 PHE A C 1
ATOM 2582 O O . PHE A 1 332 ? -19.167 -10.276 31.949 1.00 97.56 332 PHE A O 1
ATOM 2589 N N . ASP A 1 333 ? -17.229 -10.100 33.066 1.00 94.94 333 ASP A N 1
ATOM 2590 C CA . ASP A 1 333 ? -16.359 -10.239 31.891 1.00 94.94 333 ASP A CA 1
ATOM 2591 C C . ASP A 1 333 ? -16.531 -11.600 31.200 1.00 94.94 333 ASP A C 1
ATOM 2593 O O . ASP A 1 333 ? -16.526 -11.689 29.967 1.00 94.94 333 ASP A O 1
ATOM 2597 N N . THR A 1 334 ? -16.741 -12.663 31.987 1.00 97.06 334 THR A N 1
ATOM 2598 C CA . THR A 1 334 ? -17.049 -14.000 31.457 1.00 97.06 334 THR A CA 1
ATOM 2599 C C . THR A 1 334 ? -18.374 -13.985 30.694 1.00 97.06 334 THR A C 1
ATOM 2601 O O . THR A 1 334 ? -18.417 -14.429 29.547 1.00 97.06 334 THR A O 1
ATOM 2604 N N . LEU A 1 335 ? -19.429 -13.401 31.278 1.00 97.38 335 LEU A N 1
ATOM 2605 C CA . LEU A 1 335 ? -20.738 -13.272 30.628 1.00 97.38 335 LEU A CA 1
ATOM 2606 C C . LEU A 1 335 ? -20.672 -12.425 29.355 1.00 97.38 335 LEU A C 1
ATOM 2608 O O . LEU A 1 335 ? -21.243 -12.807 28.338 1.00 97.38 335 LEU A O 1
ATOM 2612 N N . LEU A 1 336 ? -19.952 -11.303 29.383 1.00 96.62 336 LEU A N 1
ATOM 2613 C CA . LEU A 1 336 ? -19.765 -10.455 28.207 1.00 96.62 336 LEU A CA 1
ATOM 2614 C C . LEU A 1 336 ? -19.079 -11.235 27.077 1.00 96.62 336 LEU A C 1
ATOM 2616 O O . LEU A 1 336 ? -19.531 -11.189 25.933 1.00 96.62 336 LEU A O 1
ATOM 2620 N N . SER A 1 337 ? -18.039 -12.007 27.405 1.00 95.56 337 SER A N 1
ATOM 2621 C CA . SER A 1 337 ? -17.315 -12.855 26.447 1.00 95.56 337 SER A CA 1
ATOM 2622 C C . SER A 1 337 ? -18.164 -14.018 25.916 1.00 95.56 337 SER A C 1
ATOM 2624 O O . SER A 1 337 ? -17.996 -14.443 24.769 1.00 95.56 337 SER A O 1
ATOM 2626 N N . ASP A 1 338 ? -19.058 -14.578 26.735 1.00 96.88 338 ASP A N 1
ATOM 2627 C CA . ASP A 1 338 ? -20.047 -15.572 26.302 1.00 96.88 338 ASP A CA 1
ATOM 2628 C C . ASP A 1 338 ? -21.062 -14.942 25.338 1.00 96.88 338 ASP A C 1
ATOM 2630 O O . ASP A 1 338 ? -21.325 -15.494 24.264 1.00 96.88 338 ASP A O 1
ATOM 2634 N N . PHE A 1 339 ? -21.581 -13.752 25.661 1.00 97.25 339 PHE A N 1
ATOM 2635 C CA . PHE A 1 339 ? -22.536 -13.057 24.804 1.00 97.25 339 PHE A CA 1
ATOM 2636 C C . PHE A 1 339 ? -21.927 -12.627 23.476 1.00 97.25 339 PHE A C 1
ATOM 2638 O O . PHE A 1 339 ? -22.564 -12.842 22.448 1.00 97.25 339 PHE A O 1
ATOM 2645 N N . GLN A 1 340 ? -20.681 -12.150 23.468 1.00 95.19 340 GLN A N 1
ATOM 2646 C CA . GLN A 1 340 ? -19.952 -11.843 22.237 1.00 95.19 340 GLN A CA 1
ATOM 2647 C C . GLN A 1 340 ? -19.868 -13.057 21.298 1.00 95.19 340 GLN A C 1
ATOM 2649 O O . GLN A 1 340 ? -20.053 -12.921 20.092 1.00 95.19 340 GLN A O 1
ATOM 2654 N N . ARG A 1 341 ? -19.641 -14.261 21.843 1.00 95.44 341 ARG A N 1
ATOM 2655 C CA . ARG A 1 341 ? -19.606 -15.508 21.058 1.00 95.44 341 ARG A CA 1
ATOM 2656 C C . ARG A 1 341 ? -20.992 -15.970 20.608 1.00 95.44 341 ARG A C 1
ATOM 2658 O O . ARG A 1 341 ? -21.121 -16.526 19.523 1.00 95.44 341 ARG A O 1
ATOM 2665 N N . SER A 1 342 ? -22.015 -15.773 21.439 1.00 96.31 342 SER A N 1
ATOM 2666 C CA . SER A 1 342 ? -23.384 -16.228 21.151 1.00 96.31 342 SER A CA 1
ATOM 2667 C C . SER A 1 342 ? -24.193 -15.280 20.255 1.00 96.31 342 SER A C 1
ATOM 2669 O O . SER A 1 342 ? -25.195 -15.703 19.684 1.00 96.31 342 SER A O 1
ATOM 2671 N N . LEU A 1 343 ? -23.762 -14.021 20.117 1.00 94.38 343 LEU A N 1
ATOM 2672 C CA . LEU A 1 343 ? -24.422 -12.970 19.338 1.00 94.38 343 LEU A CA 1
ATOM 2673 C C . LEU A 1 343 ? -23.479 -12.459 18.230 1.00 94.38 343 LEU A C 1
ATOM 2675 O O . LEU A 1 343 ? -23.014 -11.320 18.306 1.00 94.38 343 LEU A O 1
ATOM 2679 N N . PRO A 1 344 ? -23.177 -13.274 17.199 1.00 89.69 344 PRO A N 1
ATOM 2680 C CA . PRO A 1 344 ? -22.182 -12.933 16.178 1.00 89.69 344 PRO A CA 1
ATOM 2681 C C . PRO A 1 344 ? -22.502 -11.628 15.434 1.00 89.69 344 PRO A C 1
ATOM 2683 O O . PRO A 1 344 ? -21.592 -10.850 15.152 1.00 89.69 344 PRO A O 1
ATOM 2686 N N . ASP A 1 345 ? -23.786 -11.339 15.202 1.00 91.75 345 ASP A N 1
ATOM 2687 C CA . ASP A 1 345 ? -24.237 -10.115 14.524 1.00 91.75 345 ASP A CA 1
ATOM 2688 C C . ASP A 1 345 ? -23.944 -8.838 15.329 1.00 91.75 345 ASP A C 1
ATOM 2690 O O . ASP A 1 345 ? -23.849 -7.761 14.752 1.00 91.75 345 ASP A O 1
ATOM 2694 N N . HIS A 1 346 ? -23.746 -8.951 16.647 1.00 92.12 346 HIS A N 1
ATOM 2695 C CA . HIS A 1 346 ? -23.413 -7.840 17.545 1.00 92.12 346 HIS A CA 1
ATOM 2696 C C . HIS A 1 346 ? -22.020 -7.977 18.176 1.00 92.12 346 HIS A C 1
ATOM 2698 O O . HIS A 1 346 ? -21.646 -7.176 19.028 1.00 92.12 346 HIS A O 1
ATOM 2704 N N . ALA A 1 347 ? -21.220 -8.966 17.763 1.00 91.00 347 ALA A N 1
ATOM 2705 C CA . ALA A 1 347 ? -19.920 -9.256 18.373 1.00 91.00 347 ALA A CA 1
ATOM 2706 C C . ALA A 1 347 ? -18.904 -8.100 18.259 1.00 91.00 347 ALA A C 1
ATOM 2708 O O . ALA A 1 347 ? -17.908 -8.073 18.982 1.00 91.00 347 ALA A O 1
ATOM 2709 N N . HIS A 1 348 ? -19.155 -7.169 17.337 1.00 89.38 348 HIS A N 1
ATOM 2710 C CA . HIS A 1 348 ? -18.351 -5.981 17.067 1.00 89.38 348 HIS A CA 1
ATOM 2711 C C . HIS A 1 348 ? -18.822 -4.730 17.828 1.00 89.38 348 HIS A C 1
ATOM 2713 O O . HIS A 1 348 ? -18.122 -3.720 17.821 1.00 89.38 348 HIS A O 1
ATOM 2719 N N . ASP A 1 349 ? -19.995 -4.783 18.463 1.00 94.94 349 ASP A N 1
ATOM 2720 C CA . ASP A 1 349 ? -20.630 -3.662 19.152 1.00 94.94 349 ASP A CA 1
ATOM 2721 C C . ASP A 1 349 ? -20.474 -3.828 20.673 1.00 94.94 349 ASP A C 1
ATOM 2723 O O . ASP A 1 349 ? -21.310 -4.401 21.379 1.00 94.94 349 ASP A O 1
ATOM 2727 N N . TYR A 1 350 ? -19.349 -3.337 21.196 1.00 93.44 350 TYR A N 1
ATOM 2728 C CA . TYR A 1 350 ? -19.034 -3.419 22.625 1.00 93.44 350 TYR A CA 1
ATOM 2729 C C . TYR A 1 350 ? -19.972 -2.582 23.504 1.00 93.44 350 TYR A C 1
ATOM 2731 O O . TYR A 1 350 ? -20.126 -2.884 24.693 1.00 93.44 350 TYR A O 1
ATOM 2739 N N . THR A 1 351 ? -20.611 -1.561 22.933 1.00 95.31 351 THR A N 1
ATOM 2740 C CA . THR A 1 351 ? -21.631 -0.753 23.602 1.00 95.31 351 THR A CA 1
ATOM 2741 C C . THR A 1 351 ? -22.877 -1.595 23.849 1.00 95.31 351 THR A C 1
ATOM 2743 O O . THR A 1 351 ? -23.313 -1.748 24.998 1.00 95.31 351 THR A O 1
ATOM 2746 N N . PHE A 1 352 ? -23.393 -2.231 22.796 1.00 96.12 352 PHE A N 1
ATOM 2747 C CA . PHE A 1 352 ? -24.505 -3.167 22.883 1.00 96.12 352 PHE A CA 1
ATOM 2748 C C . PHE A 1 352 ? -24.193 -4.327 23.826 1.00 96.12 352 PHE A C 1
ATOM 2750 O O . PHE A 1 352 ? -24.972 -4.589 24.741 1.00 96.12 352 PHE A O 1
ATOM 2757 N N . LEU A 1 353 ? -23.047 -4.997 23.659 1.00 96.69 353 LEU A N 1
ATOM 2758 C CA . LEU A 1 353 ? -22.694 -6.176 24.456 1.00 96.69 353 LEU A CA 1
ATOM 2759 C C . LEU A 1 353 ? -22.658 -5.863 25.954 1.00 96.69 353 LEU A C 1
ATOM 2761 O O . LEU A 1 353 ? -23.172 -6.642 26.761 1.00 96.69 353 LEU A O 1
ATOM 2765 N N . ARG A 1 354 ? -22.109 -4.709 26.346 1.00 97.25 354 ARG A N 1
ATOM 2766 C CA . ARG A 1 354 ? -22.036 -4.309 27.757 1.00 97.25 354 ARG A CA 1
ATOM 2767 C C . ARG A 1 354 ? -23.419 -3.999 28.332 1.00 97.25 354 ARG A C 1
ATOM 2769 O O . ARG A 1 354 ? -23.748 -4.506 29.406 1.00 97.25 354 ARG A O 1
ATOM 2776 N N . LYS A 1 355 ? -24.258 -3.247 27.606 1.00 97.69 355 LYS A N 1
ATOM 2777 C CA . LYS A 1 355 ? -25.645 -2.951 28.018 1.00 97.69 355 LYS A CA 1
ATOM 2778 C C . LYS A 1 355 ? -26.506 -4.217 28.071 1.00 97.69 355 LYS A C 1
ATOM 2780 O O . LYS A 1 355 ? -27.276 -4.400 29.014 1.00 97.69 355 LYS A O 1
ATOM 2785 N N . TYR A 1 356 ? -26.339 -5.121 27.108 1.00 97.75 356 TYR A N 1
ATOM 2786 C CA . TYR A 1 356 ? -27.019 -6.414 27.059 1.00 97.75 356 TYR A CA 1
ATOM 2787 C C . TYR A 1 356 ? -26.630 -7.300 28.249 1.00 97.75 356 TYR A C 1
ATOM 2789 O O . TYR A 1 356 ? -27.502 -7.838 28.934 1.00 97.75 356 TYR A O 1
ATOM 2797 N N . THR A 1 357 ? -25.331 -7.387 28.549 1.00 98.06 357 THR A N 1
ATOM 2798 C CA . THR A 1 357 ? -24.812 -8.144 29.699 1.00 98.06 357 THR A CA 1
ATOM 2799 C C . THR A 1 357 ? -25.369 -7.593 31.009 1.00 98.06 357 THR A C 1
ATOM 2801 O O . THR A 1 357 ? -25.887 -8.348 31.828 1.00 98.06 357 THR A O 1
ATOM 2804 N N . LEU A 1 358 ? -25.354 -6.270 31.193 1.00 98.00 358 LEU A N 1
ATOM 2805 C CA . LEU A 1 358 ? -25.900 -5.650 32.400 1.00 98.00 358 LEU A CA 1
ATOM 2806 C C . LEU A 1 358 ? -27.411 -5.883 32.536 1.00 98.00 358 LEU A C 1
ATOM 2808 O O . LEU A 1 358 ? -27.890 -6.208 33.623 1.00 98.00 358 LEU A O 1
ATOM 2812 N N . ARG A 1 359 ? -28.164 -5.805 31.434 1.00 97.81 359 ARG A N 1
ATOM 2813 C CA . ARG A 1 359 ? -29.599 -6.122 31.416 1.00 97.81 359 ARG A CA 1
ATOM 2814 C C . ARG A 1 359 ? -29.870 -7.571 31.824 1.00 97.81 359 ARG A C 1
ATOM 2816 O O . ARG A 1 359 ? -30.809 -7.826 32.581 1.00 97.81 359 ARG A O 1
ATOM 2823 N N . TYR A 1 360 ? -29.046 -8.511 31.361 1.00 97.81 360 TYR A N 1
ATOM 2824 C CA . TYR A 1 360 ? -29.105 -9.904 31.800 1.00 97.81 360 TYR A CA 1
ATOM 2825 C C . TYR A 1 360 ? -28.855 -10.022 33.311 1.00 97.81 360 TYR A C 1
ATOM 2827 O O . TYR A 1 360 ? -29.667 -10.620 34.015 1.00 97.81 360 TYR A O 1
ATOM 2835 N N . CYS A 1 361 ? -27.814 -9.371 33.837 1.00 97.56 361 CYS A N 1
ATOM 2836 C CA . CYS A 1 361 ? -27.518 -9.364 35.272 1.00 97.56 361 CYS A CA 1
ATOM 2837 C C . CYS A 1 361 ? -28.686 -8.818 36.115 1.00 97.56 361 CYS A C 1
ATOM 2839 O O . CYS A 1 361 ? -29.054 -9.419 37.126 1.00 97.56 361 CYS A O 1
ATOM 2841 N N . VAL A 1 362 ? -29.327 -7.724 35.682 1.00 97.25 362 VAL A N 1
ATOM 2842 C CA . VAL A 1 362 ? -30.518 -7.164 36.351 1.00 97.25 362 VAL A CA 1
ATOM 2843 C C . VAL A 1 362 ? -31.674 -8.167 36.361 1.00 97.25 362 VAL A C 1
ATOM 2845 O O . VAL A 1 362 ? -32.330 -8.349 37.391 1.00 97.25 362 VAL A O 1
ATOM 2848 N N . LYS A 1 363 ? -31.920 -8.855 35.240 1.00 96.25 363 LYS A N 1
ATOM 2849 C CA . LYS A 1 363 ? -32.964 -9.885 35.142 1.00 96.25 363 LYS A CA 1
ATOM 2850 C C . LYS A 1 363 ? -32.709 -11.043 36.111 1.00 96.25 363 LYS A C 1
ATOM 2852 O O . LYS A 1 363 ? -33.644 -11.483 36.773 1.00 96.25 363 LYS A O 1
ATOM 2857 N N . GLU A 1 364 ? -31.459 -11.484 36.231 1.00 96.38 364 GLU A N 1
ATOM 2858 C CA . GLU A 1 364 ? -31.054 -12.591 37.103 1.00 96.38 364 GLU A CA 1
ATOM 2859 C C . GLU A 1 364 ? -31.132 -12.268 38.605 1.00 96.38 364 GLU A C 1
ATOM 2861 O O . GLU A 1 364 ? -31.261 -13.180 39.423 1.00 96.38 364 GLU A O 1
ATOM 2866 N N . VAL A 1 365 ? -31.015 -11.000 39.010 1.00 94.94 365 VAL A N 1
ATOM 2867 C CA . VAL A 1 365 ? -31.268 -10.570 40.407 1.00 94.94 365 VAL A CA 1
ATOM 2868 C C . VAL A 1 365 ? -32.758 -10.296 40.642 1.00 94.94 365 VAL A C 1
ATOM 2870 O O . VAL A 1 365 ? -33.265 -10.469 41.752 1.00 94.94 365 VAL A O 1
ATOM 2873 N N . GLY A 1 366 ? -33.469 -9.903 39.586 1.00 94.25 366 GLY A N 1
ATOM 2874 C CA . GLY A 1 366 ? -34.865 -9.494 39.608 1.00 94.25 366 GLY A CA 1
ATOM 2875 C C . GLY A 1 366 ? -34.988 -7.973 39.649 1.00 94.25 366 GLY A C 1
ATOM 2876 O O . GLY A 1 366 ? -34.716 -7.340 40.666 1.00 94.25 366 GLY A O 1
ATOM 2877 N N . ALA A 1 367 ? -35.476 -7.380 38.557 1.00 91.25 367 ALA A N 1
ATOM 2878 C CA . ALA A 1 367 ? -35.587 -5.927 38.401 1.00 91.25 367 ALA A CA 1
ATOM 2879 C C . ALA A 1 367 ? -36.400 -5.247 39.522 1.00 91.25 367 ALA A C 1
ATOM 2881 O O . ALA A 1 367 ? -36.064 -4.149 39.954 1.00 91.25 367 ALA A O 1
ATOM 2882 N N . GLN A 1 368 ? -37.435 -5.913 40.047 1.00 89.31 368 GLN A N 1
ATOM 2883 C CA . GLN A 1 368 ? -38.222 -5.404 41.177 1.00 89.31 368 GLN A CA 1
ATOM 2884 C C . GLN A 1 368 ? -37.397 -5.308 42.471 1.00 89.31 368 GLN A C 1
ATOM 2886 O O . GLN A 1 368 ? -37.524 -4.318 43.189 1.00 89.31 368 GLN A O 1
ATOM 2891 N N . ASN A 1 369 ? -36.513 -6.279 42.731 1.00 88.56 369 ASN A N 1
ATOM 2892 C CA . ASN A 1 369 ? -35.643 -6.301 43.915 1.00 88.56 369 ASN A CA 1
ATOM 2893 C C . ASN A 1 369 ? -34.632 -5.147 43.894 1.00 88.56 369 ASN A C 1
ATOM 2895 O O . ASN A 1 369 ? -34.283 -4.603 44.938 1.00 88.56 369 ASN A O 1
ATOM 2899 N N . LEU A 1 370 ? -34.220 -4.743 42.691 1.00 90.69 370 LEU A N 1
ATOM 2900 C CA . LEU A 1 370 ? -33.298 -3.636 42.448 1.00 90.69 370 LEU A CA 1
ATOM 2901 C C . LEU A 1 370 ? -33.997 -2.278 42.279 1.00 90.69 370 LEU A C 1
ATOM 2903 O O . LEU A 1 370 ? -33.333 -1.295 41.985 1.00 90.69 370 LEU A O 1
ATOM 2907 N N . GLN A 1 371 ? -35.326 -2.201 42.433 1.00 91.56 371 GLN A N 1
ATOM 2908 C CA . GLN A 1 371 ? -36.123 -0.988 42.166 1.00 91.56 371 GLN A CA 1
ATOM 2909 C C . GLN A 1 371 ? -36.046 -0.485 40.704 1.00 91.56 371 GLN A C 1
ATOM 2911 O O . GLN A 1 371 ? -36.415 0.652 40.406 1.00 91.56 371 GLN A O 1
ATOM 2916 N N . LEU A 1 372 ? -35.658 -1.368 39.780 1.00 93.00 372 LEU A N 1
ATOM 2917 C CA . LEU A 1 372 ? -35.531 -1.152 38.332 1.00 93.00 372 LEU A CA 1
ATOM 2918 C C . LEU A 1 372 ? -36.668 -1.823 37.536 1.00 93.00 372 LEU A C 1
ATOM 2920 O O . LEU A 1 372 ? -36.517 -2.141 36.362 1.00 93.00 372 LEU A O 1
ATOM 2924 N N . GLY A 1 373 ? -37.809 -2.102 38.176 1.00 87.00 373 GLY A N 1
ATOM 2925 C CA . GLY A 1 373 ? -38.953 -2.765 37.530 1.00 87.00 373 GLY A CA 1
ATOM 2926 C C . GLY A 1 373 ? -39.699 -1.898 36.506 1.00 87.00 373 GLY A C 1
ATOM 2927 O O . GLY A 1 373 ? -40.465 -2.428 35.706 1.00 87.00 373 GLY A O 1
ATOM 2928 N N . ASP A 1 374 ? -39.484 -0.582 36.536 1.00 93.75 374 ASP A N 1
ATOM 2929 C CA . ASP A 1 374 ? -39.983 0.355 35.531 1.00 93.75 374 ASP A CA 1
ATOM 2930 C C . ASP A 1 374 ? -39.026 0.407 34.332 1.00 93.75 374 ASP A C 1
ATOM 2932 O O . ASP A 1 374 ? -37.812 0.524 34.506 1.00 93.75 374 ASP A O 1
ATOM 2936 N N . ALA A 1 375 ? -39.571 0.330 33.116 1.00 92.00 375 ALA A N 1
ATOM 2937 C CA . ALA A 1 375 ? -38.764 0.240 31.902 1.00 92.00 375 ALA A CA 1
ATOM 2938 C C . ALA A 1 375 ? -37.905 1.491 31.667 1.00 92.00 375 ALA A C 1
ATOM 2940 O O . ALA A 1 375 ? -36.758 1.362 31.253 1.00 92.00 375 ALA A O 1
ATOM 2941 N N . ILE A 1 376 ? -38.424 2.687 31.965 1.00 94.81 376 ILE A N 1
ATOM 2942 C CA . ILE A 1 376 ? -37.675 3.937 31.787 1.00 94.81 376 ILE A CA 1
ATOM 2943 C C . ILE A 1 376 ? -36.521 3.976 32.787 1.00 94.81 376 ILE A C 1
ATOM 2945 O O . ILE A 1 376 ? -35.388 4.233 32.396 1.00 94.81 376 ILE A O 1
ATOM 2949 N N . LYS A 1 377 ? -36.784 3.638 34.056 1.00 94.62 377 LYS A N 1
ATOM 2950 C CA . LYS A 1 377 ? -35.732 3.561 35.083 1.00 94.62 377 LYS A CA 1
ATOM 2951 C C . LYS A 1 377 ? -34.638 2.560 34.732 1.00 94.62 377 LYS A C 1
ATOM 2953 O O . LYS A 1 377 ? -33.468 2.855 34.953 1.00 94.62 377 LYS A O 1
ATOM 2958 N N . LEU A 1 378 ? -35.006 1.391 34.203 1.00 95.31 378 LEU A N 1
ATOM 2959 C CA . LEU A 1 378 ? -34.029 0.396 33.770 1.00 95.31 378 LEU A CA 1
ATOM 2960 C C . LEU A 1 378 ? -33.128 0.958 32.669 1.00 95.31 378 LEU A C 1
ATOM 2962 O O . LEU A 1 378 ? -31.914 0.870 32.796 1.00 95.31 378 LEU A O 1
ATOM 2966 N N . GLU A 1 379 ? -33.698 1.544 31.616 1.00 96.88 379 GLU A N 1
ATOM 2967 C CA . GLU A 1 379 ? -32.896 2.102 30.521 1.00 96.88 379 GLU A CA 1
ATOM 2968 C C . GLU A 1 379 ? -32.004 3.259 30.990 1.00 96.88 379 GLU A C 1
ATOM 2970 O O . GLU A 1 379 ? -30.832 3.298 30.626 1.00 96.88 379 GLU A O 1
ATOM 2975 N N . THR A 1 380 ? -32.506 4.149 31.855 1.00 96.94 380 THR A N 1
ATOM 2976 C CA . THR A 1 380 ? -31.690 5.214 32.463 1.00 96.94 380 THR A CA 1
ATOM 2977 C C . THR A 1 380 ? -30.509 4.638 33.241 1.00 96.94 380 THR A C 1
ATOM 2979 O O . THR A 1 380 ? -29.379 5.055 33.019 1.00 96.94 380 THR A O 1
ATOM 2982 N N . TYR A 1 381 ? -30.740 3.628 34.081 1.00 97.44 381 TYR A N 1
ATOM 2983 C CA . TYR A 1 381 ? -29.674 2.971 34.836 1.00 97.44 381 TYR A CA 1
ATOM 2984 C C . TYR A 1 381 ? -28.646 2.276 33.928 1.00 97.44 381 TYR A C 1
ATOM 2986 O O . TYR A 1 381 ? -27.444 2.365 34.174 1.00 97.44 381 TYR A O 1
ATOM 2994 N N . LEU A 1 382 ? -29.093 1.590 32.866 1.00 97.88 382 LEU A N 1
ATOM 2995 C CA . LEU A 1 382 ? -28.192 0.959 31.894 1.00 97.88 382 LEU A CA 1
ATOM 2996 C C . LEU A 1 382 ? -27.323 1.999 31.176 1.00 97.88 382 LEU A C 1
ATOM 2998 O O . LEU A 1 382 ? -26.142 1.741 30.938 1.00 97.88 382 LEU A O 1
ATOM 3002 N N . GLU A 1 383 ? -27.899 3.154 30.834 1.00 97.56 383 GLU A N 1
ATOM 3003 C CA . GLU A 1 383 ? -27.169 4.258 30.217 1.00 97.56 383 GLU A CA 1
ATOM 3004 C C . GLU A 1 383 ? -26.154 4.858 31.187 1.00 97.56 383 GLU A C 1
ATOM 3006 O O . GLU A 1 383 ? -24.980 4.934 30.851 1.00 97.56 383 GLU A O 1
ATOM 3011 N N . GLU A 1 384 ? -26.560 5.209 32.405 1.00 97.94 384 GLU A N 1
ATOM 3012 C CA . GLU A 1 384 ? -25.671 5.788 33.420 1.00 97.94 384 GLU A CA 1
ATOM 3013 C C . GLU A 1 384 ? -24.512 4.849 33.776 1.00 97.94 384 GLU A C 1
ATOM 3015 O O . GLU A 1 384 ? -23.356 5.276 33.820 1.00 97.94 384 GLU A O 1
ATOM 3020 N N . ALA A 1 385 ? -24.791 3.551 33.938 1.00 97.81 385 ALA A N 1
ATOM 3021 C CA . ALA A 1 385 ? -23.757 2.548 34.155 1.00 97.81 385 ALA A CA 1
ATOM 3022 C C . ALA A 1 385 ? -22.792 2.481 32.967 1.00 97.81 385 ALA A C 1
ATOM 3024 O O . ALA A 1 385 ? -21.575 2.449 33.147 1.00 97.81 385 ALA A O 1
ATOM 3025 N N . PHE A 1 386 ? -23.312 2.475 31.737 1.00 97.81 386 PHE A N 1
ATOM 3026 C CA . PHE A 1 386 ? -22.467 2.476 30.548 1.00 97.81 386 PHE A CA 1
ATOM 3027 C C . PHE A 1 386 ? -21.637 3.760 30.431 1.00 97.81 386 PHE A C 1
ATOM 3029 O O . PHE A 1 386 ? -20.450 3.679 30.129 1.00 97.81 386 PHE A O 1
ATOM 3036 N N . GLN A 1 387 ? -22.200 4.924 30.749 1.00 97.38 387 GLN A N 1
ATOM 3037 C CA . G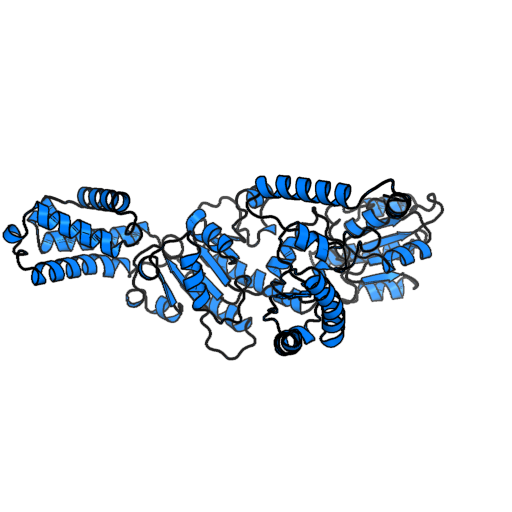LN A 1 387 ? -21.472 6.193 30.770 1.00 97.38 387 GLN A CA 1
ATOM 3038 C C . GLN A 1 387 ? -20.349 6.191 31.816 1.00 97.38 387 GLN A C 1
ATOM 3040 O O . GLN A 1 387 ? -19.246 6.661 31.532 1.00 97.38 387 GLN A O 1
ATOM 3045 N N . ALA A 1 388 ? -20.559 5.568 32.982 1.00 97.81 388 ALA A N 1
ATOM 3046 C CA . ALA A 1 388 ? -19.504 5.376 33.982 1.00 97.81 388 ALA A CA 1
ATOM 3047 C C . ALA A 1 388 ? -18.315 4.544 33.456 1.00 97.81 388 ALA A C 1
ATOM 3049 O O . ALA A 1 388 ? -17.184 4.733 33.906 1.00 97.81 388 ALA A O 1
ATOM 3050 N N . PHE A 1 389 ? -18.543 3.655 32.481 1.00 97.88 389 PHE A N 1
ATOM 3051 C CA . PHE A 1 389 ? -17.478 2.980 31.730 1.00 97.88 389 PHE A CA 1
ATOM 3052 C C . PHE A 1 389 ? -16.893 3.871 30.622 1.00 97.88 389 PHE A C 1
ATOM 3054 O O . PHE A 1 389 ? -15.676 3.949 30.456 1.00 97.88 389 PHE A O 1
ATOM 3061 N N . LEU A 1 390 ? -17.754 4.514 29.833 1.00 96.62 390 LEU A N 1
ATOM 3062 C CA . LEU A 1 390 ? -17.386 5.178 28.585 1.00 96.62 390 LEU A CA 1
ATOM 3063 C C . LEU A 1 390 ? -16.524 6.428 28.791 1.00 96.62 390 LEU A C 1
ATOM 3065 O O . LEU A 1 390 ? -15.582 6.658 28.030 1.00 96.62 390 LEU A O 1
ATOM 3069 N N . VAL A 1 391 ? -16.804 7.199 29.845 1.00 96.31 391 VAL A N 1
ATOM 3070 C CA . VAL A 1 391 ? -16.045 8.408 30.196 1.00 96.31 391 VAL A CA 1
ATOM 3071 C C . VAL A 1 391 ? -14.554 8.090 30.398 1.00 96.31 391 VAL A C 1
ATOM 3073 O O . VAL A 1 391 ? -13.735 8.611 29.642 1.00 96.31 391 VAL A O 1
ATOM 3076 N N . PRO A 1 392 ? -14.153 7.202 31.330 1.00 96.38 392 PRO A N 1
ATOM 3077 C CA . PRO A 1 392 ? -12.749 6.813 31.476 1.00 96.38 392 PRO A CA 1
ATOM 3078 C C . PRO A 1 392 ? -12.204 6.027 30.274 1.00 96.38 392 PRO A C 1
ATOM 3080 O O . PRO A 1 392 ? -11.014 6.128 29.984 1.00 96.38 392 PRO A O 1
ATOM 3083 N N . ARG A 1 393 ? -13.043 5.278 29.540 1.00 96.19 393 ARG A N 1
ATOM 3084 C CA . ARG A 1 393 ? -12.642 4.599 28.290 1.00 96.19 393 ARG A CA 1
ATOM 3085 C C . ARG A 1 393 ? -12.175 5.580 27.210 1.00 96.19 393 ARG A C 1
ATOM 3087 O O . ARG A 1 393 ? -11.337 5.214 26.382 1.00 96.19 393 ARG A O 1
ATOM 3094 N N . SER A 1 394 ? -12.716 6.793 27.243 1.00 96.12 394 SER A N 1
ATOM 3095 C CA . SER A 1 394 ? -12.417 7.873 26.305 1.00 96.12 394 SER A CA 1
ATOM 3096 C C . SER A 1 394 ? -11.428 8.896 26.872 1.00 96.12 394 SER A C 1
ATOM 3098 O O . SER A 1 394 ? -11.190 9.909 26.236 1.00 96.12 394 SER A O 1
ATOM 3100 N N . GLN A 1 395 ? -10.800 8.629 28.025 1.00 95.06 395 GLN A N 1
ATOM 3101 C CA . GLN A 1 395 ? -9.758 9.475 28.628 1.00 95.06 395 GLN A CA 1
ATOM 3102 C C . GLN A 1 395 ? -8.424 8.711 28.768 1.00 95.06 395 GLN A C 1
ATOM 3104 O O . GLN A 1 395 ? -7.980 8.431 29.886 1.00 95.06 395 GLN A O 1
ATOM 3109 N N . PRO A 1 396 ? -7.790 8.310 27.649 1.00 95.81 396 PRO A N 1
ATOM 3110 C CA . PRO A 1 396 ? -6.524 7.589 27.679 1.00 95.81 396 PRO A CA 1
ATOM 3111 C C . PRO A 1 396 ? -5.346 8.498 28.056 1.00 95.81 396 PRO A C 1
ATOM 3113 O O . PRO A 1 396 ? -5.345 9.696 27.770 1.00 95.81 396 PRO A O 1
ATOM 3116 N N . ASP A 1 397 ? -4.300 7.887 28.615 1.00 94.31 397 ASP A N 1
ATOM 3117 C CA . ASP A 1 397 ? -2.969 8.491 28.691 1.00 94.31 397 ASP A CA 1
ATOM 3118 C C . ASP A 1 397 ? -2.214 8.131 27.401 1.00 94.31 397 ASP A C 1
ATOM 3120 O O . ASP A 1 397 ? -1.961 6.950 27.146 1.00 94.31 397 ASP A O 1
ATOM 3124 N N . LEU A 1 398 ? -1.901 9.128 26.568 1.00 95.12 398 LEU A N 1
ATOM 3125 C CA . LEU A 1 398 ? -1.200 8.921 25.295 1.00 95.12 398 LEU A CA 1
ATOM 3126 C C . LEU A 1 398 ? 0.240 8.445 25.527 1.00 95.12 398 LEU A C 1
ATOM 3128 O O . LEU A 1 398 ? 0.875 8.827 26.510 1.00 95.12 398 LEU A O 1
ATOM 3132 N N . PHE A 1 399 ? 0.777 7.656 24.595 1.00 94.94 399 PHE A N 1
ATOM 3133 C CA . PHE A 1 399 ? 2.207 7.354 24.581 1.00 94.94 399 PHE A CA 1
ATOM 3134 C C . PHE A 1 399 ? 3.052 8.612 24.331 1.00 94.94 399 PHE A C 1
ATOM 3136 O O . PHE A 1 399 ? 2.638 9.550 23.640 1.00 94.94 399 PHE A O 1
ATOM 3143 N N . ASP A 1 400 ? 4.276 8.605 24.859 1.00 92.50 400 ASP A N 1
ATOM 3144 C CA . ASP A 1 400 ? 5.230 9.692 24.662 1.00 92.50 400 ASP A CA 1
ATOM 3145 C C . ASP A 1 400 ? 5.506 9.910 23.164 1.00 92.50 400 ASP A C 1
ATOM 3147 O O . ASP A 1 400 ? 5.787 8.978 22.409 1.00 92.50 400 ASP A O 1
ATOM 3151 N N . GLY A 1 401 ? 5.458 11.165 22.713 1.00 90.56 401 GLY A N 1
ATOM 3152 C CA . GLY A 1 401 ? 5.753 11.511 21.319 1.00 90.56 401 GLY A CA 1
ATOM 3153 C C . GLY A 1 401 ? 4.543 11.565 20.380 1.00 90.56 401 GLY A C 1
ATOM 3154 O O . GLY A 1 401 ? 4.694 12.040 19.252 1.00 90.56 401 GLY A O 1
ATOM 3155 N N . VAL A 1 402 ? 3.354 11.117 20.808 1.00 94.94 402 VAL A N 1
ATOM 3156 C CA . VAL A 1 402 ? 2.134 11.126 19.972 1.00 94.94 402 VAL A CA 1
ATOM 3157 C C . VAL A 1 402 ? 1.752 12.547 19.543 1.00 94.94 402 VAL A C 1
ATOM 3159 O O . VAL A 1 402 ? 1.388 12.773 18.389 1.00 94.94 402 VAL A O 1
ATOM 3162 N N . GLU A 1 403 ? 1.912 13.532 20.426 1.00 93.44 403 GLU A N 1
ATOM 3163 C CA . GLU A 1 403 ? 1.624 14.929 20.091 1.00 93.44 403 GLU A CA 1
ATOM 3164 C C . GLU A 1 403 ? 2.578 15.468 19.011 1.00 93.44 403 GLU A C 1
ATOM 3166 O O . GLU A 1 403 ? 2.184 16.016 17.978 1.00 93.44 403 GLU A O 1
ATOM 3171 N N . GLN A 1 404 ? 3.876 15.231 19.180 1.00 94.12 404 GLN A N 1
ATOM 3172 C CA . GLN A 1 404 ? 4.884 15.645 18.207 1.00 94.12 404 GLN A CA 1
ATOM 3173 C C . GLN A 1 404 ? 4.682 14.938 16.859 1.00 94.12 404 GLN A C 1
ATOM 3175 O O . GLN A 1 404 ? 4.911 15.536 15.802 1.00 94.12 404 GLN A O 1
ATOM 3180 N N . LEU A 1 405 ? 4.223 13.684 16.884 1.00 96.12 405 LEU A N 1
ATOM 3181 C CA . LEU A 1 405 ? 3.876 12.921 15.693 1.00 96.12 405 LEU A CA 1
ATOM 3182 C C . LEU A 1 405 ? 2.736 13.583 14.910 1.00 96.12 405 LEU A C 1
ATOM 3184 O O . LEU A 1 405 ? 2.899 13.809 13.710 1.00 96.12 405 LEU A O 1
ATOM 3188 N N . PHE A 1 406 ? 1.612 13.918 15.552 1.00 96.31 406 PHE A N 1
ATOM 3189 C CA . PHE A 1 406 ? 0.464 14.516 14.857 1.00 96.31 406 PHE A CA 1
ATOM 3190 C C . PHE A 1 406 ? 0.824 15.860 14.222 1.00 96.31 406 PHE A C 1
ATOM 3192 O O . PHE A 1 406 ? 0.577 16.063 13.031 1.00 96.31 406 PHE A O 1
ATOM 3199 N N . GLN A 1 407 ? 1.501 16.738 14.968 1.00 94.44 407 GLN A N 1
ATOM 3200 C CA . GLN A 1 407 ? 1.980 18.021 14.441 1.00 94.44 407 GLN A CA 1
ATOM 3201 C C . GLN A 1 407 ? 2.931 17.834 13.254 1.00 94.44 407 GLN A C 1
ATOM 3203 O O . GLN A 1 407 ? 2.806 18.507 12.225 1.00 94.44 407 GLN A O 1
ATOM 3208 N N . GLY A 1 408 ? 3.887 16.911 13.384 1.00 95.00 408 GLY A N 1
ATOM 3209 C CA . GLY A 1 408 ? 4.862 16.624 12.340 1.00 95.00 408 GLY A CA 1
ATOM 3210 C C . GLY A 1 408 ? 4.220 16.061 11.074 1.00 95.00 408 GLY A C 1
ATOM 3211 O O . GLY A 1 408 ? 4.597 16.461 9.970 1.00 95.00 408 GLY A O 1
ATOM 3212 N N . LEU A 1 409 ? 3.240 15.166 11.224 1.00 95.69 409 LEU A N 1
ATOM 3213 C CA . LEU A 1 409 ? 2.507 14.594 10.100 1.00 95.69 409 LEU A CA 1
ATOM 3214 C C . LEU A 1 409 ? 1.668 15.647 9.399 1.00 95.69 409 LEU A C 1
ATOM 3216 O O . LEU A 1 409 ? 1.776 15.772 8.186 1.00 95.69 409 LEU A O 1
ATOM 3220 N N . GLU A 1 410 ? 0.894 16.454 10.121 1.00 93.12 410 GLU A N 1
ATOM 3221 C CA . GLU A 1 410 ? 0.135 17.526 9.481 1.00 93.12 410 GLU A CA 1
ATOM 3222 C C . GLU A 1 410 ? 1.028 18.473 8.682 1.00 93.12 410 GLU A C 1
ATOM 3224 O O . GLU A 1 410 ? 0.673 18.846 7.565 1.00 93.12 410 GLU A O 1
ATOM 3229 N N . MET A 1 411 ? 2.184 18.854 9.230 1.00 90.94 411 MET A N 1
ATOM 3230 C CA . MET A 1 411 ? 3.130 19.727 8.540 1.00 90.94 411 MET A CA 1
ATOM 3231 C C . MET A 1 411 ? 3.659 19.081 7.252 1.00 90.94 411 MET A C 1
ATOM 3233 O O . MET A 1 411 ? 3.665 19.723 6.200 1.00 90.94 411 MET A O 1
ATOM 3237 N N . GLU A 1 412 ? 4.062 17.809 7.307 1.00 92.31 412 GLU A N 1
ATOM 3238 C CA . GLU A 1 412 ? 4.565 17.071 6.141 1.00 92.31 412 GLU A CA 1
ATOM 3239 C C . GLU A 1 412 ? 3.472 16.847 5.082 1.00 92.31 412 GLU A C 1
ATOM 3241 O O . GLU A 1 412 ? 3.703 17.028 3.881 1.00 92.31 412 GLU A O 1
ATOM 3246 N N . LEU A 1 413 ? 2.256 16.499 5.511 1.00 90.75 413 LEU A N 1
ATOM 3247 C CA . LEU A 1 413 ? 1.121 16.295 4.617 1.00 90.75 413 LEU A CA 1
ATOM 3248 C C . LEU A 1 413 ? 0.713 17.623 3.966 1.00 90.75 413 LEU A C 1
ATOM 3250 O O . LEU A 1 413 ? 0.644 17.681 2.742 1.00 90.75 413 LEU A O 1
ATOM 3254 N N . LYS A 1 414 ? 0.588 18.725 4.719 1.00 87.69 414 LYS A N 1
ATOM 3255 C CA . LYS A 1 414 ? 0.322 20.069 4.163 1.00 87.69 414 LYS A CA 1
ATOM 3256 C C . LYS A 1 414 ? 1.387 20.484 3.141 1.00 87.69 414 LYS A C 1
ATOM 3258 O O . LYS A 1 414 ? 1.045 20.971 2.069 1.00 87.69 414 LYS A O 1
ATOM 3263 N N . ALA A 1 415 ? 2.668 20.226 3.414 1.00 79.81 415 ALA A N 1
ATOM 3264 C CA . ALA A 1 415 ? 3.766 20.555 2.499 1.00 79.81 415 ALA A CA 1
ATOM 3265 C C . ALA A 1 415 ? 3.795 19.709 1.209 1.00 79.81 415 ALA A C 1
ATOM 3267 O O . ALA A 1 415 ? 4.451 20.083 0.235 1.00 79.81 415 ALA A O 1
ATOM 3268 N N . SER A 1 416 ? 3.135 18.549 1.195 1.00 67.00 416 SER A N 1
ATOM 3269 C CA . SER A 1 416 ? 3.015 17.683 0.012 1.00 67.00 416 SER A CA 1
ATOM 3270 C C . SER A 1 416 ? 1.735 17.933 -0.798 1.00 67.00 416 SER A C 1
ATOM 3272 O O . SER A 1 416 ? 1.577 17.369 -1.885 1.00 67.00 416 SER A O 1
ATOM 3274 N N . HIS A 1 417 ? 0.846 18.809 -0.317 1.00 67.69 417 HIS A N 1
ATOM 3275 C CA . HIS A 1 417 ? -0.366 19.217 -1.021 1.00 67.69 417 HIS A CA 1
ATOM 3276 C C . HIS A 1 417 ? -0.114 20.442 -1.902 1.00 67.69 417 HIS A C 1
ATOM 3278 O O . HIS A 1 417 ? 0.479 21.430 -1.486 1.00 67.69 417 HIS A O 1
ATOM 3284 N N . THR A 1 418 ? -0.605 20.387 -3.139 1.00 56.22 418 THR A N 1
ATOM 3285 C CA . THR A 1 418 ? -0.549 21.499 -4.104 1.00 56.22 418 THR A CA 1
ATOM 3286 C C . THR A 1 418 ? -1.875 22.260 -4.219 1.00 56.22 418 THR A C 1
ATOM 3288 O O . THR A 1 418 ? -1.994 23.147 -5.061 1.00 56.22 418 THR A O 1
ATOM 3291 N N . GLY A 1 419 ? -2.877 21.904 -3.409 1.00 53.62 419 GLY A N 1
ATOM 3292 C CA . GLY A 1 419 ? -4.210 22.513 -3.394 1.00 53.62 419 GLY A CA 1
ATOM 3293 C C . GLY A 1 419 ? -4.471 23.323 -2.123 1.00 53.62 419 GLY A C 1
ATOM 3294 O O . GLY A 1 419 ? -3.862 23.074 -1.089 1.00 53.62 419 GLY A O 1
ATOM 3295 N N . THR A 1 420 ? -5.388 24.284 -2.213 1.00 46.72 420 THR A N 1
ATOM 3296 C CA . THR A 1 420 ? -5.766 25.244 -1.158 1.00 46.72 420 THR A CA 1
ATOM 3297 C C . THR A 1 420 ? -6.855 24.748 -0.196 1.00 46.72 420 THR A C 1
ATOM 3299 O O . THR A 1 420 ? -7.413 25.556 0.542 1.00 46.72 420 THR A O 1
ATOM 3302 N N . ASP A 1 421 ? -7.185 23.455 -0.188 1.00 53.47 421 ASP A N 1
ATOM 3303 C CA . ASP A 1 421 ? -8.348 22.952 0.551 1.00 53.47 421 ASP A CA 1
ATOM 3304 C C . ASP A 1 421 ? -8.009 22.465 1.964 1.00 53.47 421 ASP A C 1
ATOM 3306 O O . ASP A 1 421 ? -6.987 21.821 2.202 1.00 53.47 421 ASP A O 1
ATOM 3310 N N . SER A 1 422 ? -8.942 22.711 2.889 1.00 64.75 422 SER A N 1
ATOM 3311 C CA . SER A 1 422 ? -9.012 22.177 4.255 1.00 64.75 422 SER A CA 1
ATOM 3312 C C . SER A 1 422 ? -9.342 20.674 4.268 1.00 64.75 422 SER A C 1
ATOM 3314 O O . SER A 1 422 ? -10.289 20.237 4.924 1.00 64.75 422 SER A O 1
ATOM 3316 N N . ALA A 1 423 ? -8.633 19.887 3.461 1.00 68.62 423 ALA A N 1
ATOM 3317 C CA . ALA A 1 423 ? -8.845 18.452 3.367 1.00 68.62 423 ALA A CA 1
ATOM 3318 C C . ALA A 1 423 ? -8.470 17.766 4.694 1.00 68.62 423 ALA A C 1
ATOM 3320 O O . ALA A 1 423 ? -7.491 18.171 5.328 1.00 68.62 423 ALA A O 1
ATOM 3321 N N . PRO A 1 424 ? -9.210 16.723 5.113 1.00 75.94 424 PRO A N 1
ATOM 3322 C CA . PRO A 1 424 ? -8.844 15.945 6.287 1.00 75.94 424 PRO A CA 1
ATOM 3323 C C . PRO A 1 424 ? -7.497 15.261 6.049 1.00 75.94 424 PRO A C 1
ATOM 3325 O O . PRO A 1 424 ? -7.285 14.636 5.008 1.00 75.94 424 PRO A O 1
ATOM 3328 N N . LEU A 1 425 ? -6.590 15.400 7.013 1.00 89.06 425 LEU A N 1
ATOM 3329 C CA . LEU A 1 425 ? -5.227 14.867 6.928 1.00 89.06 425 LEU A CA 1
ATOM 3330 C C . LEU A 1 425 ? -5.066 13.617 7.784 1.00 89.06 425 LEU A C 1
ATOM 3332 O O . LEU A 1 425 ? -4.477 12.635 7.334 1.00 89.06 425 LEU A O 1
ATOM 3336 N N . LEU A 1 426 ? -5.605 13.661 9.002 1.00 96.69 426 LEU A N 1
ATOM 3337 C CA . LEU A 1 426 ? -5.511 12.595 9.988 1.00 96.69 426 LEU A CA 1
ATOM 3338 C C . LEU A 1 426 ? -6.910 12.097 10.359 1.00 96.69 426 LEU A C 1
ATOM 3340 O O . LEU A 1 426 ? -7.857 12.883 10.439 1.00 96.69 426 LEU A O 1
ATOM 3344 N N . GLY A 1 427 ? -7.040 10.797 10.597 1.00 97.19 427 GLY A N 1
ATOM 3345 C CA . GLY A 1 427 ? -8.279 10.194 11.079 1.00 97.19 427 GLY A CA 1
ATOM 3346 C C . GLY A 1 427 ? -8.040 8.905 11.854 1.00 97.19 427 GLY A C 1
ATOM 3347 O O . GLY A 1 427 ? -6.914 8.425 11.963 1.00 97.19 427 GLY A O 1
ATOM 3348 N N . VAL A 1 428 ? -9.115 8.329 12.378 1.00 98.12 428 VAL A N 1
ATOM 3349 C CA . VAL A 1 428 ? -9.063 7.122 13.213 1.00 98.12 428 VAL A CA 1
ATOM 3350 C C . VAL A 1 428 ? -9.931 6.013 12.627 1.00 98.12 428 VAL A C 1
ATOM 3352 O O . VAL A 1 428 ? -11.030 6.279 12.133 1.00 98.12 428 VAL A O 1
ATOM 3355 N N . ILE A 1 429 ? -9.452 4.769 12.715 1.00 98.12 429 ILE A N 1
ATOM 3356 C CA . ILE A 1 429 ? -10.212 3.547 12.432 1.00 98.12 429 ILE A CA 1
ATOM 3357 C C . ILE A 1 429 ? -10.041 2.591 13.614 1.00 98.12 429 ILE A C 1
ATOM 3359 O O . ILE A 1 429 ? -8.954 2.053 13.810 1.00 98.12 429 ILE A O 1
ATOM 3363 N N . THR A 1 430 ? -11.103 2.340 14.379 1.00 97.12 430 THR A N 1
ATOM 3364 C CA . THR A 1 430 ? -11.039 1.541 15.615 1.00 97.12 430 THR A CA 1
ATOM 3365 C C . THR A 1 430 ? -12.099 0.440 15.662 1.00 97.12 430 THR A C 1
ATOM 3367 O O . THR A 1 430 ? -13.215 0.607 15.172 1.00 97.12 430 THR A O 1
ATOM 3370 N N . ASN A 1 431 ? -11.757 -0.695 16.278 1.00 96.00 431 ASN A N 1
ATOM 3371 C CA . ASN A 1 431 ? -12.728 -1.738 16.633 1.00 96.00 431 ASN A CA 1
ATOM 3372 C C . ASN A 1 431 ? -13.400 -1.486 17.993 1.00 96.00 431 ASN A C 1
ATOM 3374 O O . ASN A 1 431 ? -14.353 -2.181 18.335 1.00 96.00 431 ASN A O 1
ATOM 3378 N N . GLY A 1 432 ? -12.889 -0.534 18.777 1.00 92.06 432 GLY A N 1
ATOM 3379 C CA . GLY A 1 432 ? -13.425 -0.174 20.082 1.00 92.06 432 GLY A CA 1
ATOM 3380 C C . GLY A 1 432 ? -14.587 0.816 20.007 1.00 92.06 432 GLY A C 1
ATOM 3381 O O . GLY A 1 432 ? -15.025 1.234 18.936 1.00 92.06 432 GLY A O 1
ATOM 3382 N N . ASN A 1 433 ? -15.055 1.216 21.187 1.00 92.31 433 ASN A N 1
ATOM 3383 C CA . ASN A 1 433 ? -16.185 2.122 21.392 1.00 92.31 433 ASN A CA 1
ATOM 3384 C C . ASN A 1 433 ? -15.772 3.432 22.085 1.00 92.31 433 ASN A C 1
ATOM 3386 O O . ASN A 1 433 ? -16.526 3.982 22.875 1.00 92.31 433 ASN A O 1
ATOM 3390 N N . CYS A 1 434 ? -14.548 3.903 21.844 1.00 92.19 434 CYS A N 1
ATOM 3391 C CA . CYS A 1 434 ? -14.112 5.213 22.325 1.00 92.19 434 CYS A CA 1
ATOM 3392 C C . CYS A 1 434 ? -14.944 6.329 21.673 1.00 92.19 434 CYS A C 1
ATOM 3394 O O . CYS A 1 434 ? -15.254 6.236 20.485 1.00 92.19 434 CYS A O 1
ATOM 3396 N N . GLU A 1 435 ? -15.238 7.402 22.411 1.00 91.75 435 GLU A N 1
ATOM 3397 C CA . GLU A 1 435 ? -15.911 8.591 21.881 1.00 91.75 435 GLU A CA 1
ATOM 3398 C C . GLU A 1 435 ? -14.927 9.734 21.631 1.00 91.75 435 GLU A C 1
ATOM 3400 O O . GLU A 1 435 ? -14.091 10.058 22.474 1.00 91.75 435 GLU A O 1
ATOM 3405 N N . MET A 1 436 ? -15.061 10.378 20.469 1.00 92.69 436 MET A N 1
ATOM 3406 C CA . MET A 1 436 ? -14.169 11.454 20.036 1.00 92.69 436 MET A CA 1
ATOM 3407 C C . MET A 1 436 ? -14.223 12.655 20.987 1.00 92.69 436 MET A C 1
ATOM 3409 O O . MET A 1 436 ? -13.187 13.214 21.335 1.00 92.69 436 MET A O 1
ATOM 3413 N N . ASP A 1 437 ? -15.422 13.009 21.452 1.00 92.12 437 ASP A N 1
ATOM 3414 C CA . ASP A 1 437 ? -15.650 14.168 22.320 1.00 92.12 437 ASP A CA 1
ATOM 3415 C C . ASP A 1 437 ? -15.062 13.979 23.729 1.00 92.12 437 ASP A C 1
ATOM 3417 O O . ASP A 1 437 ? -14.785 14.962 24.420 1.00 92.12 437 ASP A O 1
ATOM 3421 N N . GLY A 1 438 ? -14.833 12.727 24.145 1.00 91.00 438 GLY A N 1
ATOM 3422 C CA . GLY A 1 438 ? -14.199 12.389 25.419 1.00 91.00 438 GLY A CA 1
ATOM 3423 C C . GLY A 1 438 ? -12.669 12.436 25.389 1.00 91.00 438 GLY A C 1
ATOM 3424 O O . GLY A 1 438 ? -12.055 12.618 26.442 1.00 91.00 438 GLY A O 1
ATOM 3425 N N . LEU A 1 439 ? -12.059 12.309 24.202 1.00 94.81 439 LEU A N 1
ATOM 3426 C CA . LEU A 1 439 ? -10.602 12.278 24.034 1.00 94.81 439 LEU A CA 1
ATOM 3427 C C . LEU A 1 439 ? -9.950 13.616 24.414 1.00 94.81 439 LEU A C 1
ATOM 3429 O O . LEU A 1 439 ? -10.606 14.657 24.360 1.00 94.81 439 LEU A O 1
ATOM 3433 N N . PRO A 1 440 ? -8.646 13.644 24.758 1.00 93.00 440 PRO A N 1
ATOM 3434 C CA . PRO A 1 440 ? -7.947 14.888 25.067 1.00 93.00 440 PRO A CA 1
ATOM 3435 C C . PRO A 1 440 ? -8.145 15.943 23.974 1.00 93.00 440 PRO A C 1
ATOM 3437 O O . PRO A 1 440 ? -8.039 15.638 22.788 1.00 93.00 440 PRO A O 1
ATOM 3440 N N . LYS A 1 441 ? -8.385 17.203 24.362 1.00 91.25 441 LYS A N 1
ATOM 3441 C CA . LYS A 1 441 ? -8.691 18.296 23.418 1.00 91.25 441 LYS A CA 1
ATOM 3442 C C . LYS A 1 441 ? -7.670 18.401 22.281 1.00 91.25 441 LYS A C 1
ATOM 3444 O O . LYS A 1 441 ? -8.037 18.564 21.125 1.00 91.25 441 LYS A O 1
ATOM 3449 N N . TYR A 1 442 ? -6.402 18.218 22.625 1.00 89.81 442 TYR A N 1
ATOM 3450 C CA . TYR A 1 442 ? -5.301 18.164 21.677 1.00 89.81 442 TYR A CA 1
ATOM 3451 C C . TYR A 1 442 ? -5.494 17.091 20.583 1.00 89.81 442 TYR A C 1
ATOM 3453 O O . TYR A 1 442 ? -5.304 17.364 19.403 1.00 89.81 442 TYR A O 1
ATOM 3461 N N . PHE A 1 443 ? -5.930 15.883 20.953 1.00 93.62 443 PHE A N 1
ATOM 3462 C CA . PHE A 1 443 ? -6.241 14.808 20.007 1.00 93.62 443 PHE A CA 1
ATOM 3463 C C . PHE A 1 443 ? -7.386 15.209 19.069 1.00 93.62 443 PHE A C 1
ATOM 3465 O O . PHE A 1 443 ? -7.319 14.987 17.858 1.00 93.62 443 PHE A O 1
ATOM 3472 N N . GLN A 1 444 ? -8.418 15.846 19.634 1.00 93.44 444 GLN A N 1
ATOM 3473 C CA . GLN A 1 444 ? -9.579 16.318 18.883 1.00 93.44 444 GLN A CA 1
ATOM 3474 C C . GLN A 1 444 ? -9.226 17.366 17.830 1.00 93.44 444 GLN A C 1
ATOM 3476 O O . GLN A 1 444 ? -9.794 17.362 16.743 1.00 93.44 444 GLN A O 1
ATOM 3481 N N . ASP A 1 445 ? -8.274 18.244 18.141 1.00 91.81 445 ASP A N 1
ATOM 3482 C CA . ASP A 1 445 ? -7.865 19.321 17.243 1.00 91.81 445 ASP A CA 1
ATOM 3483 C C . ASP A 1 445 ? -7.079 18.809 16.017 1.00 91.81 445 ASP A C 1
ATOM 3485 O O . ASP A 1 445 ? -7.014 19.503 15.002 1.00 91.81 445 ASP A O 1
ATOM 3489 N N . HIS A 1 446 ? -6.522 17.594 16.089 1.00 93.38 446 HIS A N 1
ATOM 3490 C CA . HIS A 1 446 ? -5.722 16.980 15.023 1.00 93.38 446 HIS A CA 1
ATOM 3491 C C . HIS A 1 446 ? -6.480 15.937 14.187 1.00 93.38 446 HIS A C 1
ATOM 3493 O O . HIS A 1 446 ? -6.261 15.827 12.977 1.00 93.38 446 HIS A O 1
ATOM 3499 N N . MET A 1 447 ? -7.377 15.155 14.791 1.00 94.69 447 MET A N 1
ATOM 3500 C CA . MET A 1 447 ? -8.104 14.105 14.070 1.00 94.69 447 MET A CA 1
ATOM 3501 C C . MET A 1 447 ? -9.376 14.654 13.431 1.00 94.69 447 MET A C 1
ATOM 3503 O O . MET A 1 447 ? -10.310 15.074 14.105 1.00 94.69 447 MET A O 1
ATOM 3507 N N . SER A 1 448 ? -9.450 14.600 12.102 1.00 93.56 448 SER A N 1
ATOM 3508 C CA . SER A 1 448 ? -10.581 15.155 11.350 1.00 93.56 448 SER A CA 1
ATOM 3509 C C . SER A 1 448 ? -11.841 14.285 11.412 1.00 93.56 448 SER A C 1
ATOM 3511 O O . SER A 1 448 ? -12.940 14.767 11.143 1.00 93.56 448 SER A O 1
ATOM 3513 N N . PHE A 1 449 ? -11.691 12.990 11.696 1.00 95.38 449 PHE A N 1
ATOM 3514 C CA . PHE A 1 449 ? -12.796 12.043 11.813 1.00 95.38 449 PHE A CA 1
ATOM 3515 C C . PHE A 1 449 ? -12.377 10.784 12.582 1.00 95.38 449 PHE A C 1
ATOM 3517 O O . PHE A 1 449 ? -11.196 10.438 12.643 1.00 95.38 449 PHE A O 1
ATOM 3524 N N . MET A 1 450 ? -13.373 10.045 13.071 1.00 96.69 450 MET A N 1
ATOM 3525 C CA . MET A 1 450 ? -13.218 8.713 13.652 1.00 96.69 450 MET A CA 1
ATOM 3526 C C . MET A 1 450 ? -14.256 7.760 13.054 1.00 96.69 450 MET A C 1
ATOM 3528 O O . MET A 1 450 ? -15.429 8.111 12.924 1.00 96.69 450 MET A O 1
ATOM 3532 N N . VAL A 1 451 ? -13.816 6.564 12.663 1.00 97.06 451 VAL A N 1
ATOM 3533 C CA . VAL A 1 451 ? -14.661 5.473 12.167 1.00 97.06 451 VAL A CA 1
ATOM 3534 C C . VAL A 1 451 ? -14.526 4.292 13.123 1.00 97.06 451 VAL A C 1
ATOM 3536 O O . VAL A 1 451 ? -13.434 3.749 13.281 1.00 97.06 451 VAL A O 1
ATOM 3539 N N . SER A 1 452 ? -15.628 3.897 13.758 1.00 96.38 452 SER A N 1
ATOM 3540 C CA . SER A 1 452 ? -15.679 2.739 14.653 1.00 96.38 452 SER A CA 1
ATOM 3541 C C . SER A 1 452 ? -16.394 1.551 14.006 1.00 96.38 452 SER A C 1
ATOM 3543 O O . SER A 1 452 ? -17.206 1.718 13.090 1.00 96.38 452 SER A O 1
ATOM 3545 N N . ALA A 1 453 ? -16.115 0.346 14.506 1.00 94.88 453 ALA A N 1
ATOM 3546 C CA . ALA A 1 453 ? -16.832 -0.862 14.104 1.00 94.88 453 ALA A CA 1
ATOM 3547 C C . ALA A 1 453 ? -18.342 -0.756 14.370 1.00 94.88 453 ALA A C 1
ATOM 3549 O O . ALA A 1 453 ? -19.124 -1.187 13.529 1.00 94.88 453 ALA A O 1
ATOM 3550 N N . GLU A 1 454 ? -18.737 -0.136 15.486 1.00 92.25 454 GLU A N 1
ATOM 3551 C CA . GLU A 1 454 ? -20.137 0.140 15.842 1.00 92.25 454 GLU A CA 1
ATOM 3552 C C . GLU A 1 454 ? -20.823 1.032 14.793 1.00 92.25 454 GLU A C 1
ATOM 3554 O O . GLU A 1 454 ? -21.894 0.696 14.297 1.00 92.25 454 GLU A O 1
ATOM 3559 N N . LEU A 1 455 ? -20.171 2.123 14.368 1.00 91.38 455 LEU A N 1
ATOM 3560 C CA . LEU A 1 455 ? -20.728 3.048 13.375 1.00 91.38 455 LEU A CA 1
ATOM 3561 C C . LEU A 1 455 ? -20.938 2.389 12.002 1.00 91.38 455 LEU A C 1
ATOM 3563 O O . LEU A 1 455 ? -21.871 2.737 11.278 1.00 91.38 455 LEU A O 1
ATOM 3567 N N . VAL A 1 456 ? -20.037 1.485 11.614 1.00 93.75 456 VAL A N 1
ATOM 3568 C CA . VAL A 1 456 ? -20.052 0.839 10.291 1.00 93.75 456 VAL A CA 1
ATOM 3569 C C . VAL A 1 456 ? -20.839 -0.476 10.294 1.00 93.75 456 VAL A C 1
ATOM 3571 O O . VAL A 1 456 ? -21.300 -0.913 9.241 1.00 93.75 456 VAL A O 1
ATOM 3574 N N . GLY A 1 457 ? -21.000 -1.110 11.455 1.00 92.19 457 GLY A N 1
ATOM 3575 C CA . GLY A 1 457 ? -21.595 -2.438 11.606 1.00 92.19 457 GLY A CA 1
ATOM 3576 C C . GLY A 1 457 ? -20.632 -3.594 11.299 1.00 92.19 457 GLY A C 1
ATOM 3577 O O . GLY A 1 457 ? -21.059 -4.728 11.085 1.00 92.19 457 GLY A O 1
ATOM 3578 N N . THR A 1 458 ? -19.327 -3.334 11.164 1.00 92.88 458 THR A N 1
ATOM 3579 C CA . THR A 1 458 ? -18.320 -4.372 10.886 1.00 92.88 458 THR A CA 1
ATOM 3580 C C . THR A 1 458 ? -16.930 -3.930 11.360 1.00 92.88 458 THR A C 1
ATOM 3582 O O . THR A 1 458 ? -16.536 -2.797 11.078 1.00 92.88 458 THR A O 1
ATOM 3585 N N . PRO A 1 459 ? -16.147 -4.806 12.021 1.00 95.44 459 PRO A N 1
ATOM 3586 C CA . PRO A 1 459 ? -14.811 -4.474 12.503 1.00 95.44 459 PRO A CA 1
ATOM 3587 C C . PRO A 1 459 ? -13.722 -4.691 11.441 1.00 95.44 459 PRO A C 1
ATOM 3589 O O . PRO A 1 459 ? -13.899 -5.414 10.454 1.00 95.44 459 PRO A O 1
ATOM 3592 N N . LYS A 1 460 ? -12.538 -4.124 11.683 1.00 97.25 460 LYS A N 1
ATOM 3593 C CA . LYS A 1 460 ? -11.281 -4.590 11.080 1.00 97.25 460 LYS A CA 1
ATOM 3594 C C . LYS A 1 460 ? -11.115 -6.087 11.393 1.00 97.25 460 LYS A C 1
ATOM 3596 O O . LYS A 1 460 ? -11.430 -6.478 12.520 1.00 97.25 460 LYS A O 1
ATOM 3601 N N . PRO A 1 461 ? -10.660 -6.924 10.441 1.00 96.44 461 PRO A N 1
ATOM 3602 C CA . PRO A 1 461 ? -9.993 -6.575 9.179 1.00 96.44 461 PRO A CA 1
ATOM 3603 C C . PRO A 1 461 ? -10.902 -6.368 7.953 1.00 96.44 461 PRO A C 1
ATOM 3605 O O . PRO A 1 461 ? -10.406 -6.363 6.821 1.00 96.44 461 PRO A O 1
ATOM 3608 N N . SER A 1 462 ? -12.222 -6.248 8.118 1.00 94.44 462 SER A N 1
ATOM 3609 C CA . SER A 1 462 ? -13.126 -6.109 6.971 1.00 94.44 462 SER A CA 1
ATOM 3610 C C . SER A 1 462 ? -12.802 -4.876 6.134 1.00 94.44 462 SER A C 1
ATOM 3612 O O . SER A 1 462 ? -12.653 -3.775 6.654 1.00 94.44 462 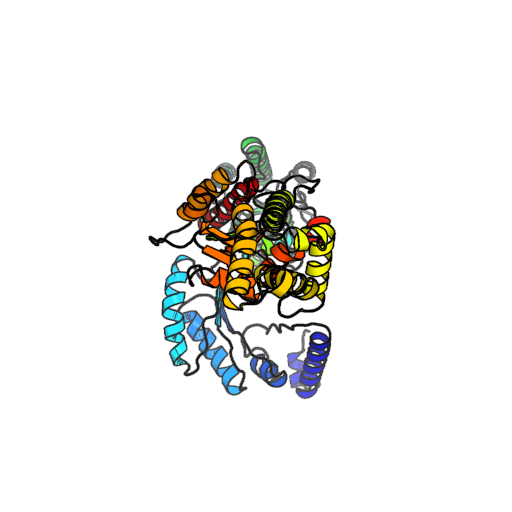SER A O 1
ATOM 3614 N N . ARG A 1 463 ? -12.793 -5.026 4.806 1.00 92.69 463 ARG A N 1
ATOM 3615 C CA . ARG A 1 463 ? -12.584 -3.908 3.875 1.00 92.69 463 ARG A CA 1
ATOM 3616 C C . ARG A 1 463 ? -13.607 -2.778 4.058 1.00 92.69 463 ARG A C 1
ATOM 3618 O O . ARG A 1 463 ? -13.281 -1.626 3.791 1.00 92.69 463 ARG A O 1
ATOM 3625 N N . VAL A 1 464 ? -14.813 -3.093 4.534 1.00 93.94 464 VAL A N 1
ATOM 3626 C CA . VAL A 1 464 ? -15.929 -2.141 4.668 1.00 93.94 464 VAL A CA 1
ATOM 3627 C C . VAL A 1 464 ? -15.585 -0.977 5.605 1.00 93.94 464 VAL A C 1
ATOM 3629 O O . VAL A 1 464 ? -15.873 0.172 5.273 1.00 93.94 464 VAL A O 1
ATOM 3632 N N . ILE A 1 465 ? -14.907 -1.235 6.730 1.00 97.25 465 ILE A N 1
ATOM 3633 C CA . ILE A 1 465 ? -14.535 -0.172 7.680 1.00 97.25 465 ILE A CA 1
ATOM 3634 C C . ILE A 1 465 ? -13.461 0.761 7.099 1.00 97.25 465 ILE A C 1
ATOM 3636 O O . ILE A 1 465 ? -13.543 1.981 7.243 1.00 97.25 465 ILE A O 1
ATOM 3640 N N . PHE A 1 466 ? -12.504 0.210 6.346 1.00 97.12 466 PHE A N 1
ATOM 3641 C CA . PHE A 1 466 ? -11.504 1.003 5.631 1.00 97.12 466 PHE A CA 1
ATOM 3642 C C . PHE A 1 466 ? -12.138 1.812 4.499 1.00 97.12 466 PHE A C 1
ATOM 3644 O O . PHE A 1 466 ? -11.775 2.966 4.298 1.00 97.12 466 PHE A O 1
ATOM 3651 N N . ASP A 1 467 ? -13.114 1.251 3.781 1.00 90.75 467 ASP A N 1
ATOM 3652 C CA . ASP A 1 467 ? -13.859 1.961 2.737 1.00 90.75 467 ASP A CA 1
ATOM 3653 C C . ASP A 1 467 ? -14.613 3.173 3.304 1.00 90.75 467 ASP A C 1
ATOM 3655 O O . ASP A 1 467 ? -14.580 4.250 2.703 1.00 90.75 467 ASP A O 1
ATOM 3659 N N . ALA A 1 468 ? -15.222 3.026 4.486 1.00 94.94 468 ALA A N 1
ATOM 3660 C CA . ALA A 1 468 ? -15.886 4.119 5.192 1.00 94.94 468 ALA A CA 1
ATOM 3661 C C . ALA A 1 468 ? -14.910 5.245 5.579 1.00 94.94 468 ALA A C 1
ATOM 3663 O O . ALA A 1 468 ? -15.252 6.422 5.448 1.00 94.94 468 ALA A O 1
ATOM 3664 N N . ALA A 1 469 ? -13.685 4.905 5.995 1.00 96.31 469 ALA A N 1
ATOM 3665 C CA . ALA A 1 469 ? -12.636 5.883 6.286 1.00 96.31 469 ALA A CA 1
ATOM 3666 C C . ALA A 1 469 ? -12.084 6.552 5.015 1.00 96.31 469 ALA A C 1
ATOM 3668 O O . ALA A 1 469 ? -11.943 7.772 4.970 1.00 96.31 469 ALA A O 1
ATOM 3669 N N . VAL A 1 470 ? -11.835 5.785 3.947 1.00 94.31 470 VAL A N 1
ATOM 3670 C CA . VAL A 1 470 ? -11.390 6.313 2.644 1.00 94.31 470 VAL A CA 1
ATOM 3671 C C . VAL A 1 470 ? -12.397 7.326 2.093 1.00 94.31 470 VAL A C 1
ATOM 3673 O O . VAL A 1 470 ? -11.988 8.349 1.548 1.00 94.31 470 VAL A O 1
ATOM 3676 N N . ALA A 1 471 ? -13.699 7.091 2.282 1.00 92.19 471 ALA A N 1
ATOM 3677 C CA . ALA A 1 471 ? -14.760 8.001 1.850 1.00 92.19 471 ALA A CA 1
ATOM 3678 C C . ALA A 1 471 ? -14.759 9.365 2.572 1.00 92.19 471 ALA A C 1
ATOM 3680 O O . ALA A 1 471 ? -15.416 10.293 2.103 1.00 92.19 471 ALA A O 1
ATOM 3681 N N . LYS A 1 472 ? -14.036 9.508 3.694 1.00 94.31 472 LYS A N 1
ATOM 3682 C CA . LYS A 1 472 ? -13.850 10.798 4.377 1.00 94.31 472 LYS A CA 1
ATOM 3683 C C . LYS A 1 472 ? -12.784 11.668 3.710 1.00 94.31 472 LYS A C 1
ATOM 3685 O O . LYS A 1 472 ? -12.825 12.882 3.870 1.00 94.31 472 LYS A O 1
ATOM 3690 N N . PHE A 1 473 ? -11.857 11.079 2.956 1.00 90.06 473 PHE A N 1
ATOM 3691 C CA . PHE A 1 473 ? -10.830 11.818 2.219 1.00 90.06 473 PHE A CA 1
ATOM 3692 C C . PHE A 1 473 ? -11.346 12.328 0.861 1.00 90.06 473 PHE A C 1
ATOM 3694 O O . PHE A 1 473 ? -12.334 11.812 0.331 1.00 90.06 473 PHE A O 1
ATOM 3701 N N . PRO A 1 474 ? -10.679 13.325 0.244 1.00 84.62 474 PRO A N 1
ATOM 3702 C CA . PRO A 1 474 ? -11.055 13.806 -1.081 1.00 84.62 474 PRO A CA 1
ATOM 3703 C C . PRO A 1 474 ? -11.064 12.688 -2.132 1.00 84.62 474 PRO A C 1
ATOM 3705 O O . PRO A 1 474 ? -10.099 11.938 -2.263 1.00 84.62 474 PRO A O 1
ATOM 3708 N N . ALA A 1 475 ? -12.098 12.652 -2.979 1.00 74.06 475 ALA A N 1
ATOM 3709 C CA . ALA A 1 475 ? -12.242 11.656 -4.052 1.00 74.06 475 ALA A CA 1
ATOM 3710 C C . ALA A 1 475 ? -11.090 11.664 -5.083 1.00 74.06 475 ALA A C 1
ATOM 3712 O O . ALA A 1 475 ? -10.932 10.728 -5.866 1.00 74.06 475 ALA A O 1
ATOM 3713 N N . SER A 1 476 ? -10.278 12.726 -5.103 1.00 73.56 476 SER A N 1
ATOM 3714 C CA . SER A 1 476 ? -9.077 12.816 -5.934 1.00 73.56 476 SER A CA 1
ATOM 3715 C C . SER A 1 476 ? -7.918 11.952 -5.419 1.00 73.56 476 SER A C 1
ATOM 3717 O O . SER A 1 476 ? -6.976 11.699 -6.178 1.00 73.56 476 SER A O 1
ATOM 3719 N N . TYR A 1 477 ? -7.958 11.498 -4.162 1.00 80.19 477 TYR A N 1
ATOM 3720 C CA . TYR A 1 477 ? -6.914 10.663 -3.577 1.00 80.19 477 TYR A CA 1
ATOM 3721 C C . TYR A 1 477 ? -7.180 9.209 -3.941 1.00 80.19 477 TYR A C 1
ATOM 3723 O O . TYR A 1 477 ? -8.202 8.625 -3.593 1.00 80.19 477 TYR A O 1
ATOM 3731 N N . SER A 1 478 ? -6.226 8.593 -4.638 1.00 83.50 478 SER A N 1
ATOM 3732 C CA . SER A 1 478 ? -6.192 7.133 -4.694 1.00 83.50 478 SER A CA 1
ATOM 3733 C C . SER A 1 478 ? -5.832 6.579 -3.316 1.00 83.50 478 SER A C 1
ATOM 3735 O O . SER A 1 478 ? -5.122 7.228 -2.549 1.00 83.50 478 SER A O 1
ATOM 3737 N N . ARG A 1 479 ? -6.244 5.342 -3.037 1.00 88.88 479 ARG A N 1
ATOM 3738 C CA . ARG A 1 479 ? -5.956 4.653 -1.767 1.00 88.88 479 ARG A CA 1
ATOM 3739 C C . ARG A 1 479 ? -4.463 4.555 -1.440 1.00 88.88 479 ARG A C 1
ATOM 3741 O O . ARG A 1 479 ? -4.099 4.550 -0.278 1.00 88.88 479 ARG A O 1
ATOM 3748 N N . GLN A 1 480 ? -3.600 4.584 -2.457 1.00 88.69 480 GLN A N 1
ATOM 3749 C CA . GLN A 1 480 ? -2.140 4.600 -2.305 1.00 88.69 480 GLN A CA 1
ATOM 3750 C C . GLN A 1 480 ? -1.586 5.922 -1.737 1.00 88.69 480 GLN A C 1
ATOM 3752 O O . GLN A 1 480 ? -0.441 5.960 -1.296 1.00 88.69 480 GLN A O 1
ATOM 3757 N N . HIS A 1 481 ? -2.376 7.002 -1.722 1.00 90.69 481 HIS A N 1
ATOM 3758 C CA . HIS A 1 481 ? -2.035 8.226 -0.987 1.00 90.69 481 HIS A CA 1
ATOM 3759 C C . HIS A 1 481 ? -2.370 8.123 0.509 1.00 90.69 481 HIS A C 1
ATOM 3761 O O . HIS A 1 481 ? -2.015 9.024 1.267 1.00 90.69 481 HIS A O 1
ATOM 3767 N N . LEU A 1 482 ? -3.093 7.082 0.927 1.00 95.50 482 LEU A N 1
ATOM 3768 C CA . LEU A 1 482 ? -3.575 6.912 2.289 1.00 95.50 482 LEU A CA 1
ATOM 3769 C C . LEU A 1 482 ? -2.777 5.816 2.986 1.00 95.50 482 LEU A C 1
ATOM 3771 O O . LEU A 1 482 ? -2.517 4.758 2.408 1.00 95.50 482 LEU A O 1
ATOM 3775 N N . VAL A 1 483 ? -2.405 6.083 4.232 1.00 97.81 483 VAL A N 1
ATOM 3776 C CA . VAL A 1 483 ? -1.671 5.149 5.084 1.00 97.81 483 VAL A CA 1
ATOM 3777 C C . VAL A 1 483 ? -2.532 4.794 6.287 1.00 97.81 483 VAL A C 1
ATOM 3779 O O . VAL A 1 483 ? -3.146 5.680 6.881 1.00 97.81 483 VAL A O 1
ATOM 3782 N N . HIS A 1 484 ? -2.578 3.518 6.651 1.00 98.69 484 HIS A N 1
ATOM 3783 C CA . HIS A 1 484 ? -3.098 3.079 7.939 1.00 98.69 484 HIS A CA 1
ATOM 3784 C C . HIS A 1 484 ? -1.954 2.633 8.852 1.00 98.69 484 HIS A C 1
ATOM 3786 O O . HIS A 1 484 ? -1.016 1.974 8.400 1.00 98.69 484 HIS A O 1
ATOM 3792 N N . VAL A 1 485 ? -2.031 3.024 10.120 1.00 98.75 485 VAL A N 1
ATOM 3793 C CA . VAL A 1 485 ? -1.037 2.746 11.157 1.00 98.75 485 VAL A CA 1
ATOM 3794 C C . VAL A 1 485 ? -1.728 1.997 12.285 1.00 98.75 485 VAL A C 1
ATOM 3796 O O . VAL A 1 485 ? -2.721 2.499 12.808 1.00 98.75 485 VAL A O 1
ATOM 3799 N N . GLY A 1 486 ? -1.203 0.837 12.665 1.00 98.25 486 GLY A N 1
ATOM 3800 C CA . GLY A 1 486 ? -1.739 0.050 13.776 1.00 98.25 486 GLY A CA 1
ATOM 3801 C C . GLY A 1 486 ? -0.762 -1.013 14.264 1.00 98.25 486 GLY A C 1
ATOM 3802 O O . GLY A 1 486 ? 0.245 -1.287 13.596 1.00 98.25 486 GLY A O 1
ATOM 3803 N N . ASP A 1 487 ? -1.042 -1.595 15.424 1.00 97.62 487 ASP A N 1
ATOM 3804 C CA . ASP A 1 487 ? -0.214 -2.614 16.067 1.00 97.62 487 ASP A CA 1
ATOM 3805 C C . ASP A 1 487 ? -0.657 -4.043 15.732 1.00 97.62 487 ASP A C 1
ATOM 3807 O O . ASP A 1 487 ? 0.163 -4.971 15.718 1.00 97.62 487 ASP A O 1
ATOM 3811 N N . HIS A 1 488 ? -1.933 -4.242 15.396 1.00 97.75 488 HIS A N 1
ATOM 3812 C CA . HIS A 1 488 ? -2.461 -5.571 15.157 1.00 97.75 488 HIS A CA 1
ATOM 3813 C C . HIS A 1 488 ? -2.283 -5.983 13.695 1.00 97.75 488 HIS A C 1
ATOM 3815 O O . HIS A 1 488 ? -2.941 -5.469 12.788 1.00 97.75 488 HIS A O 1
ATOM 3821 N N . TYR A 1 489 ? -1.406 -6.961 13.452 1.00 96.94 489 TYR A N 1
ATOM 3822 C CA . TYR A 1 489 ? -1.013 -7.338 12.093 1.00 96.94 489 TYR A CA 1
ATOM 3823 C C . TYR A 1 489 ? -2.208 -7.749 11.214 1.00 96.94 489 TYR A C 1
ATOM 3825 O O . TYR A 1 489 ? -2.383 -7.227 10.116 1.00 96.94 489 TYR A O 1
ATOM 3833 N N . GLU A 1 490 ? -3.085 -8.628 11.697 1.00 96.56 490 GLU A N 1
ATOM 3834 C CA . GLU A 1 490 ? -4.220 -9.111 10.898 1.00 96.56 490 GLU A CA 1
ATOM 3835 C C . GLU A 1 490 ? -5.283 -8.021 10.676 1.00 96.56 490 GLU A C 1
ATOM 3837 O O . GLU A 1 490 ? -5.741 -7.809 9.549 1.00 96.56 490 GLU A O 1
ATOM 3842 N N . CYS A 1 491 ? -5.663 -7.306 11.741 1.00 96.06 491 CYS A N 1
ATOM 3843 C CA . CYS A 1 491 ? -6.724 -6.295 11.712 1.00 96.06 491 CYS A CA 1
ATOM 3844 C C . CYS A 1 491 ? -6.301 -5.039 10.955 1.00 96.06 491 CYS A C 1
ATOM 3846 O O . CYS A 1 491 ? -7.011 -4.612 10.042 1.00 96.06 491 CYS A O 1
ATOM 3848 N N . ASP A 1 492 ? -5.162 -4.460 11.323 1.00 98.38 492 ASP A N 1
ATOM 3849 C CA . ASP A 1 492 ? -4.746 -3.140 10.858 1.00 98.38 492 ASP A CA 1
ATOM 3850 C C . ASP A 1 492 ? -3.917 -3.250 9.592 1.00 98.38 492 ASP A C 1
ATOM 3852 O O . ASP A 1 492 ? -4.207 -2.590 8.595 1.00 98.38 492 ASP A O 1
ATOM 3856 N N . VAL A 1 493 ? -2.909 -4.119 9.598 1.00 97.81 493 VAL A N 1
ATOM 3857 C CA . VAL A 1 493 ? -1.939 -4.195 8.506 1.00 97.81 493 VAL A CA 1
ATOM 3858 C C . VAL A 1 493 ? -2.539 -4.957 7.331 1.00 97.81 493 VAL A C 1
ATOM 3860 O O . VAL A 1 493 ? -2.743 -4.386 6.260 1.00 97.81 493 VAL A O 1
ATOM 3863 N N . GLU A 1 494 ? -2.905 -6.224 7.501 1.00 94.00 494 GLU A N 1
ATOM 3864 C CA . GLU A 1 494 ? -3.478 -6.986 6.395 1.00 94.00 494 GLU A CA 1
ATOM 3865 C C . GLU A 1 494 ? -4.843 -6.448 5.955 1.00 94.00 494 GLU A C 1
ATOM 3867 O O . GLU A 1 494 ? -5.124 -6.380 4.754 1.00 94.00 494 GLU A O 1
ATOM 3872 N N . GLY A 1 495 ? -5.688 -6.041 6.909 1.00 94.88 495 GLY A N 1
ATOM 3873 C CA . GLY A 1 495 ? -6.985 -5.428 6.630 1.00 94.88 495 GLY A CA 1
ATOM 3874 C C . GLY A 1 495 ? -6.861 -4.191 5.738 1.00 94.88 495 GLY A C 1
ATOM 3875 O O . GLY A 1 495 ? -7.472 -4.135 4.663 1.00 94.88 495 GLY A O 1
ATOM 3876 N N . ALA A 1 496 ? -6.010 -3.234 6.121 1.00 97.69 496 ALA A N 1
ATOM 3877 C CA . ALA A 1 496 ? -5.797 -2.023 5.335 1.00 97.69 496 ALA A CA 1
ATOM 3878 C C . ALA A 1 496 ? -5.105 -2.316 3.996 1.00 97.69 496 ALA A C 1
ATOM 3880 O O . ALA A 1 496 ? -5.473 -1.732 2.969 1.00 97.69 496 ALA A O 1
ATOM 3881 N N . LYS A 1 497 ? -4.153 -3.259 3.970 1.00 94.38 497 LYS A N 1
ATOM 3882 C CA . LYS A 1 497 ? -3.462 -3.659 2.739 1.00 94.38 497 LYS A CA 1
ATOM 3883 C C . LYS A 1 497 ? -4.424 -4.265 1.721 1.00 94.38 497 LYS A C 1
ATOM 3885 O O . LYS A 1 497 ? -4.419 -3.848 0.563 1.00 94.38 497 LYS A O 1
ATOM 3890 N N . ARG A 1 498 ? -5.312 -5.176 2.144 1.00 88.50 498 ARG A N 1
ATOM 3891 C CA . ARG A 1 498 ? -6.389 -5.735 1.299 1.00 88.50 498 ARG A CA 1
ATOM 3892 C C . ARG A 1 498 ? -7.377 -4.664 0.847 1.00 88.50 498 ARG A C 1
ATOM 3894 O O . ARG A 1 498 ? -7.898 -4.718 -0.267 1.00 88.50 498 ARG A O 1
ATOM 3901 N N . ALA A 1 499 ? -7.608 -3.652 1.679 1.00 88.69 499 ALA A N 1
ATOM 3902 C CA . ALA A 1 499 ? -8.376 -2.481 1.288 1.00 88.69 499 ALA A CA 1
ATOM 3903 C C . ALA A 1 499 ? -7.625 -1.571 0.293 1.00 88.69 499 ALA A C 1
ATOM 3905 O O . ALA A 1 499 ? -8.249 -0.683 -0.280 1.00 88.69 499 ALA A O 1
ATOM 3906 N N . GLY A 1 500 ? -6.342 -1.804 0.007 1.00 85.62 500 GLY A N 1
ATOM 3907 C CA . GLY A 1 500 ? -5.543 -1.070 -0.978 1.00 85.62 500 GLY A CA 1
ATOM 3908 C C . GLY A 1 500 ? -4.866 0.189 -0.433 1.00 85.62 500 GLY A C 1
ATOM 3909 O O . GLY A 1 500 ? -4.428 1.023 -1.233 1.00 85.62 500 GLY A O 1
ATOM 3910 N N . LEU A 1 501 ? -4.820 0.346 0.893 1.00 94.94 501 LEU A N 1
ATOM 3911 C CA . LEU A 1 501 ? -4.069 1.394 1.580 1.00 94.94 501 LEU A CA 1
ATOM 3912 C C . LEU A 1 501 ? -2.605 0.964 1.735 1.00 94.94 501 LEU A C 1
ATOM 3914 O O . LEU A 1 501 ? -2.268 -0.218 1.628 1.00 94.94 501 LEU A O 1
ATOM 3918 N N . ARG A 1 502 ? -1.739 1.942 1.994 1.00 96.06 502 ARG A N 1
ATOM 3919 C CA . ARG A 1 502 ? -0.385 1.682 2.489 1.00 96.06 502 ARG A CA 1
ATOM 3920 C C . ARG A 1 502 ? -0.422 1.446 3.992 1.00 96.06 502 ARG A C 1
ATOM 3922 O O . ARG A 1 502 ? -1.332 1.930 4.663 1.00 96.06 502 ARG A O 1
ATOM 3929 N N . THR A 1 503 ? 0.556 0.730 4.523 1.00 98.19 503 THR A N 1
ATOM 3930 C CA . THR A 1 503 ? 0.499 0.259 5.913 1.00 98.19 503 THR A CA 1
ATOM 3931 C C . THR A 1 503 ? 1.797 0.498 6.664 1.00 98.19 503 THR A C 1
ATOM 3933 O O . THR A 1 503 ? 2.891 0.343 6.124 1.00 98.19 503 THR A O 1
ATOM 3936 N N . ILE A 1 504 ? 1.679 0.875 7.933 1.00 98.44 504 ILE A N 1
ATOM 3937 C CA . ILE A 1 504 ? 2.809 0.928 8.856 1.00 98.44 504 ILE A CA 1
ATOM 3938 C C . ILE A 1 504 ? 2.435 0.086 10.067 1.00 98.44 504 ILE A C 1
ATOM 3940 O O . ILE A 1 504 ? 1.460 0.389 10.752 1.00 98.44 504 ILE A O 1
ATOM 3944 N N . TRP A 1 505 ? 3.205 -0.971 10.305 1.00 98.50 505 TRP A N 1
ATOM 3945 C CA . TRP A 1 505 ? 3.028 -1.823 11.469 1.00 98.50 505 TRP A CA 1
ATOM 3946 C C . TRP A 1 505 ? 3.831 -1.270 12.644 1.00 98.50 505 TRP A C 1
ATOM 3948 O O . TRP A 1 505 ? 5.057 -1.160 12.555 1.00 98.50 505 TRP A O 1
ATOM 3958 N N . VAL A 1 506 ? 3.145 -0.917 13.730 1.00 97.62 506 VAL A N 1
ATOM 3959 C CA . VAL A 1 506 ? 3.779 -0.521 14.991 1.00 97.62 506 VAL A CA 1
ATOM 3960 C C . VAL A 1 506 ? 3.955 -1.771 15.844 1.00 97.62 506 VAL A C 1
ATOM 3962 O O . VAL A 1 506 ? 2.989 -2.379 16.277 1.00 97.62 506 VAL A O 1
ATOM 3965 N N . ASN A 1 507 ? 5.190 -2.194 16.074 1.00 96.19 507 ASN A N 1
ATOM 3966 C CA . ASN A 1 507 ? 5.474 -3.415 16.813 1.00 96.19 507 ASN A CA 1
ATOM 3967 C C . ASN A 1 507 ? 6.598 -3.186 17.823 1.00 96.19 507 ASN A C 1
ATOM 3969 O O . ASN A 1 507 ? 7.778 -3.342 17.507 1.00 96.19 507 ASN A O 1
ATOM 3973 N N . ALA A 1 508 ? 6.227 -2.897 19.070 1.00 91.00 508 ALA A N 1
ATOM 3974 C CA . ALA A 1 508 ? 7.178 -2.705 20.167 1.00 91.00 508 ALA A CA 1
ATOM 3975 C C . ALA A 1 508 ? 8.052 -3.948 20.441 1.00 91.00 508 ALA A C 1
ATOM 3977 O O . ALA A 1 508 ? 9.174 -3.833 20.934 1.00 91.00 508 ALA A O 1
ATOM 3978 N N . MET A 1 509 ? 7.570 -5.146 20.085 1.00 92.25 509 MET A N 1
ATOM 3979 C CA . MET A 1 509 ? 8.306 -6.409 20.233 1.00 92.25 509 MET A CA 1
ATOM 3980 C C . MET A 1 509 ? 9.245 -6.694 19.053 1.00 92.25 509 MET A C 1
ATOM 3982 O O . MET A 1 509 ? 9.963 -7.699 19.061 1.00 92.25 509 MET A O 1
ATOM 3986 N N . TRP A 1 510 ? 9.269 -5.828 18.036 1.00 91.69 510 TRP A N 1
ATOM 3987 C CA . TRP A 1 510 ? 10.157 -5.961 16.891 1.00 91.69 510 TRP A CA 1
ATOM 3988 C C . TRP A 1 510 ? 11.623 -5.916 17.340 1.00 91.69 510 TRP A C 1
ATOM 3990 O O . TRP A 1 510 ? 12.131 -4.924 17.875 1.00 91.69 510 TRP A O 1
ATOM 4000 N N . SER A 1 511 ? 12.334 -7.026 17.137 1.00 88.06 511 SER A N 1
ATOM 4001 C CA . SER A 1 511 ? 13.694 -7.218 17.656 1.00 88.06 511 SER A CA 1
ATOM 4002 C C . SER A 1 511 ? 14.777 -6.570 16.786 1.00 88.06 511 SER A C 1
ATOM 4004 O O . SER A 1 511 ? 15.877 -6.303 17.270 1.00 88.06 511 SER A O 1
ATOM 4006 N N . LYS A 1 512 ? 14.466 -6.255 15.525 1.00 90.31 512 LYS A N 1
ATOM 4007 C CA . LYS A 1 512 ? 15.383 -5.663 14.532 1.00 90.31 512 LYS A CA 1
ATOM 4008 C C . LYS A 1 512 ? 15.240 -4.133 14.502 1.00 90.31 512 LYS A C 1
ATOM 4010 O O . LYS A 1 512 ? 14.313 -3.624 15.119 1.00 90.31 512 LYS A O 1
ATOM 4015 N N . PRO A 1 513 ? 16.143 -3.363 13.872 1.00 90.31 513 PRO A N 1
ATOM 4016 C CA . PRO A 1 513 ? 15.943 -1.922 13.687 1.00 90.31 513 PRO A CA 1
ATOM 4017 C C . PRO A 1 513 ? 14.642 -1.601 12.935 1.00 90.31 513 PRO A C 1
ATOM 4019 O O . PRO A 1 513 ? 14.093 -2.471 12.254 1.00 90.31 513 PRO A O 1
ATOM 4022 N N . ASP A 1 514 ? 14.175 -0.356 13.044 1.00 89.75 514 ASP A N 1
ATOM 4023 C CA . ASP A 1 514 ? 13.026 0.118 12.267 1.00 89.75 514 ASP A CA 1
ATOM 4024 C C . ASP A 1 514 ? 13.280 -0.074 10.769 1.00 89.75 514 ASP A C 1
ATOM 4026 O O . ASP A 1 514 ? 14.315 0.336 10.234 1.00 89.75 514 ASP A O 1
ATOM 4030 N N . ALA A 1 515 ? 12.307 -0.672 10.091 1.00 88.25 515 ALA A N 1
ATOM 4031 C CA . ALA A 1 515 ? 12.303 -0.842 8.650 1.00 88.25 515 ALA A CA 1
ATOM 4032 C C . ALA A 1 515 ? 11.347 0.188 8.052 1.00 88.25 515 ALA A C 1
ATOM 4034 O O . ALA A 1 515 ? 10.137 -0.022 7.976 1.00 88.25 515 ALA A O 1
ATOM 4035 N N . LEU A 1 516 ? 11.889 1.334 7.641 1.00 87.19 516 LEU A N 1
ATOM 4036 C CA . LEU A 1 516 ? 11.075 2.462 7.175 1.00 87.19 516 LEU A CA 1
ATOM 4037 C C . LEU A 1 516 ? 10.452 2.229 5.789 1.00 87.19 516 LEU A C 1
ATOM 4039 O O . LEU A 1 516 ? 9.652 3.032 5.310 1.00 87.19 516 LEU A O 1
ATOM 4043 N N . THR A 1 517 ? 10.861 1.164 5.113 1.00 86.38 517 THR A N 1
ATOM 4044 C CA . THR A 1 517 ? 10.333 0.684 3.844 1.00 86.38 517 THR A CA 1
ATOM 4045 C C . THR A 1 517 ? 10.470 -0.834 3.794 1.00 86.38 517 THR A C 1
ATOM 4047 O O . THR A 1 517 ? 11.349 -1.404 4.440 1.00 86.38 517 THR A O 1
ATOM 4050 N N . GLN A 1 518 ? 9.684 -1.486 2.940 1.00 80.56 518 GLN A N 1
ATOM 4051 C CA . GLN A 1 518 ? 9.832 -2.917 2.666 1.00 80.56 518 GLN A CA 1
ATOM 4052 C C . GLN A 1 518 ? 11.246 -3.292 2.176 1.00 80.56 518 GLN A C 1
ATOM 4054 O O . GLN A 1 518 ? 11.720 -4.385 2.455 1.00 80.56 518 GLN A O 1
ATOM 4059 N N . ALA A 1 519 ? 11.952 -2.374 1.506 1.00 77.44 519 ALA A N 1
ATOM 4060 C CA . ALA A 1 519 ? 13.323 -2.591 1.040 1.00 77.44 519 ALA A CA 1
ATOM 4061 C C . ALA A 1 519 ? 14.368 -2.614 2.172 1.00 77.44 519 ALA A C 1
ATOM 4063 O O . ALA A 1 519 ? 15.492 -3.059 1.951 1.00 77.44 519 ALA A O 1
ATOM 4064 N N . ASP A 1 520 ? 14.016 -2.131 3.368 1.00 83.19 520 ASP A N 1
ATOM 4065 C CA . ASP A 1 520 ? 14.891 -2.202 4.540 1.00 83.19 520 ASP A CA 1
ATOM 4066 C C . ASP A 1 520 ? 14.774 -3.563 5.265 1.00 83.19 520 ASP A C 1
ATOM 4068 O O . ASP A 1 520 ? 15.585 -3.864 6.142 1.00 83.19 520 ASP A O 1
ATOM 4072 N N . LEU A 1 521 ? 13.776 -4.390 4.918 1.00 81.38 521 LEU A N 1
ATOM 4073 C CA . LEU A 1 521 ? 13.564 -5.716 5.503 1.00 81.38 521 LEU A CA 1
ATOM 4074 C C . LEU A 1 521 ? 14.503 -6.762 4.894 1.00 81.38 521 LEU A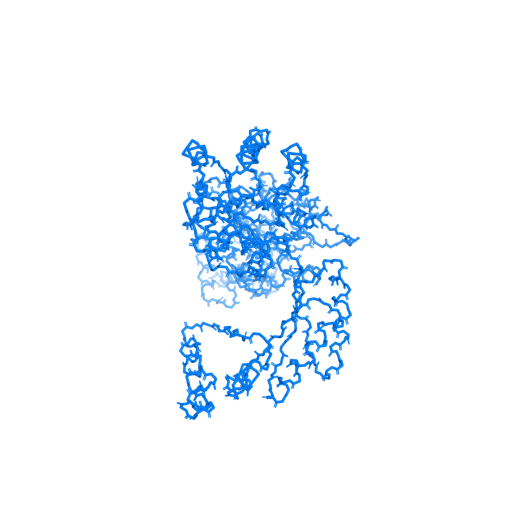 C 1
ATOM 4076 O O . LEU A 1 521 ? 14.919 -6.671 3.737 1.00 81.38 521 LEU A O 1
ATOM 4080 N N . THR A 1 522 ? 14.806 -7.812 5.663 1.00 83.94 522 THR A N 1
ATOM 4081 C CA . THR A 1 522 ? 15.407 -9.011 5.069 1.00 83.94 522 THR A CA 1
ATOM 4082 C C . THR A 1 522 ? 14.386 -9.683 4.154 1.00 83.94 522 THR A C 1
ATOM 4084 O O . THR A 1 522 ? 13.180 -9.508 4.319 1.00 83.94 522 THR A O 1
ATOM 4087 N N . LYS A 1 523 ? 14.853 -10.502 3.209 1.00 75.94 523 LYS A N 1
ATOM 4088 C CA . LYS A 1 523 ? 13.954 -11.240 2.314 1.00 75.94 523 LYS A CA 1
ATOM 4089 C C . LYS A 1 523 ? 12.933 -12.097 3.080 1.00 75.94 523 LYS A C 1
ATOM 4091 O O . LYS A 1 523 ? 11.762 -12.102 2.730 1.00 75.94 523 LYS A O 1
ATOM 4096 N N . GLU A 1 524 ? 13.376 -12.772 4.138 1.00 82.06 524 GLU A N 1
ATOM 4097 C CA . GLU A 1 524 ? 12.520 -13.609 4.986 1.00 82.06 524 GLU A CA 1
ATOM 4098 C C . GLU A 1 524 ? 11.444 -12.780 5.702 1.00 82.06 524 GLU A C 1
ATOM 4100 O O . GLU A 1 524 ? 10.272 -13.144 5.675 1.00 82.06 524 GLU A O 1
ATOM 4105 N N . ASP A 1 525 ? 11.810 -11.622 6.263 1.00 85.69 525 ASP A N 1
ATOM 4106 C CA . ASP A 1 525 ? 10.838 -10.728 6.905 1.00 85.69 525 ASP A CA 1
ATOM 4107 C C . ASP A 1 525 ? 9.876 -10.106 5.888 1.00 85.69 525 ASP A C 1
ATOM 4109 O O . ASP A 1 525 ? 8.700 -9.930 6.182 1.00 85.69 525 ASP A O 1
ATOM 4113 N N . ALA A 1 526 ? 10.360 -9.757 4.694 1.00 81.56 526 ALA A N 1
ATOM 4114 C CA . ALA A 1 526 ? 9.533 -9.188 3.636 1.00 81.56 526 ALA A CA 1
ATOM 4115 C C . ALA A 1 526 ? 8.504 -10.198 3.105 1.00 81.56 526 ALA A C 1
ATOM 4117 O O . ALA A 1 526 ? 7.401 -9.798 2.738 1.00 81.56 526 ALA A O 1
ATOM 4118 N N . GLU A 1 527 ? 8.849 -11.489 3.079 1.00 79.69 527 GLU A N 1
ATOM 4119 C CA . GLU A 1 527 ? 7.928 -12.580 2.747 1.00 79.69 527 GLU A CA 1
ATOM 4120 C C . GLU A 1 527 ? 6.941 -12.843 3.892 1.00 79.69 527 GLU A C 1
ATOM 4122 O O . GLU A 1 527 ? 5.737 -12.931 3.652 1.00 79.69 527 GLU A O 1
ATOM 4127 N N . GLN A 1 528 ? 7.426 -12.917 5.137 1.00 88.00 528 GLN A N 1
ATOM 4128 C CA . GLN A 1 528 ? 6.587 -13.172 6.311 1.00 88.00 528 GLN A CA 1
ATOM 4129 C C . GLN A 1 528 ? 5.601 -12.030 6.579 1.00 88.00 528 GLN A C 1
ATOM 4131 O O . GLN A 1 528 ? 4.440 -12.278 6.896 1.00 88.00 528 GLN A O 1
ATOM 4136 N N . TYR A 1 529 ? 6.059 -10.785 6.451 1.00 91.31 529 TYR A N 1
ATOM 4137 C CA . TYR A 1 529 ? 5.290 -9.585 6.760 1.00 91.31 529 TYR A CA 1
ATOM 4138 C C . TYR A 1 529 ? 4.925 -8.793 5.501 1.00 91.31 529 TYR A C 1
ATOM 4140 O O . TYR A 1 529 ? 4.886 -7.563 5.530 1.00 91.31 529 TYR A O 1
ATOM 4148 N N . ALA A 1 530 ? 4.599 -9.480 4.405 1.00 85.38 530 ALA A N 1
ATOM 4149 C CA . ALA A 1 530 ? 4.361 -8.878 3.090 1.00 85.38 530 ALA A CA 1
ATOM 4150 C C . ALA A 1 530 ? 3.281 -7.778 3.060 1.00 85.38 530 ALA A C 1
ATOM 4152 O O . ALA A 1 530 ? 3.294 -6.920 2.172 1.00 85.38 530 ALA A O 1
ATOM 4153 N N . ALA A 1 531 ? 2.340 -7.782 4.011 1.00 90.75 531 ALA A N 1
ATOM 4154 C CA . ALA A 1 531 ? 1.318 -6.748 4.108 1.00 90.75 531 ALA A CA 1
ATOM 4155 C C . ALA A 1 531 ? 1.802 -5.436 4.750 1.00 90.75 531 ALA A C 1
ATOM 4157 O O . ALA A 1 531 ? 1.088 -4.443 4.628 1.00 90.75 531 ALA A O 1
ATOM 4158 N N . ALA A 1 532 ? 2.969 -5.403 5.406 1.00 95.12 532 ALA A N 1
ATOM 4159 C CA . ALA A 1 532 ? 3.540 -4.208 6.027 1.00 95.12 532 ALA A CA 1
ATOM 4160 C C . ALA A 1 532 ? 4.450 -3.458 5.039 1.00 95.12 532 ALA A C 1
ATOM 4162 O O . ALA A 1 532 ? 5.502 -3.962 4.651 1.00 95.12 532 ALA A O 1
ATOM 4163 N N . ASP A 1 533 ? 4.083 -2.230 4.652 1.00 94.31 533 ASP A N 1
ATOM 4164 C CA . ASP A 1 533 ? 4.956 -1.393 3.810 1.00 94.31 533 ASP A CA 1
ATOM 4165 C C . ASP A 1 533 ? 6.129 -0.783 4.598 1.00 94.31 533 ASP A C 1
ATOM 4167 O O . ASP A 1 533 ? 7.149 -0.414 4.005 1.00 94.31 533 ASP A O 1
ATOM 4171 N N . ALA A 1 534 ? 5.980 -0.670 5.919 1.00 96.12 534 ALA A N 1
ATOM 4172 C CA . ALA A 1 534 ? 7.024 -0.335 6.882 1.00 96.12 534 ALA A CA 1
ATOM 4173 C C . ALA A 1 534 ? 6.716 -0.974 8.247 1.00 96.12 534 ALA A C 1
ATOM 4175 O O . ALA A 1 534 ? 5.551 -1.207 8.582 1.00 96.12 534 ALA A O 1
ATOM 4176 N N . ILE A 1 535 ? 7.759 -1.213 9.041 1.00 97.56 535 ILE A N 1
ATOM 4177 C CA . ILE A 1 535 ? 7.672 -1.715 10.416 1.00 97.56 535 ILE A CA 1
ATOM 4178 C C . ILE A 1 535 ? 8.457 -0.767 11.316 1.00 97.56 535 ILE A C 1
ATOM 4180 O O . ILE A 1 535 ? 9.639 -0.509 11.075 1.00 97.56 535 ILE A O 1
ATOM 4184 N N . VAL A 1 536 ? 7.809 -0.257 12.356 1.00 96.44 536 VAL A N 1
ATOM 4185 C CA . VAL A 1 536 ? 8.423 0.632 13.346 1.00 96.44 536 VAL A CA 1
ATOM 4186 C C . VAL A 1 536 ? 8.197 0.091 14.748 1.00 96.44 536 VAL A C 1
ATOM 4188 O O . VAL A 1 536 ? 7.150 -0.484 15.026 1.00 96.44 536 VAL A O 1
ATOM 4191 N N . LYS A 1 537 ? 9.163 0.276 15.646 1.00 94.38 537 LYS A N 1
ATOM 4192 C CA . LYS A 1 537 ? 9.003 -0.095 17.060 1.00 94.38 537 LYS A CA 1
ATOM 4193 C C . LYS A 1 537 ? 8.083 0.855 17.799 1.00 94.38 537 LYS A C 1
ATOM 4195 O O . LYS A 1 537 ? 7.225 0.426 18.559 1.00 94.38 537 LYS A O 1
ATOM 4200 N N . GLU A 1 538 ? 8.296 2.140 17.555 1.00 91.75 538 GLU A N 1
ATOM 4201 C CA . GLU A 1 538 ? 7.652 3.238 18.258 1.00 91.75 538 GLU A CA 1
ATOM 4202 C C . GLU A 1 538 ? 6.785 4.031 17.287 1.00 91.75 538 GLU A C 1
ATOM 4204 O O . GLU A 1 538 ? 7.164 4.284 16.138 1.00 91.75 538 GLU A O 1
ATOM 4209 N N . VAL A 1 539 ? 5.629 4.488 17.762 1.00 93.94 539 VAL A N 1
ATOM 4210 C CA . VAL A 1 539 ? 4.673 5.216 16.919 1.00 93.94 539 VAL A CA 1
ATOM 4211 C C . VAL A 1 539 ? 5.253 6.536 16.388 1.00 93.94 539 VAL A C 1
ATOM 4213 O O . VAL A 1 539 ? 4.918 6.973 15.291 1.00 93.94 539 VAL A O 1
ATOM 4216 N N . ASN A 1 540 ? 6.202 7.154 17.097 1.00 91.88 540 ASN A N 1
ATOM 4217 C CA . ASN A 1 540 ? 6.860 8.389 16.659 1.00 91.88 540 ASN A CA 1
ATOM 4218 C C . ASN A 1 540 ? 7.664 8.230 15.347 1.00 91.88 540 ASN A C 1
ATOM 4220 O O . ASN A 1 540 ? 7.778 9.184 14.568 1.00 91.88 540 ASN A O 1
ATOM 4224 N N . ALA A 1 541 ? 8.168 7.029 15.050 1.00 94.38 541 ALA A N 1
ATOM 4225 C CA . ALA A 1 541 ? 8.952 6.742 13.854 1.00 94.38 541 ALA A CA 1
ATOM 4226 C C . ALA A 1 541 ? 8.089 6.713 12.581 1.00 94.38 541 ALA A C 1
ATOM 4228 O O . ALA A 1 541 ? 8.619 6.860 11.476 1.00 94.38 541 ALA A O 1
ATOM 4229 N N . VAL A 1 542 ? 6.758 6.651 12.719 1.00 96.94 542 VAL A N 1
ATOM 4230 C CA . VAL A 1 542 ? 5.792 6.825 11.621 1.00 96.94 542 VAL A CA 1
ATOM 4231 C C . VAL A 1 542 ? 6.063 8.118 10.845 1.00 96.94 542 VAL A C 1
ATOM 4233 O O . VAL A 1 542 ? 6.018 8.123 9.614 1.00 96.94 542 VAL A O 1
ATOM 4236 N N . LEU A 1 543 ? 6.420 9.213 11.530 1.00 96.25 543 LEU A N 1
ATOM 4237 C CA . LEU A 1 543 ? 6.757 10.475 10.864 1.00 96.25 543 LEU A CA 1
ATOM 4238 C C . LEU A 1 543 ? 7.956 10.322 9.920 1.00 96.25 543 LEU A C 1
ATOM 4240 O O . LEU A 1 543 ? 7.953 10.866 8.814 1.00 96.25 543 LEU A O 1
ATOM 4244 N N . SER A 1 544 ? 8.981 9.585 10.346 1.00 94.06 544 SER A N 1
ATOM 4245 C CA . SER A 1 544 ? 10.186 9.331 9.550 1.00 94.06 544 SER A CA 1
ATOM 4246 C C . SER A 1 544 ? 9.869 8.499 8.309 1.00 94.06 544 SER A C 1
ATOM 4248 O O . SER A 1 544 ? 10.369 8.810 7.225 1.00 94.06 544 SER A O 1
ATOM 4250 N N . VAL A 1 545 ? 8.987 7.502 8.439 1.00 95.00 545 VAL A N 1
ATOM 4251 C CA . VAL A 1 545 ? 8.474 6.710 7.309 1.00 95.00 545 VAL A CA 1
ATOM 4252 C C . VAL A 1 545 ? 7.774 7.612 6.293 1.00 95.00 545 VAL A C 1
ATOM 4254 O O . VAL A 1 545 ? 8.153 7.643 5.120 1.00 95.00 545 VAL A O 1
ATOM 4257 N N . VAL A 1 546 ? 6.800 8.407 6.746 1.00 94.94 546 VAL A N 1
ATOM 4258 C CA . VAL A 1 546 ? 6.010 9.288 5.871 1.00 94.94 546 VAL A CA 1
ATOM 4259 C C . VAL A 1 546 ? 6.895 10.333 5.186 1.00 94.94 546 VAL A C 1
ATOM 4261 O O . VAL A 1 546 ? 6.782 10.528 3.975 1.00 94.94 546 VAL A O 1
ATOM 4264 N N . LYS A 1 547 ? 7.840 10.949 5.912 1.00 92.38 547 LYS A N 1
ATOM 4265 C CA . LYS A 1 547 ? 8.828 11.877 5.334 1.00 92.38 547 LYS A CA 1
ATOM 4266 C C . LYS A 1 547 ? 9.682 11.212 4.262 1.00 92.38 547 LYS A C 1
ATOM 4268 O O . LYS A 1 547 ? 9.883 11.800 3.199 1.00 92.38 547 LYS A O 1
ATOM 4273 N N . ARG A 1 548 ? 10.170 9.991 4.508 1.00 89.31 548 ARG A N 1
ATOM 4274 C CA . ARG A 1 548 ? 10.969 9.238 3.529 1.00 89.31 548 ARG A CA 1
ATOM 4275 C C . ARG A 1 548 ? 10.153 8.948 2.272 1.00 89.31 548 ARG A C 1
ATOM 4277 O O . ARG A 1 548 ? 10.627 9.225 1.174 1.00 89.31 548 ARG A O 1
ATOM 4284 N N . TRP A 1 549 ? 8.917 8.470 2.411 1.00 90.19 549 TRP A N 1
ATOM 4285 C CA . TRP A 1 549 ? 8.032 8.212 1.270 1.00 90.19 549 TRP A CA 1
ATOM 4286 C C . TRP A 1 549 ? 7.708 9.480 0.475 1.00 90.19 549 TRP A C 1
ATOM 4288 O O . TRP A 1 549 ? 7.799 9.473 -0.752 1.00 90.19 549 TRP A O 1
ATOM 4298 N N . ASN A 1 550 ? 7.409 10.592 1.146 1.00 89.12 550 ASN A N 1
ATOM 4299 C CA . ASN A 1 550 ? 7.140 11.864 0.475 1.00 89.12 550 ASN A CA 1
ATOM 4300 C C . ASN A 1 550 ? 8.381 12.461 -0.193 1.00 89.12 550 ASN A C 1
ATOM 4302 O O . ASN A 1 550 ? 8.272 13.059 -1.265 1.00 89.12 550 ASN A O 1
ATOM 4306 N N . MET A 1 551 ? 9.563 12.290 0.400 1.00 84.38 551 MET A N 1
ATOM 4307 C CA . MET A 1 551 ? 10.830 12.679 -0.216 1.00 84.38 551 MET A CA 1
ATOM 4308 C C . MET A 1 551 ? 11.090 11.875 -1.492 1.00 84.38 551 MET A C 1
ATOM 4310 O O . MET A 1 551 ? 11.359 12.474 -2.530 1.00 84.38 551 MET A O 1
ATOM 4314 N N . LEU A 1 552 ? 10.948 10.547 -1.442 1.00 78.75 552 LEU A N 1
ATOM 4315 C CA . LEU A 1 552 ? 11.108 9.677 -2.612 1.00 78.75 552 LEU A CA 1
ATOM 4316 C C . LEU A 1 552 ? 10.112 10.038 -3.719 1.00 78.75 552 LEU A C 1
ATOM 4318 O O . LEU A 1 552 ? 10.507 10.172 -4.877 1.00 78.75 552 LEU A O 1
ATOM 4322 N N . ALA A 1 553 ? 8.854 10.311 -3.365 1.00 75.81 553 ALA A N 1
ATOM 4323 C CA . ALA A 1 553 ? 7.862 10.799 -4.315 1.00 75.81 553 ALA A CA 1
ATOM 4324 C C . ALA A 1 553 ? 8.285 12.139 -4.953 1.00 75.81 553 ALA A C 1
ATOM 4326 O O . ALA A 1 553 ? 8.189 12.293 -6.170 1.00 75.81 553 ALA A O 1
ATOM 4327 N N . LYS A 1 554 ? 8.827 13.093 -4.180 1.00 71.56 554 LYS A N 1
ATOM 4328 C CA . LYS A 1 554 ? 9.341 14.382 -4.693 1.00 71.56 554 LYS A CA 1
ATOM 4329 C C . LYS A 1 554 ? 10.562 14.223 -5.606 1.00 71.56 554 LYS A C 1
ATOM 4331 O O . LYS A 1 554 ? 10.635 14.917 -6.617 1.00 71.56 554 LYS A O 1
ATOM 4336 N N . THR A 1 555 ? 11.503 13.339 -5.277 1.00 60.22 555 THR A N 1
ATOM 4337 C CA . THR A 1 555 ? 12.670 13.052 -6.131 1.00 60.22 555 THR A CA 1
ATOM 4338 C C . THR A 1 555 ? 12.222 12.397 -7.426 1.00 60.22 555 THR A C 1
ATOM 4340 O O . THR A 1 555 ? 12.586 12.870 -8.499 1.00 60.22 555 THR A O 1
ATOM 4343 N N . SER A 1 556 ? 11.305 11.428 -7.331 1.00 51.75 556 SER A N 1
ATOM 4344 C CA . SER A 1 556 ? 10.700 10.822 -8.510 1.00 51.75 556 SER A CA 1
ATOM 4345 C C . SER A 1 556 ? 9.993 11.860 -9.377 1.00 51.75 556 SER A C 1
ATOM 4347 O O . SER A 1 556 ? 10.002 11.684 -10.580 1.00 51.75 556 SER A O 1
ATOM 4349 N N . LEU A 1 557 ? 9.421 12.937 -8.805 1.00 42.62 557 LEU A N 1
ATOM 4350 C CA . LEU A 1 557 ? 8.756 14.037 -9.522 1.00 42.62 557 LEU A CA 1
ATOM 4351 C C . LEU A 1 557 ? 9.718 15.011 -10.234 1.00 42.62 557 LEU A C 1
ATOM 4353 O O . LEU A 1 557 ? 9.281 15.681 -11.174 1.00 42.62 557 LEU A O 1
ATOM 4357 N N . LYS A 1 558 ? 10.974 15.126 -9.775 1.00 34.50 558 LYS A N 1
ATOM 4358 C CA . LYS A 1 558 ? 12.003 16.022 -10.342 1.00 34.50 558 LYS A CA 1
ATOM 4359 C C . LYS A 1 558 ? 12.833 15.375 -11.454 1.00 34.50 558 LYS A C 1
ATOM 4361 O O . LYS A 1 558 ? 13.353 16.109 -12.292 1.00 34.50 558 LYS A O 1
ATOM 4366 N N . GLU A 1 559 ? 12.940 14.050 -11.447 1.00 32.12 559 GLU A N 1
ATOM 4367 C CA . GLU A 1 559 ? 13.457 13.221 -12.547 1.00 32.12 559 GLU A CA 1
ATOM 4368 C C . GLU A 1 559 ? 12.345 12.888 -13.551 1.00 32.12 559 GLU A C 1
ATOM 4370 O O . GLU A 1 559 ? 12.630 12.885 -14.770 1.00 32.12 559 GLU A O 1
#

InterPro domains:
  IPR010766 DRTGG [PF07085] (151-265)
  IPR023214 HAD superfamily [G3DSA:3.40.50.1000] (290-521)
  IPR027417 P-loop containing nucleoside triphosphate hydrolase [G3DSA:3.40.50.300] (6-139)
  IPR027417 P-loop containing nucleoside triphosphate hydrolase [SSF52540] (17-143)
  IPR028979 HPr(Ser) kinase/phosphorylase-like, N-terminal domain superfamily [G3DSA:3.40.1390.20] (140-285)
  IPR028979 HPr(Ser) kinase/phosphorylase-like, N-terminal domain superfamily [SSF75138] (152-268)
  IPR036412 HAD-like superfamily [SSF56784] (287-527)

Organism: NCBI:txid325452